Protein AF-A0A9P5ZGX9-F1 (afdb_monomer_lite)

pLDDT: mean 78.04, std 19.35, range [33.78, 98.0]

Structure (mmCIF, N/CA/C/O backbone):
data_AF-A0A9P5ZGX9-F1
#
_entry.id   AF-A0A9P5ZGX9-F1
#
loop_
_atom_site.group_PDB
_atom_site.id
_atom_site.type_symbol
_atom_site.label_atom_id
_atom_site.label_alt_id
_atom_site.label_comp_id
_atom_site.label_asym_id
_atom_site.label_entity_id
_atom_site.label_seq_id
_atom_site.pdbx_PDB_ins_code
_atom_site.Cartn_x
_atom_site.Cartn_y
_atom_site.Cartn_z
_atom_site.occupancy
_atom_site.B_iso_or_equiv
_atom_site.auth_seq_id
_atom_site.auth_comp_id
_atom_site.auth_asym_id
_atom_site.auth_atom_id
_atom_site.pdbx_PDB_model_num
ATOM 1 N N . MET A 1 1 ? 23.248 -21.203 -38.552 1.00 38.66 1 MET A N 1
ATOM 2 C CA . MET A 1 1 ? 23.881 -21.712 -37.308 1.00 38.66 1 MET A CA 1
ATOM 3 C C . MET A 1 1 ? 24.007 -20.633 -36.230 1.00 38.66 1 MET A C 1
ATOM 5 O O . MET A 1 1 ? 23.631 -20.929 -35.109 1.00 38.66 1 MET A O 1
ATOM 9 N N . ALA A 1 2 ? 24.416 -19.391 -36.534 1.00 40.91 2 ALA A N 1
ATOM 10 C CA . ALA A 1 2 ? 24.451 -18.294 -35.545 1.00 40.91 2 ALA A CA 1
ATOM 11 C C . ALA A 1 2 ? 23.065 -17.938 -34.954 1.00 40.91 2 ALA A C 1
ATOM 13 O O . ALA A 1 2 ? 22.924 -17.855 -33.740 1.00 40.91 2 ALA A O 1
ATOM 14 N N . ARG A 1 3 ? 22.017 -17.876 -35.792 1.00 42.31 3 ARG A N 1
ATOM 15 C CA . ARG A 1 3 ? 20.616 -17.643 -35.376 1.00 42.31 3 ARG A CA 1
ATOM 16 C C . ARG A 1 3 ? 20.081 -18.692 -34.380 1.00 42.31 3 ARG A C 1
ATOM 18 O O . ARG A 1 3 ? 19.292 -18.378 -33.502 1.00 42.31 3 ARG A O 1
ATOM 25 N N . LEU A 1 4 ? 20.566 -19.932 -34.493 1.00 43.94 4 LEU A N 1
ATOM 26 C CA . LEU A 1 4 ? 20.194 -21.074 -33.645 1.00 43.94 4 LEU A CA 1
ATOM 27 C C . LEU A 1 4 ? 21.010 -21.160 -32.350 1.00 43.94 4 LEU A C 1
ATOM 29 O O . LEU A 1 4 ? 20.577 -21.830 -31.426 1.00 43.94 4 LEU A O 1
ATOM 33 N N . ALA A 1 5 ? 22.180 -20.523 -32.280 1.00 49.09 5 ALA A N 1
ATOM 34 C CA . ALA A 1 5 ? 22.976 -20.464 -31.056 1.00 49.09 5 ALA A CA 1
ATOM 35 C C . ALA A 1 5 ? 22.497 -19.335 -30.133 1.00 49.09 5 ALA A C 1
ATOM 37 O O . ALA A 1 5 ? 22.513 -19.491 -28.918 1.00 49.09 5 ALA A O 1
ATOM 38 N N . TRP A 1 6 ? 22.029 -18.229 -30.714 1.00 54.72 6 TRP A N 1
ATOM 39 C CA . TRP A 1 6 ? 21.671 -17.018 -29.979 1.00 54.72 6 TRP A CA 1
ATOM 40 C C . TRP A 1 6 ? 20.247 -17.080 -29.396 1.00 54.72 6 TRP A C 1
ATOM 42 O O . TRP A 1 6 ? 20.078 -16.955 -28.189 1.00 54.72 6 TRP A O 1
ATOM 52 N N . ALA A 1 7 ? 19.248 -17.475 -30.199 1.00 48.12 7 ALA A N 1
ATOM 53 C CA . ALA A 1 7 ? 17.888 -17.749 -29.707 1.00 48.12 7 ALA A CA 1
ATOM 54 C C . ALA A 1 7 ? 17.813 -18.961 -28.753 1.00 48.12 7 ALA A C 1
ATOM 56 O O . ALA A 1 7 ? 16.865 -19.108 -27.988 1.00 48.12 7 ALA A O 1
ATOM 57 N N . LYS A 1 8 ? 18.810 -19.854 -28.805 1.00 47.81 8 LYS A N 1
ATOM 58 C CA . LYS A 1 8 ? 18.926 -20.994 -27.890 1.00 47.81 8 LYS A CA 1
ATOM 59 C C . LYS A 1 8 ? 19.611 -20.616 -26.574 1.00 47.81 8 LYS A C 1
ATOM 61 O O . LYS A 1 8 ? 19.215 -21.134 -25.542 1.00 47.81 8 LYS A O 1
ATOM 66 N N . ALA A 1 9 ? 20.577 -19.695 -26.583 1.00 53.25 9 ALA A N 1
ATOM 67 C CA . ALA A 1 9 ? 21.206 -19.199 -25.357 1.00 53.25 9 ALA A CA 1
ATOM 68 C C . ALA A 1 9 ? 20.196 -18.479 -24.446 1.00 53.25 9 ALA A C 1
ATOM 70 O O . ALA A 1 9 ? 20.156 -18.784 -23.258 1.00 53.25 9 ALA A O 1
ATOM 71 N N . ALA A 1 10 ? 19.316 -17.652 -25.028 1.00 48.66 10 ALA A N 1
ATOM 72 C CA . ALA A 1 10 ? 18.210 -17.006 -24.312 1.00 48.66 10 ALA A CA 1
ATOM 73 C C . ALA A 1 10 ? 17.219 -18.010 -23.685 1.00 48.66 10 ALA A C 1
ATOM 75 O O . ALA A 1 10 ? 16.613 -17.727 -22.662 1.00 48.66 10 ALA A O 1
ATOM 76 N N . ARG A 1 11 ? 17.082 -19.210 -24.269 1.00 43.97 11 ARG A N 1
ATOM 77 C CA . ARG A 1 11 ? 16.214 -20.288 -23.762 1.00 43.97 11 ARG A CA 1
ATOM 78 C C . ARG A 1 11 ? 16.872 -21.216 -22.738 1.00 43.97 11 ARG A C 1
ATOM 80 O O . ARG A 1 11 ? 16.160 -21.851 -21.973 1.00 43.97 11 ARG A O 1
ATOM 87 N N . ASP A 1 12 ? 18.199 -21.319 -22.738 1.00 40.62 12 ASP A N 1
ATOM 88 C CA . ASP A 1 12 ? 18.954 -22.300 -21.942 1.00 40.62 12 ASP A CA 1
ATOM 89 C C . ASP A 1 12 ? 19.572 -21.676 -20.661 1.00 40.62 12 ASP A C 1
ATOM 91 O O . ASP A 1 12 ? 20.591 -22.170 -20.172 1.00 40.62 12 ASP A O 1
ATOM 95 N N . SER A 1 13 ? 19.023 -20.565 -20.140 1.00 47.81 13 SER A N 1
ATOM 96 C CA . SER A 1 13 ? 19.580 -19.778 -19.011 1.00 47.81 13 SER A CA 1
ATOM 97 C C . SER A 1 13 ? 21.057 -19.384 -19.185 1.00 47.81 13 SER A C 1
ATOM 99 O O . SER A 1 13 ? 21.768 -19.115 -18.214 1.00 47.81 13 SER A O 1
ATOM 101 N N . ARG A 1 14 ? 21.566 -19.353 -20.424 1.00 60.38 14 ARG A N 1
ATOM 102 C CA . ARG A 1 14 ? 22.931 -18.900 -20.702 1.00 60.38 14 ARG A CA 1
ATOM 103 C C . ARG A 1 14 ? 22.907 -17.414 -20.998 1.00 60.38 14 ARG A C 1
ATOM 105 O O . ARG A 1 14 ? 22.271 -16.976 -21.950 1.00 60.38 14 ARG A O 1
ATOM 112 N N . LEU A 1 15 ? 23.680 -16.672 -20.212 1.00 77.50 15 LEU A N 1
ATOM 113 C CA . LEU A 1 15 ? 23.934 -15.245 -20.391 1.00 77.50 15 LEU A CA 1
ATOM 114 C C . LEU A 1 15 ? 24.266 -14.957 -21.866 1.00 77.50 15 LEU A C 1
ATOM 116 O O . LEU A 1 15 ? 25.195 -15.542 -22.427 1.00 77.50 15 LEU A O 1
ATOM 120 N N . TRP A 1 16 ? 23.484 -14.081 -22.501 1.00 88.75 16 TRP A N 1
ATOM 121 C CA . TRP A 1 16 ? 23.626 -13.760 -23.926 1.00 88.75 16 TRP A CA 1
ATOM 122 C C . TRP A 1 16 ? 24.915 -12.973 -24.230 1.00 88.75 16 TRP A C 1
ATOM 124 O O . TRP A 1 16 ? 25.395 -12.976 -25.366 1.00 88.75 16 TRP A O 1
ATOM 134 N N . THR A 1 17 ? 25.493 -12.336 -23.207 1.00 92.19 17 THR A N 1
ATOM 135 C CA . THR A 1 17 ? 26.788 -11.647 -23.241 1.00 92.19 17 THR A CA 1
ATOM 136 C C . THR A 1 17 ? 27.929 -12.577 -22.830 1.00 92.19 17 THR A C 1
ATOM 138 O O . THR A 1 17 ? 27.823 -13.267 -21.814 1.00 92.19 17 THR A O 1
ATOM 141 N N . SER A 1 18 ? 29.069 -12.509 -23.520 1.00 93.25 18 SER A N 1
ATOM 142 C CA . SER A 1 18 ? 30.345 -12.993 -22.971 1.00 93.25 18 SER A CA 1
ATOM 143 C C . SER A 1 18 ? 30.827 -12.108 -21.814 1.00 93.25 18 SER A C 1
ATOM 145 O O . SER A 1 18 ? 30.386 -10.965 -21.686 1.00 93.25 18 SER A O 1
ATOM 147 N N . ASP A 1 19 ? 31.770 -12.592 -21.000 1.00 91.62 19 ASP A N 1
ATOM 148 C CA . ASP A 1 19 ? 32.333 -11.800 -19.892 1.00 91.62 19 ASP A CA 1
ATOM 149 C C . ASP A 1 19 ? 32.944 -10.478 -20.389 1.00 91.62 19 ASP A C 1
ATOM 151 O O . ASP A 1 19 ? 32.674 -9.419 -19.836 1.00 91.62 19 ASP A O 1
ATOM 155 N N . VAL A 1 20 ? 33.646 -10.508 -21.529 1.00 95.62 20 VAL A N 1
ATOM 156 C CA . VAL A 1 20 ? 34.227 -9.303 -22.153 1.00 95.62 20 VAL A CA 1
ATOM 157 C C . VAL A 1 20 ? 33.143 -8.309 -22.587 1.00 95.62 20 VAL A C 1
ATOM 159 O O . VAL A 1 20 ? 33.326 -7.101 -22.460 1.00 95.62 20 VAL A O 1
ATOM 162 N N . GLN A 1 21 ? 32.008 -8.793 -23.104 1.00 95.56 21 GLN A N 1
ATOM 163 C CA . GLN A 1 21 ? 30.878 -7.929 -23.463 1.00 95.56 21 GLN A CA 1
ATOM 164 C C . GLN A 1 21 ? 30.213 -7.336 -22.219 1.00 95.56 21 GLN A C 1
ATOM 166 O O . GLN A 1 21 ? 29.823 -6.171 -22.240 1.00 95.56 21 GLN A O 1
ATOM 171 N N . ARG A 1 22 ? 30.106 -8.113 -21.137 1.00 94.50 22 ARG A N 1
ATOM 172 C CA . ARG A 1 22 ? 29.552 -7.649 -19.862 1.00 94.50 22 ARG A CA 1
ATOM 173 C C . ARG A 1 22 ? 30.412 -6.554 -19.243 1.00 94.50 22 ARG A C 1
ATOM 175 O O . ARG A 1 22 ? 29.872 -5.508 -18.897 1.00 94.50 22 ARG A O 1
ATOM 182 N N . ASP A 1 23 ? 31.722 -6.764 -19.154 1.00 94.81 23 ASP A N 1
ATOM 183 C CA . ASP A 1 23 ? 32.661 -5.765 -18.630 1.00 94.81 23 ASP A CA 1
ATOM 184 C C . ASP A 1 23 ? 32.568 -4.464 -19.442 1.00 94.81 23 ASP A C 1
ATOM 186 O O . ASP A 1 23 ? 32.452 -3.367 -18.897 1.00 94.81 23 ASP A O 1
ATOM 190 N N . TRP A 1 24 ? 32.488 -4.592 -20.769 1.00 97.56 24 TRP A N 1
ATOM 191 C CA . TRP A 1 24 ? 32.339 -3.455 -21.673 1.00 97.56 24 TRP A CA 1
ATOM 192 C C . TRP A 1 24 ? 31.030 -2.672 -21.472 1.00 97.56 24 TRP A C 1
ATOM 194 O O . TRP A 1 24 ? 31.012 -1.443 -21.632 1.00 97.56 24 TRP A O 1
ATOM 204 N N . LEU A 1 25 ? 29.929 -3.361 -21.151 1.00 97.12 25 LEU A N 1
ATOM 205 C CA . LEU A 1 25 ? 28.640 -2.740 -20.837 1.00 97.12 25 LEU A CA 1
ATOM 206 C C . LEU A 1 25 ? 28.666 -2.082 -19.445 1.00 97.12 25 LEU A C 1
ATOM 208 O O . LEU A 1 25 ? 28.177 -0.959 -19.296 1.00 97.12 25 LEU A O 1
ATOM 212 N N . MET A 1 26 ? 29.312 -2.714 -18.457 1.00 94.88 26 MET A N 1
ATOM 213 C CA . MET A 1 26 ? 29.509 -2.164 -17.107 1.00 94.88 26 MET A CA 1
ATOM 214 C C . MET A 1 26 ? 30.289 -0.848 -17.123 1.00 94.88 26 MET A C 1
ATOM 216 O O . MET A 1 26 ? 29.861 0.120 -16.492 1.00 94.88 26 MET A O 1
ATOM 220 N N . ASP A 1 27 ? 31.351 -0.750 -17.926 1.00 97.38 27 ASP A N 1
ATOM 221 C CA . ASP A 1 27 ? 32.128 0.488 -18.100 1.00 97.38 27 ASP A CA 1
ATOM 222 C C . ASP A 1 27 ? 31.281 1.672 -18.608 1.00 97.38 27 ASP A C 1
ATOM 224 O O . ASP A 1 27 ? 31.636 2.841 -18.436 1.00 97.38 27 ASP A O 1
ATOM 228 N N . ARG A 1 28 ? 30.131 1.391 -19.232 1.00 98.00 28 ARG A N 1
ATOM 229 C CA . ARG A 1 28 ? 29.195 2.395 -19.760 1.00 98.00 28 ARG A CA 1
ATOM 230 C C . ARG A 1 28 ? 28.025 2.690 -18.827 1.00 98.00 28 ARG A C 1
ATOM 232 O O . ARG A 1 28 ? 27.256 3.610 -19.116 1.00 98.00 28 ARG A O 1
ATOM 239 N N . MET A 1 29 ? 27.913 1.994 -17.694 1.00 96.31 29 MET A N 1
ATOM 240 C CA . MET A 1 29 ? 26.819 2.176 -16.735 1.00 96.31 29 MET A CA 1
ATOM 241 C C . MET A 1 29 ? 26.741 3.613 -16.205 1.00 96.31 29 MET A C 1
ATOM 243 O O . MET A 1 29 ? 25.655 4.178 -16.088 1.00 96.31 29 MET A O 1
ATOM 247 N N . GLY A 1 30 ? 27.888 4.259 -15.966 1.00 95.44 30 GLY A N 1
ATOM 248 C CA . GLY A 1 30 ? 27.926 5.664 -15.547 1.00 95.44 30 GLY A CA 1
ATOM 249 C C . GLY A 1 30 ? 27.249 6.604 -16.552 1.00 95.44 30 GLY A C 1
ATOM 250 O O . GLY A 1 30 ? 26.452 7.458 -16.163 1.00 95.44 30 GLY A O 1
ATOM 251 N N . GLY A 1 31 ? 27.491 6.391 -17.851 1.00 97.12 31 GLY A N 1
ATOM 252 C CA . GLY A 1 31 ? 26.860 7.167 -18.922 1.00 97.12 31 GLY A CA 1
ATOM 253 C C . GLY A 1 31 ? 25.358 6.900 -19.044 1.00 97.12 31 GLY A C 1
ATOM 254 O O . GLY A 1 31 ? 24.591 7.831 -19.287 1.00 97.12 31 GLY A O 1
ATOM 255 N N . TYR A 1 32 ? 24.926 5.656 -18.812 1.00 96.69 32 TYR A N 1
ATOM 256 C CA . TYR A 1 32 ? 23.505 5.314 -18.760 1.00 96.69 32 TYR A CA 1
ATOM 257 C C . TYR A 1 32 ? 22.800 6.057 -17.616 1.00 96.69 32 TYR A C 1
ATOM 259 O O . TYR A 1 32 ? 21.765 6.689 -17.829 1.00 96.69 32 TYR A O 1
ATOM 267 N N . MET A 1 33 ? 23.385 6.044 -16.413 1.00 94.50 33 MET A N 1
ATOM 268 C CA . MET A 1 33 ? 22.818 6.709 -15.235 1.00 94.50 33 MET A CA 1
ATOM 269 C C . MET A 1 33 ? 22.763 8.230 -15.397 1.00 94.50 33 MET A C 1
ATOM 271 O O . MET A 1 33 ? 21.775 8.856 -15.008 1.00 94.50 33 MET A O 1
ATOM 275 N N . GLU A 1 34 ? 23.783 8.837 -16.007 1.00 95.75 34 GLU A N 1
ATOM 276 C CA . GLU A 1 34 ? 23.769 10.262 -16.351 1.00 95.75 34 GLU A CA 1
ATOM 277 C C . GLU A 1 34 ? 22.659 10.580 -17.365 1.00 95.75 34 GLU A C 1
ATOM 279 O O . GLU A 1 34 ? 21.893 11.527 -17.172 1.00 95.75 34 GLU A O 1
ATOM 284 N N . ALA A 1 35 ? 22.518 9.761 -18.413 1.00 95.81 35 ALA A N 1
ATOM 285 C CA . ALA A 1 35 ? 21.490 9.939 -19.432 1.00 95.81 35 ALA A CA 1
ATOM 286 C C . ALA A 1 35 ? 20.067 9.759 -18.873 1.00 95.81 35 ALA A C 1
ATOM 288 O O . ALA A 1 35 ? 19.181 10.538 -19.226 1.00 95.81 35 ALA A O 1
ATOM 289 N N . ARG A 1 36 ? 19.860 8.784 -17.975 1.00 93.31 36 ARG A N 1
ATOM 290 C CA . ARG A 1 36 ? 18.585 8.511 -17.289 1.00 93.31 36 ARG A CA 1
ATOM 291 C C . ARG A 1 36 ? 18.181 9.640 -16.340 1.00 93.31 36 ARG A C 1
ATOM 293 O O . ARG A 1 36 ? 17.016 10.019 -16.307 1.00 93.31 36 ARG A O 1
ATOM 300 N N . ASN A 1 37 ? 19.133 10.199 -15.593 1.00 89.94 37 ASN A N 1
ATOM 301 C CA . ASN A 1 37 ? 18.875 11.300 -14.656 1.00 89.94 37 ASN A CA 1
ATOM 302 C C . ASN A 1 37 ? 18.838 12.681 -15.336 1.00 89.94 37 ASN A C 1
ATOM 304 O O . ASN A 1 37 ? 18.522 13.691 -14.700 1.00 89.94 37 ASN A O 1
ATOM 308 N N . SER A 1 38 ? 19.178 12.756 -16.624 1.00 94.38 38 SER A N 1
ATOM 309 C CA . SER A 1 38 ? 19.197 14.009 -17.365 1.00 94.38 38 SER A CA 1
ATOM 310 C C . SER A 1 38 ? 17.786 14.548 -17.592 1.00 94.38 38 SER A C 1
ATOM 312 O O . SER A 1 38 ? 16.911 13.865 -18.114 1.00 94.38 38 SER A O 1
ATOM 314 N N . LYS A 1 39 ? 17.582 15.840 -17.316 1.00 92.38 39 LYS A N 1
ATOM 315 C CA . LYS A 1 39 ? 16.342 16.553 -17.678 1.00 92.38 39 LYS A CA 1
ATOM 316 C C . LYS A 1 39 ? 16.240 16.856 -19.180 1.00 92.38 39 LYS A C 1
ATOM 318 O O . LYS A 1 39 ? 15.231 17.388 -19.640 1.00 92.38 39 LYS A O 1
ATOM 323 N N . ARG A 1 40 ? 17.293 16.585 -19.961 1.00 94.19 40 ARG A N 1
ATOM 324 C CA . ARG A 1 40 ? 17.322 16.876 -21.397 1.00 94.19 40 ARG A CA 1
ATOM 325 C C . ARG A 1 40 ? 16.521 15.816 -22.158 1.00 94.19 40 ARG A C 1
ATOM 327 O O . ARG A 1 40 ? 16.922 14.656 -22.212 1.00 94.19 40 ARG A O 1
ATOM 334 N N . ARG A 1 41 ? 15.429 16.232 -22.814 1.00 92.19 41 ARG A N 1
ATOM 335 C CA . ARG A 1 41 ? 14.617 15.355 -23.678 1.00 92.19 41 ARG A CA 1
ATOM 336 C C . ARG A 1 41 ? 15.514 14.635 -24.697 1.00 92.19 41 ARG A C 1
ATOM 338 O O . ARG A 1 41 ? 16.283 15.280 -25.410 1.00 92.19 41 ARG A O 1
ATOM 345 N N . GLY A 1 42 ? 15.419 13.306 -24.742 1.00 92.00 42 GLY A N 1
ATOM 346 C CA . GLY A 1 42 ? 16.161 12.453 -25.677 1.00 92.00 42 GLY A CA 1
ATOM 347 C C . GLY A 1 42 ? 17.589 12.069 -25.265 1.00 92.00 42 GLY A C 1
ATOM 348 O O . GLY A 1 42 ? 18.261 11.406 -26.053 1.00 92.00 42 GLY A O 1
ATOM 349 N N . ALA A 1 43 ? 18.065 12.439 -24.068 1.00 93.62 43 ALA A N 1
ATOM 350 C CA . ALA A 1 43 ? 19.396 12.044 -23.590 1.00 93.62 43 ALA A CA 1
ATOM 351 C C . ALA A 1 43 ? 19.581 10.514 -23.557 1.00 93.62 43 ALA A C 1
ATOM 353 O O . ALA A 1 43 ? 20.577 10.006 -24.069 1.00 93.62 43 ALA A O 1
ATOM 354 N N . LEU A 1 44 ? 18.585 9.783 -23.045 1.00 94.19 44 LEU A N 1
ATOM 355 C CA . LEU A 1 44 ? 18.605 8.320 -22.976 1.00 94.19 44 LEU A CA 1
ATOM 356 C C . LEU A 1 44 ? 18.627 7.668 -24.367 1.00 94.19 44 LEU A C 1
ATOM 358 O O . LEU A 1 44 ? 19.450 6.796 -24.626 1.00 94.19 44 LEU A O 1
ATOM 362 N N . GLY A 1 45 ? 17.803 8.152 -25.301 1.00 93.62 45 GLY A N 1
ATOM 363 C CA . GLY A 1 45 ? 17.807 7.662 -26.684 1.00 93.62 45 GLY A CA 1
ATOM 364 C C . GLY A 1 45 ? 19.118 7.951 -27.428 1.00 93.62 45 GLY A C 1
ATOM 365 O O . GLY A 1 45 ? 19.567 7.141 -28.235 1.00 93.62 45 GLY A O 1
ATOM 366 N N . ALA A 1 46 ? 19.773 9.084 -27.148 1.00 95.50 46 ALA A N 1
ATOM 367 C CA . ALA A 1 46 ? 21.091 9.388 -27.706 1.00 95.50 46 ALA A CA 1
ATOM 368 C C . ALA A 1 46 ? 22.185 8.460 -27.151 1.00 95.50 46 ALA A C 1
ATOM 370 O O . ALA A 1 46 ? 23.040 8.012 -27.914 1.00 95.50 46 ALA A O 1
ATOM 371 N N . PHE A 1 47 ? 22.133 8.145 -25.853 1.00 96.94 47 PHE A N 1
ATOM 372 C CA . PHE A 1 47 ? 23.024 7.167 -25.232 1.00 96.94 47 PHE A CA 1
ATOM 373 C C . PHE A 1 47 ? 22.858 5.781 -25.865 1.00 96.94 47 PHE A C 1
ATOM 375 O O . PHE A 1 47 ? 23.849 5.200 -26.296 1.00 96.94 47 PHE A O 1
ATOM 382 N N . ARG A 1 48 ? 21.618 5.291 -26.004 1.00 94.31 48 ARG A N 1
ATOM 383 C CA . ARG A 1 48 ? 21.330 3.963 -26.578 1.00 94.31 48 ARG A CA 1
ATOM 384 C C . ARG A 1 48 ? 21.893 3.792 -27.976 1.00 94.31 48 ARG A C 1
ATOM 386 O O . ARG A 1 48 ? 22.654 2.859 -28.203 1.00 94.31 48 ARG A O 1
ATOM 393 N N . ARG A 1 49 ? 21.601 4.737 -28.879 1.00 95.38 49 ARG A N 1
ATOM 394 C CA . ARG A 1 49 ? 22.140 4.707 -30.248 1.00 95.38 49 ARG A CA 1
ATOM 395 C C . ARG A 1 49 ? 23.664 4.645 -30.251 1.00 95.38 49 ARG A C 1
ATOM 397 O O . ARG A 1 49 ? 24.238 3.809 -30.933 1.00 95.38 49 ARG A O 1
ATOM 404 N N . LYS A 1 50 ? 24.312 5.472 -29.424 1.00 97.12 50 LYS A N 1
ATOM 405 C CA . LYS A 1 50 ? 25.772 5.475 -29.303 1.00 97.12 50 LYS A CA 1
ATOM 406 C C . LYS A 1 50 ? 26.312 4.136 -28.795 1.00 97.12 50 LYS A C 1
ATOM 408 O O . LYS A 1 50 ? 27.295 3.644 -29.333 1.00 97.12 50 LYS A O 1
ATOM 413 N N . VAL A 1 51 ? 25.705 3.555 -27.761 1.00 97.31 51 VAL A N 1
ATOM 414 C CA . VAL A 1 51 ? 26.149 2.263 -27.223 1.00 97.31 51 VAL A CA 1
ATOM 415 C C . VAL A 1 51 ? 25.942 1.143 -28.235 1.00 97.31 51 VAL A C 1
ATOM 417 O O . VAL A 1 51 ? 26.835 0.318 -28.387 1.00 97.31 51 VAL A O 1
ATOM 420 N N . MET A 1 52 ? 24.824 1.140 -28.958 1.00 96.56 52 MET A N 1
ATOM 421 C CA . MET A 1 52 ? 24.555 0.164 -30.010 1.00 96.56 52 MET A CA 1
ATOM 422 C C . MET A 1 52 ? 25.594 0.249 -31.136 1.00 96.56 52 MET A C 1
ATOM 424 O O . MET A 1 52 ? 26.208 -0.758 -31.487 1.00 96.56 52 MET A O 1
ATOM 428 N N . ASP A 1 53 ? 25.871 1.456 -31.641 1.00 95.88 53 ASP A N 1
ATOM 429 C CA . ASP A 1 53 ? 26.893 1.688 -32.669 1.00 95.88 53 ASP A CA 1
ATOM 430 C C . ASP A 1 53 ? 28.287 1.239 -32.197 1.00 95.88 53 ASP A C 1
ATOM 432 O O . ASP A 1 53 ? 28.993 0.521 -32.915 1.00 95.88 53 ASP A O 1
ATOM 436 N N . ASP A 1 54 ? 28.666 1.616 -30.969 1.00 97.12 54 ASP A N 1
ATOM 437 C CA . ASP A 1 54 ? 29.942 1.239 -30.357 1.00 97.12 54 ASP A CA 1
ATOM 438 C C . ASP A 1 54 ? 30.032 -0.299 -30.178 1.00 97.12 54 ASP A C 1
ATOM 440 O O . ASP A 1 54 ? 31.082 -0.890 -30.438 1.00 97.12 54 ASP A O 1
ATOM 444 N N . PHE A 1 55 ? 28.939 -0.967 -29.784 1.00 96.44 55 PHE A N 1
ATOM 445 C CA . PHE A 1 55 ? 28.891 -2.421 -29.571 1.00 96.44 55 PHE A CA 1
ATOM 446 C C . PHE A 1 55 ? 29.015 -3.190 -30.890 1.00 96.44 55 PHE A C 1
ATOM 448 O O . PHE A 1 55 ? 29.772 -4.161 -30.981 1.00 96.44 55 PHE A O 1
ATOM 455 N N . ILE A 1 56 ? 28.314 -2.745 -31.940 1.00 95.12 56 ILE A N 1
ATOM 456 C CA . ILE A 1 56 ? 28.400 -3.349 -33.275 1.00 95.12 56 ILE A CA 1
ATOM 457 C C . ILE A 1 56 ? 29.825 -3.216 -33.824 1.00 95.12 56 ILE A C 1
ATOM 459 O O . ILE A 1 56 ? 30.369 -4.165 -34.400 1.00 95.12 56 ILE A O 1
ATOM 463 N N . LEU A 1 57 ? 30.440 -2.044 -33.649 1.00 95.25 57 LEU A N 1
ATOM 464 C CA . LEU A 1 57 ? 31.796 -1.782 -34.120 1.00 95.25 57 LEU A CA 1
ATOM 465 C C . LEU A 1 57 ? 32.831 -2.669 -33.418 1.00 95.25 57 LEU A C 1
ATOM 467 O O . LEU A 1 57 ? 33.745 -3.164 -34.081 1.00 95.25 57 LEU A O 1
ATOM 471 N N . GLU A 1 58 ? 32.677 -2.878 -32.111 1.00 96.81 58 GLU A N 1
ATOM 472 C CA . GLU A 1 58 ? 33.613 -3.659 -31.301 1.00 96.81 58 GLU A CA 1
ATOM 473 C C . GLU A 1 58 ? 33.437 -5.169 -31.520 1.00 96.81 58 GLU A C 1
ATOM 475 O O . GLU A 1 58 ? 34.390 -5.879 -31.843 1.00 96.81 58 GLU A O 1
ATOM 480 N N . PHE A 1 59 ? 32.204 -5.672 -31.406 1.00 95.12 59 PHE A N 1
ATOM 481 C CA . PHE A 1 59 ? 31.950 -7.112 -31.322 1.00 95.12 59 PHE A CA 1
ATOM 482 C C . PHE A 1 59 ? 31.420 -7.734 -32.618 1.00 95.12 59 PHE A C 1
ATOM 484 O O . PHE A 1 59 ? 31.539 -8.946 -32.801 1.00 95.12 59 PHE A O 1
ATOM 491 N N . TRP A 1 60 ? 30.837 -6.948 -33.529 1.00 91.88 60 TRP A N 1
ATOM 492 C CA . TRP A 1 60 ? 30.141 -7.473 -34.717 1.00 91.88 60 TRP A CA 1
ATOM 493 C C . TRP A 1 60 ? 30.798 -7.127 -36.054 1.00 91.88 60 TRP A C 1
ATOM 495 O O . TRP A 1 60 ? 30.394 -7.663 -37.087 1.00 91.88 60 TRP A O 1
ATOM 505 N N . LYS A 1 61 ? 31.856 -6.309 -36.074 1.00 90.69 61 LYS A N 1
ATOM 506 C CA . LYS A 1 61 ? 32.534 -5.865 -37.308 1.00 90.69 61 LYS A CA 1
ATOM 507 C C . LYS A 1 61 ? 32.941 -6.997 -38.262 1.00 90.69 61 LYS A C 1
ATOM 509 O O . LYS A 1 61 ? 32.963 -6.796 -39.474 1.00 90.69 61 LYS A O 1
ATOM 514 N N . ASN A 1 62 ? 33.258 -8.178 -37.732 1.00 90.50 62 ASN A N 1
ATOM 515 C CA . ASN A 1 62 ? 33.718 -9.330 -38.515 1.00 90.50 62 ASN A CA 1
ATOM 516 C C . ASN A 1 62 ? 32.643 -10.414 -38.714 1.00 90.50 62 ASN A C 1
ATOM 518 O O . ASN A 1 62 ? 32.940 -11.479 -39.266 1.00 90.50 62 ASN A O 1
ATOM 522 N N . MET A 1 63 ? 31.409 -10.179 -38.263 1.00 89.38 63 MET A N 1
ATOM 523 C CA . MET A 1 63 ? 30.335 -11.161 -38.354 1.00 89.38 63 MET A CA 1
ATOM 524 C C . MET A 1 63 ? 29.794 -11.217 -39.790 1.00 89.38 63 MET A C 1
ATOM 526 O O . MET A 1 63 ? 29.336 -10.220 -40.343 1.00 89.38 63 MET A O 1
ATOM 530 N N . LYS A 1 64 ? 29.871 -12.393 -40.425 1.00 91.19 64 LYS A N 1
ATOM 531 C CA . LYS A 1 64 ? 29.311 -12.627 -41.764 1.00 91.19 64 LYS A CA 1
ATOM 532 C C . LYS A 1 64 ? 27.871 -13.122 -41.631 1.00 91.19 64 LYS A C 1
ATOM 534 O O . LYS A 1 64 ? 27.657 -14.316 -41.438 1.00 91.19 64 LYS A O 1
ATOM 539 N N . THR A 1 65 ? 26.907 -12.217 -41.735 1.00 88.94 65 THR A N 1
ATOM 540 C CA . THR A 1 65 ? 25.466 -12.515 -41.755 1.00 88.94 65 THR A CA 1
ATOM 541 C C . THR A 1 65 ? 24.835 -12.008 -43.049 1.00 88.94 65 THR A C 1
ATOM 543 O O . THR A 1 65 ? 25.361 -11.095 -43.690 1.00 88.94 65 THR A O 1
ATOM 546 N N . SER A 1 66 ? 23.738 -12.637 -43.479 1.00 91.62 66 SER A N 1
ATOM 547 C CA . SER A 1 66 ? 22.931 -12.097 -44.579 1.00 91.62 66 SER A CA 1
ATOM 548 C C . SER A 1 66 ? 22.243 -10.793 -44.151 1.00 91.62 66 SER A C 1
ATOM 550 O O . SER A 1 66 ? 22.077 -10.552 -42.960 1.00 91.62 66 SER A O 1
ATOM 552 N N . GLU A 1 67 ? 21.847 -9.942 -45.101 1.00 89.00 67 GLU A N 1
ATOM 553 C CA . GLU A 1 67 ? 21.231 -8.637 -44.801 1.00 89.00 67 GLU A CA 1
ATOM 554 C C . GLU A 1 67 ? 19.943 -8.771 -43.975 1.00 89.00 67 GLU A C 1
ATOM 556 O O . GLU A 1 67 ? 19.783 -8.071 -42.983 1.00 89.00 67 GLU A O 1
ATOM 561 N N . VAL A 1 68 ? 19.089 -9.745 -44.310 1.00 87.19 68 VAL A N 1
ATOM 562 C CA . VAL A 1 68 ? 17.849 -10.029 -43.566 1.00 87.19 68 VAL A CA 1
ATOM 563 C C . VAL A 1 68 ? 18.147 -10.518 -42.147 1.00 87.19 68 VAL A C 1
ATOM 565 O O . VAL A 1 68 ? 17.590 -10.003 -41.188 1.00 87.19 68 VAL A O 1
ATOM 568 N N . GLU A 1 69 ? 19.073 -11.471 -41.983 1.00 84.44 69 GLU A N 1
ATOM 569 C CA . GLU A 1 69 ? 19.464 -11.942 -40.645 1.00 84.44 69 GLU A CA 1
ATOM 570 C C . GLU A 1 69 ? 20.149 -10.852 -39.823 1.00 84.44 69 GLU A C 1
ATOM 572 O O . GLU A 1 69 ? 20.100 -10.895 -38.598 1.00 84.44 69 G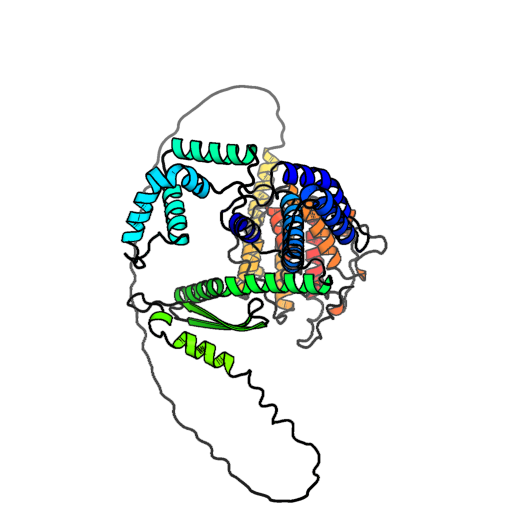LU A O 1
ATOM 577 N N . ARG A 1 70 ? 20.820 -9.903 -40.482 1.00 86.50 70 ARG A N 1
ATOM 578 C CA . ARG A 1 70 ? 21.465 -8.780 -39.816 1.00 86.50 70 ARG A CA 1
ATOM 579 C C . ARG A 1 70 ? 20.431 -7.818 -39.248 1.00 86.50 70 ARG A C 1
ATOM 581 O O . ARG A 1 70 ? 20.618 -7.412 -38.112 1.00 86.50 70 ARG A O 1
ATOM 588 N N . THR A 1 71 ? 19.380 -7.476 -39.991 1.00 87.31 71 THR A N 1
ATOM 589 C CA . THR A 1 71 ? 18.313 -6.593 -39.491 1.00 87.31 71 THR A CA 1
ATOM 590 C C . THR A 1 71 ? 17.627 -7.199 -38.271 1.00 87.31 71 THR A C 1
ATOM 592 O O . THR A 1 71 ? 17.651 -6.579 -37.213 1.00 87.31 71 THR A O 1
ATOM 595 N N . ASP A 1 72 ? 17.154 -8.445 -38.375 1.00 81.88 72 ASP A N 1
ATOM 596 C CA . ASP A 1 72 ? 16.493 -9.138 -37.260 1.00 81.88 72 ASP A CA 1
ATOM 597 C C . ASP A 1 72 ? 17.407 -9.215 -36.023 1.00 81.88 72 ASP A C 1
ATOM 599 O O . ASP A 1 72 ? 16.984 -8.993 -34.893 1.00 81.88 72 ASP A O 1
ATOM 603 N N . ALA A 1 73 ? 18.694 -9.520 -36.227 1.00 85.31 73 ALA A N 1
ATOM 604 C CA . ALA A 1 73 ? 19.636 -9.650 -35.121 1.00 85.31 73 ALA A CA 1
ATOM 605 C C . ALA A 1 73 ? 20.006 -8.297 -34.488 1.00 85.31 73 ALA A C 1
ATOM 607 O O . ALA A 1 73 ? 20.378 -8.270 -33.318 1.00 85.31 73 ALA A O 1
ATOM 608 N N . LEU A 1 74 ? 19.918 -7.189 -35.232 1.00 89.38 74 LEU A N 1
ATOM 609 C CA . LEU A 1 74 ? 20.131 -5.845 -34.694 1.00 89.38 74 LEU A CA 1
ATOM 610 C C . LEU A 1 74 ? 18.963 -5.401 -33.812 1.00 89.38 74 LEU A C 1
ATOM 612 O O . LEU A 1 74 ? 19.224 -4.854 -32.748 1.00 89.38 74 LEU A O 1
ATOM 616 N N . GLU A 1 75 ? 17.720 -5.677 -34.212 1.00 88.06 75 GLU A N 1
ATOM 617 C CA . GLU A 1 75 ? 16.534 -5.369 -33.397 1.00 88.06 75 GLU A CA 1
ATOM 618 C C . GLU A 1 75 ? 16.597 -6.097 -32.051 1.00 88.06 75 GLU A C 1
ATOM 620 O O . GLU A 1 75 ? 16.517 -5.476 -30.994 1.00 88.06 75 GLU A O 1
ATOM 625 N N . THR A 1 76 ? 16.863 -7.406 -32.070 1.00 86.62 76 THR A N 1
ATOM 626 C CA . THR A 1 76 ? 16.973 -8.168 -30.822 1.00 86.62 76 THR A CA 1
ATOM 627 C C . THR A 1 76 ? 18.192 -7.755 -29.988 1.00 86.62 76 THR A C 1
ATOM 629 O O . THR A 1 76 ? 18.127 -7.741 -28.765 1.00 86.62 76 THR A O 1
ATOM 632 N N . LEU A 1 77 ? 19.322 -7.403 -30.612 1.00 91.88 77 LEU A N 1
ATOM 633 C CA . LEU A 1 77 ? 20.496 -6.926 -29.872 1.00 91.88 77 LEU A CA 1
ATOM 634 C C . LEU A 1 77 ? 20.239 -5.569 -29.199 1.00 91.88 77 LEU A C 1
ATOM 636 O O . LEU A 1 77 ? 20.717 -5.356 -28.086 1.00 91.88 77 LEU A O 1
ATOM 640 N N . GLU A 1 78 ? 19.499 -4.670 -29.850 1.00 92.69 78 GLU A N 1
ATOM 641 C CA . GLU A 1 78 ? 19.096 -3.390 -29.262 1.00 92.69 78 GLU A CA 1
ATOM 642 C C . GLU A 1 78 ? 18.264 -3.613 -27.993 1.00 92.69 78 GLU A C 1
ATOM 644 O O . GLU A 1 78 ? 18.584 -3.035 -26.950 1.00 92.69 78 GLU A O 1
ATOM 649 N N . GLN A 1 79 ? 17.278 -4.512 -28.067 1.00 88.25 79 GLN A N 1
ATOM 650 C CA . GLN A 1 79 ? 16.446 -4.921 -26.935 1.00 88.25 79 GLN A CA 1
ATOM 651 C C . GLN A 1 79 ? 17.285 -5.531 -25.801 1.00 88.25 79 GLN A C 1
ATOM 653 O O . GLN A 1 79 ? 17.271 -5.020 -24.683 1.00 88.25 79 GLN A O 1
ATOM 658 N N . CYS A 1 80 ? 18.136 -6.519 -26.098 1.00 91.75 80 CYS A N 1
ATOM 659 C CA . CYS A 1 80 ? 18.977 -7.161 -25.085 1.00 91.75 80 CYS A CA 1
ATOM 660 C C . CYS A 1 80 ? 19.943 -6.186 -24.385 1.00 91.75 80 CYS A C 1
ATOM 662 O O . CYS A 1 80 ? 20.131 -6.261 -23.170 1.00 91.75 80 CYS A O 1
ATOM 664 N N . ILE A 1 81 ? 20.588 -5.270 -25.124 1.00 94.31 81 ILE A N 1
ATOM 665 C CA . ILE A 1 81 ? 21.467 -4.247 -24.526 1.00 94.31 81 ILE A CA 1
ATOM 666 C C . ILE A 1 81 ? 20.658 -3.336 -23.601 1.00 94.31 81 ILE A C 1
ATOM 668 O O . ILE A 1 81 ? 21.143 -2.938 -22.539 1.00 94.31 81 ILE A O 1
ATOM 672 N N . TRP A 1 82 ? 19.441 -2.982 -24.003 1.00 90.56 82 TRP A N 1
ATOM 673 C CA . TRP A 1 82 ? 18.585 -2.113 -23.217 1.00 90.56 82 TRP A CA 1
ATOM 674 C C . TRP A 1 82 ? 18.107 -2.773 -21.920 1.00 90.56 82 TRP A C 1
ATOM 676 O O . TRP A 1 82 ? 18.332 -2.195 -20.854 1.00 90.56 82 TRP A O 1
ATOM 686 N N . GLU A 1 83 ? 17.538 -3.976 -21.996 1.00 87.25 83 GLU A N 1
ATOM 687 C CA . GLU A 1 83 ? 17.153 -4.786 -20.832 1.00 87.25 83 GLU A CA 1
ATOM 688 C C . GLU A 1 83 ? 18.337 -4.945 -19.879 1.00 87.25 83 GLU A C 1
ATOM 690 O O . GLU A 1 83 ? 18.212 -4.749 -18.670 1.00 87.25 83 GLU A O 1
ATOM 695 N N . TRP A 1 84 ? 19.532 -5.189 -20.431 1.00 94.25 84 TRP A N 1
ATOM 696 C CA . TRP A 1 84 ? 20.751 -5.286 -19.643 1.00 94.25 84 TRP A CA 1
ATOM 697 C C . TRP A 1 84 ? 21.002 -4.011 -18.828 1.00 94.25 84 TRP A C 1
ATOM 699 O O . TRP A 1 84 ? 21.171 -4.101 -17.612 1.00 94.25 84 TRP A O 1
ATOM 709 N N . PHE A 1 85 ? 20.972 -2.817 -19.433 1.00 94.75 85 PHE A N 1
ATOM 710 C CA . PHE A 1 85 ? 21.136 -1.577 -18.661 1.00 94.75 85 PHE A CA 1
ATOM 711 C C . PHE A 1 85 ? 19.976 -1.333 -17.700 1.00 94.75 85 PHE A C 1
ATOM 713 O O . PHE A 1 85 ? 20.219 -0.863 -16.593 1.00 94.75 85 PHE A O 1
ATOM 720 N N . SER A 1 86 ? 18.733 -1.627 -18.087 1.00 89.62 86 SER A N 1
ATOM 721 C CA . SER A 1 86 ? 17.570 -1.472 -17.210 1.00 89.62 86 SER A CA 1
ATOM 722 C C . SER A 1 86 ? 17.767 -2.281 -15.929 1.00 89.62 86 SER A C 1
ATOM 724 O O . SER A 1 86 ? 17.843 -1.692 -14.847 1.00 89.62 86 SER A O 1
ATOM 726 N N . ASN A 1 87 ? 18.020 -3.581 -16.071 1.00 85.62 87 ASN A N 1
ATOM 727 C CA . ASN A 1 87 ? 18.187 -4.521 -14.967 1.00 85.62 87 ASN A CA 1
ATOM 728 C C . ASN A 1 87 ? 19.403 -4.172 -14.103 1.00 85.62 87 ASN A C 1
ATOM 730 O O . ASN A 1 87 ? 19.291 -4.094 -12.886 1.00 85.62 87 ASN A O 1
ATOM 734 N N . HIS A 1 88 ? 20.539 -3.824 -14.714 1.00 89.81 88 HIS A N 1
ATOM 735 C CA . HIS A 1 88 ? 21.762 -3.497 -13.970 1.00 89.81 88 HIS A CA 1
ATOM 736 C C . HIS A 1 88 ? 21.798 -2.049 -13.433 1.00 89.81 88 HIS A C 1
ATOM 738 O O . HIS A 1 88 ? 22.718 -1.679 -12.705 1.00 89.81 88 HIS A O 1
ATOM 744 N N . SER A 1 89 ? 20.821 -1.207 -13.791 1.00 87.44 89 SER A N 1
ATOM 745 C CA . SER A 1 89 ? 20.684 0.171 -13.290 1.00 87.44 89 SER A CA 1
ATOM 746 C C . SER A 1 89 ? 19.595 0.345 -12.242 1.00 87.44 89 SER A C 1
ATOM 748 O O . SER A 1 89 ? 19.516 1.408 -11.608 1.00 87.44 89 SER A O 1
ATOM 750 N N . ARG A 1 90 ? 18.711 -0.650 -12.085 1.00 81.69 90 ARG A N 1
ATOM 751 C CA . ARG A 1 90 ? 17.820 -0.722 -10.933 1.00 81.69 90 ARG A CA 1
ATOM 752 C C . ARG A 1 90 ? 18.747 -0.679 -9.723 1.00 81.69 90 ARG A C 1
ATOM 754 O O . ARG A 1 90 ? 19.622 -1.522 -9.557 1.00 81.69 90 ARG A O 1
ATOM 761 N N . LYS A 1 91 ? 18.640 0.390 -8.923 1.00 69.12 91 LYS A N 1
ATOM 762 C CA . LYS A 1 91 ? 19.253 0.368 -7.595 1.00 69.12 91 LYS A CA 1
ATOM 763 C C . LYS A 1 91 ? 18.654 -0.869 -6.960 1.00 69.12 91 LYS A C 1
ATOM 765 O O . LYS A 1 91 ? 17.427 -0.883 -6.853 1.00 69.12 91 LYS A O 1
ATOM 770 N N . ALA A 1 92 ? 19.482 -1.855 -6.609 1.00 59.06 92 ALA A N 1
ATOM 771 C CA . ALA A 1 92 ? 19.040 -2.963 -5.781 1.00 59.06 92 ALA A CA 1
ATOM 772 C C . ALA A 1 92 ? 18.167 -2.331 -4.700 1.00 59.06 92 ALA A C 1
ATOM 774 O O . ALA A 1 92 ? 18.618 -1.411 -3.995 1.00 59.06 92 ALA A O 1
ATOM 775 N N . GLY A 1 93 ? 16.876 -2.674 -4.700 1.00 58.75 93 GLY A N 1
ATOM 776 C CA . GLY A 1 93 ? 15.959 -2.136 -3.710 1.00 58.75 93 GLY A CA 1
ATOM 777 C C . GLY A 1 93 ? 16.534 -2.404 -2.317 1.00 58.75 93 GLY A C 1
ATOM 778 O O . GLY A 1 93 ? 17.472 -3.197 -2.178 1.00 58.75 93 GLY A O 1
ATOM 779 N N . PRO A 1 94 ? 16.017 -1.767 -1.254 1.00 57.69 94 PRO A N 1
ATOM 780 C CA . PRO A 1 94 ? 16.338 -2.242 0.086 1.00 57.69 94 PRO A CA 1
ATOM 781 C C . PRO A 1 94 ? 16.107 -3.758 0.107 1.00 57.69 94 PRO A C 1
ATOM 783 O O . PRO A 1 94 ? 14.984 -4.213 -0.121 1.00 57.69 94 PRO A O 1
ATOM 786 N N . LYS A 1 95 ? 17.198 -4.520 0.261 1.00 66.31 95 LYS A N 1
ATOM 787 C CA . LYS A 1 95 ? 17.195 -5.972 0.083 1.00 66.31 95 LYS A CA 1
ATOM 788 C C . LYS A 1 95 ? 16.205 -6.537 1.078 1.00 66.31 95 LYS A C 1
ATOM 790 O O . LYS A 1 95 ? 16.399 -6.410 2.290 1.00 66.31 95 LYS A O 1
ATOM 795 N N . LYS A 1 96 ? 15.098 -7.085 0.582 1.00 76.88 96 LYS A N 1
ATOM 796 C CA . LYS A 1 96 ? 14.114 -7.702 1.463 1.00 76.88 96 LYS A CA 1
ATOM 797 C C . LYS A 1 96 ? 14.779 -8.934 2.058 1.00 76.88 96 LYS A C 1
ATOM 799 O O . LYS A 1 96 ? 15.259 -9.798 1.332 1.00 76.88 96 LYS A O 1
ATOM 804 N N . ARG A 1 97 ? 14.840 -8.993 3.388 1.00 86.38 97 ARG A N 1
ATOM 805 C CA . ARG A 1 97 ? 15.254 -10.211 4.085 1.00 86.38 97 ARG A CA 1
ATOM 806 C C . ARG A 1 97 ? 14.279 -11.318 3.691 1.00 86.38 97 ARG A C 1
ATOM 808 O O . ARG A 1 97 ? 13.067 -11.109 3.774 1.00 86.38 97 ARG A O 1
ATOM 815 N N . LEU A 1 98 ? 14.806 -12.459 3.253 1.00 91.00 98 LEU A N 1
ATOM 816 C CA . LEU A 1 98 ? 13.992 -13.642 2.982 1.00 91.00 98 LEU A CA 1
ATOM 817 C C . LEU A 1 98 ? 13.207 -14.006 4.243 1.00 91.00 98 LEU A C 1
ATOM 819 O O . LEU A 1 98 ? 13.727 -13.915 5.359 1.00 91.00 98 LEU A O 1
ATOM 823 N N . ALA A 1 99 ? 11.953 -14.419 4.075 1.00 94.00 99 ALA A N 1
ATOM 824 C CA . ALA A 1 99 ? 11.187 -14.930 5.197 1.00 94.00 99 ALA A CA 1
ATOM 825 C C . ALA A 1 99 ? 11.824 -16.237 5.691 1.00 94.00 99 ALA A C 1
ATOM 827 O O . ALA A 1 99 ? 12.308 -17.044 4.897 1.00 94.00 99 ALA A O 1
ATOM 828 N N . ALA A 1 100 ? 11.793 -16.477 7.002 1.00 96.81 100 ALA A N 1
ATOM 829 C CA . ALA A 1 100 ? 12.486 -17.622 7.589 1.00 96.81 100 ALA A CA 1
ATOM 830 C C . ALA A 1 100 ? 12.034 -18.973 7.009 1.00 96.81 100 ALA A C 1
ATOM 832 O O . ALA A 1 100 ? 12.869 -19.828 6.736 1.00 96.81 100 ALA A O 1
ATOM 833 N N . TRP A 1 101 ? 10.745 -19.129 6.692 1.00 97.12 101 TRP A N 1
ATOM 834 C CA . TRP A 1 101 ? 10.234 -20.339 6.041 1.00 97.12 101 TRP A CA 1
ATOM 835 C C . TRP A 1 101 ? 10.778 -20.540 4.611 1.00 97.12 101 TRP A C 1
ATOM 837 O O . TRP A 1 101 ? 10.916 -21.678 4.169 1.00 97.12 101 TRP A O 1
ATOM 847 N N . GLN A 1 102 ? 11.114 -19.465 3.884 1.00 96.00 102 GLN A N 1
ATOM 848 C CA . GLN A 1 102 ? 11.718 -19.562 2.546 1.00 96.00 102 GLN A CA 1
ATOM 849 C C . GLN A 1 102 ? 13.157 -20.064 2.646 1.00 96.00 102 GLN A C 1
ATOM 851 O O . GLN A 1 102 ? 13.571 -20.914 1.862 1.00 96.00 102 GLN A O 1
ATOM 856 N N . VAL A 1 103 ? 13.909 -19.571 3.634 1.00 96.75 103 VAL A N 1
ATOM 857 C CA . VAL A 1 103 ? 15.266 -20.055 3.916 1.00 96.75 103 VAL A CA 1
ATOM 858 C C . VAL A 1 103 ? 15.243 -21.493 4.423 1.00 96.75 103 VAL A C 1
ATOM 860 O O . VAL A 1 103 ? 16.008 -22.313 3.928 1.00 96.75 103 VAL A O 1
ATOM 863 N N . TYR A 1 104 ? 14.309 -21.826 5.313 1.00 97.69 104 TYR A N 1
ATOM 864 C CA . TYR A 1 104 ? 14.066 -23.196 5.761 1.00 97.69 104 TYR A CA 1
ATOM 865 C C . TYR A 1 10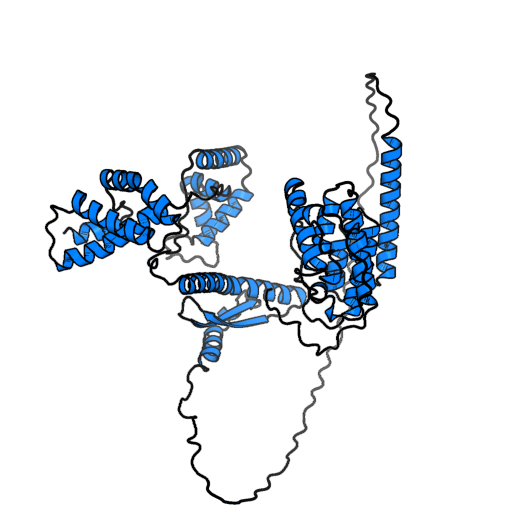4 ? 13.787 -24.141 4.582 1.00 97.69 104 TYR A C 1
ATOM 867 O O . TYR A 1 104 ? 14.384 -25.210 4.490 1.00 97.69 104 TYR A O 1
ATOM 875 N N . SER A 1 105 ? 12.965 -23.705 3.619 1.00 97.00 105 SER A N 1
ATOM 876 C CA . SER A 1 105 ? 12.775 -24.421 2.353 1.00 97.00 105 SER A CA 1
ATOM 877 C C . SER A 1 105 ? 14.105 -24.614 1.617 1.00 97.00 105 SER A C 1
ATOM 879 O O . SER A 1 105 ? 14.487 -25.736 1.312 1.00 97.00 105 SER A O 1
ATOM 881 N N . ARG A 1 106 ? 14.866 -23.541 1.371 1.00 95.56 106 ARG A N 1
ATOM 882 C CA . ARG A 1 106 ? 16.132 -23.621 0.617 1.00 95.56 106 ARG A CA 1
ATOM 883 C C . ARG A 1 106 ? 17.161 -24.560 1.252 1.00 95.56 106 ARG A C 1
ATOM 885 O O . ARG A 1 106 ? 17.879 -25.222 0.511 1.00 95.56 106 ARG A O 1
ATOM 892 N N . LEU A 1 107 ? 17.239 -24.603 2.581 1.00 97.25 107 LEU A N 1
ATOM 893 C CA . LEU A 1 107 ? 18.212 -25.425 3.302 1.00 97.25 107 LEU A CA 1
ATOM 894 C C . LEU A 1 107 ? 17.817 -26.904 3.360 1.00 97.25 107 LEU A C 1
ATOM 896 O O . LEU A 1 107 ? 18.681 -27.758 3.196 1.00 97.25 107 LEU A O 1
ATOM 900 N N . TYR A 1 108 ? 16.533 -27.211 3.566 1.00 97.69 108 TYR A N 1
ATOM 901 C CA . TYR A 1 108 ? 16.107 -28.571 3.922 1.00 97.69 108 TYR A CA 1
ATOM 902 C C . TYR A 1 108 ? 15.095 -29.201 2.957 1.00 97.69 108 TYR A C 1
ATOM 904 O O . TYR A 1 108 ? 14.590 -30.292 3.242 1.00 97.69 108 TYR A O 1
ATOM 912 N N . TYR A 1 109 ? 14.754 -28.552 1.833 1.00 96.56 109 TYR A N 1
ATOM 913 C CA . TYR A 1 109 ? 13.693 -29.058 0.960 1.00 96.56 109 TYR A CA 1
ATOM 914 C C . TYR A 1 109 ? 13.993 -30.446 0.406 1.00 96.56 109 TYR A C 1
ATOM 916 O O . TYR A 1 109 ? 13.183 -31.350 0.589 1.00 96.56 109 TYR A O 1
ATOM 924 N N . ASP A 1 110 ? 15.143 -30.634 -0.237 1.00 95.88 110 ASP A N 1
ATOM 925 C CA . ASP A 1 110 ? 15.446 -31.895 -0.917 1.00 95.88 110 ASP A CA 1
ATOM 926 C C . ASP A 1 110 ? 15.647 -33.069 0.054 1.00 95.88 110 ASP A C 1
ATOM 928 O O . ASP A 1 110 ? 15.258 -34.194 -0.270 1.00 95.88 110 ASP A O 1
ATOM 932 N N . ASP A 1 111 ? 16.184 -32.803 1.248 1.00 96.88 111 ASP A N 1
ATOM 933 C CA . ASP A 1 111 ? 16.562 -33.840 2.213 1.00 96.88 111 ASP A CA 1
ATOM 934 C C . ASP A 1 111 ? 15.438 -34.210 3.192 1.00 96.88 111 ASP A C 1
ATOM 936 O O . ASP A 1 111 ? 15.250 -35.389 3.499 1.00 96.88 111 ASP A O 1
ATOM 940 N N . ILE A 1 112 ? 14.688 -33.220 3.695 1.00 96.81 112 ILE A N 1
ATOM 941 C CA . ILE A 1 112 ? 13.738 -33.409 4.805 1.00 96.81 112 ILE A CA 1
ATOM 942 C C . ILE A 1 112 ? 12.309 -33.062 4.389 1.00 96.81 112 ILE A C 1
ATOM 944 O O . ILE A 1 112 ? 11.388 -33.847 4.620 1.00 96.81 112 ILE A O 1
ATOM 948 N N . LEU A 1 113 ? 12.093 -31.889 3.785 1.00 97.25 113 LEU A N 1
ATOM 949 C CA . LEU A 1 113 ? 10.731 -31.377 3.593 1.00 97.25 113 LEU A CA 1
ATOM 950 C C . LEU A 1 113 ? 10.019 -32.046 2.422 1.00 97.25 113 LEU A C 1
ATOM 952 O O . LEU A 1 113 ? 8.813 -32.254 2.491 1.00 97.25 113 LEU A O 1
ATOM 956 N N . LYS A 1 114 ? 10.729 -32.411 1.353 1.00 97.19 114 LYS A N 1
ATOM 957 C CA . LYS A 1 114 ? 10.124 -32.973 0.142 1.00 97.19 114 LYS A CA 1
ATOM 958 C C . LYS A 1 114 ? 9.346 -34.269 0.408 1.00 97.19 114 LYS A C 1
ATOM 960 O O . LYS A 1 114 ? 8.191 -34.318 -0.010 1.00 97.19 114 LYS A O 1
ATOM 965 N N . PRO A 1 115 ? 9.872 -35.278 1.135 1.00 97.75 115 PRO A N 1
ATOM 966 C CA . PRO A 1 115 ? 9.086 -36.460 1.494 1.00 97.75 115 PRO A CA 1
ATOM 967 C C . PRO A 1 115 ? 7.812 -36.130 2.282 1.00 97.75 115 PRO A C 1
ATOM 969 O O . PRO A 1 115 ? 6.766 -36.713 2.005 1.00 97.75 115 PRO A O 1
ATOM 972 N N . LEU A 1 116 ? 7.887 -35.174 3.216 1.00 97.56 116 LEU A N 1
ATOM 973 C CA . LEU A 1 116 ? 6.751 -34.734 4.035 1.00 97.56 116 LEU A CA 1
ATOM 974 C C . LEU A 1 116 ? 5.696 -34.000 3.196 1.00 97.56 116 LEU A C 1
ATOM 976 O O . LEU A 1 116 ? 4.502 -34.254 3.331 1.00 97.56 116 LEU A O 1
ATOM 980 N N . VAL A 1 117 ? 6.136 -33.117 2.297 1.00 97.62 117 VAL A N 1
ATOM 981 C CA . VAL A 1 117 ? 5.268 -32.397 1.358 1.00 97.62 117 VAL A CA 1
ATOM 982 C C . VAL A 1 117 ? 4.592 -33.376 0.401 1.00 97.62 117 VAL A C 1
ATOM 984 O O . VAL A 1 117 ? 3.394 -33.265 0.173 1.00 97.62 117 VAL A O 1
ATOM 987 N N . GLU A 1 118 ? 5.322 -34.354 -0.139 1.00 96.75 118 GLU A N 1
ATOM 988 C CA . GLU A 1 118 ? 4.759 -35.384 -1.019 1.00 96.75 118 GLU A CA 1
ATOM 989 C C . GLU A 1 118 ? 3.796 -36.326 -0.283 1.00 96.75 118 GLU A C 1
ATOM 991 O O . GLU A 1 118 ? 2.837 -36.808 -0.884 1.00 96.75 118 GLU A O 1
ATOM 996 N N . GLU A 1 119 ? 4.033 -36.608 1.000 1.00 97.38 119 GLU A N 1
ATOM 997 C CA . GLU A 1 119 ? 3.114 -37.376 1.842 1.00 97.38 119 GLU A CA 1
ATOM 998 C C . GLU A 1 119 ? 1.811 -36.621 2.086 1.00 97.38 119 GLU A C 1
ATOM 1000 O O . GLU A 1 119 ? 0.752 -37.148 1.756 1.00 97.38 119 GLU A O 1
ATOM 1005 N N . GLN A 1 120 ? 1.884 -35.366 2.536 1.00 97.31 120 GLN A N 1
ATOM 1006 C CA . GLN A 1 120 ? 0.693 -34.531 2.705 1.00 97.31 120 GLN A CA 1
ATOM 1007 C C . GLN A 1 120 ? -0.026 -34.285 1.375 1.00 97.31 120 GLN A C 1
ATOM 1009 O O . GLN A 1 120 ? -1.252 -34.259 1.334 1.00 97.31 120 GLN A O 1
ATOM 1014 N N . TRP A 1 121 ? 0.713 -34.168 0.266 1.00 96.88 121 TRP A N 1
ATOM 1015 C CA . TRP A 1 121 ? 0.118 -34.016 -1.061 1.00 96.88 121 TRP A CA 1
ATOM 1016 C C . TRP A 1 121 ? -0.701 -35.239 -1.469 1.00 96.88 121 TRP A C 1
ATOM 1018 O O . TRP A 1 121 ? -1.738 -35.073 -2.093 1.00 96.88 121 TRP A O 1
ATOM 1028 N N . ARG A 1 122 ? -0.289 -36.457 -1.091 1.00 97.31 122 ARG A N 1
ATOM 1029 C CA . ARG A 1 122 ? -1.069 -37.685 -1.346 1.00 97.31 122 ARG A CA 1
ATOM 1030 C C . ARG A 1 122 ? -2.365 -37.760 -0.537 1.00 97.31 122 ARG A C 1
ATOM 1032 O O . ARG A 1 122 ? -3.273 -38.485 -0.938 1.00 97.31 122 ARG A O 1
ATOM 1039 N N . GLU A 1 123 ? -2.433 -37.069 0.597 1.00 96.81 123 GLU A N 1
ATOM 1040 C CA . GLU A 1 123 ? -3.624 -37.008 1.453 1.00 96.81 123 GLU A CA 1
ATOM 1041 C C . GLU A 1 123 ? -4.583 -35.878 1.056 1.00 96.81 123 GLU A C 1
ATOM 1043 O O . GLU A 1 123 ? -5.760 -35.909 1.429 1.00 96.81 123 GLU A O 1
ATOM 1048 N N . ASP A 1 124 ? -4.107 -34.892 0.292 1.00 96.19 124 ASP A N 1
ATOM 1049 C CA . ASP A 1 124 ? -4.920 -33.762 -0.134 1.00 96.19 124 ASP A CA 1
ATOM 1050 C C . ASP A 1 124 ? -6.029 -34.204 -1.117 1.00 96.19 124 ASP A C 1
ATOM 1052 O O . ASP A 1 124 ? -5.763 -34.946 -2.069 1.00 96.19 124 ASP A O 1
ATOM 1056 N N . PRO A 1 125 ? -7.284 -33.737 -0.955 1.00 95.00 125 PRO A N 1
ATOM 1057 C CA . PRO A 1 125 ? -8.382 -34.075 -1.866 1.00 95.00 125 PRO A CA 1
ATOM 1058 C C . PRO A 1 125 ? -8.146 -33.700 -3.338 1.00 95.00 125 PRO A C 1
ATOM 1060 O O . PRO A 1 125 ? -8.840 -34.221 -4.211 1.00 95.00 125 PRO A O 1
ATOM 1063 N N . SER A 1 126 ? -7.213 -32.784 -3.617 1.00 91.56 126 SER A N 1
ATOM 1064 C CA . SER A 1 126 ? -6.832 -32.351 -4.964 1.00 91.56 126 SER A CA 1
ATOM 1065 C C . SER A 1 126 ? -5.689 -33.164 -5.590 1.00 91.56 126 SER A C 1
ATOM 1067 O O . SER A 1 126 ? -5.279 -32.862 -6.713 1.00 91.56 126 SER A O 1
ATOM 1069 N N . TYR A 1 127 ? -5.202 -34.212 -4.914 1.00 95.44 127 TYR A N 1
ATOM 1070 C CA . TYR A 1 127 ? -4.133 -35.076 -5.411 1.00 95.44 127 TYR A CA 1
ATOM 1071 C C . TYR A 1 127 ? -4.470 -35.731 -6.763 1.00 95.44 127 TYR A C 1
ATOM 1073 O O . TYR A 1 127 ? -5.409 -36.523 -6.875 1.00 95.44 127 TYR A O 1
ATOM 1081 N N . ASP A 1 128 ? -3.642 -35.466 -7.780 1.00 93.44 128 ASP A N 1
ATOM 1082 C CA . ASP A 1 128 ? -3.648 -36.190 -9.056 1.00 93.44 128 ASP A CA 1
ATOM 1083 C C . ASP A 1 128 ? -2.395 -37.078 -9.162 1.00 93.44 128 ASP A C 1
ATOM 1085 O O . ASP A 1 128 ? -1.282 -36.549 -9.251 1.00 93.44 128 ASP A O 1
ATOM 1089 N N . PRO A 1 129 ? -2.531 -38.419 -9.222 1.00 95.31 129 PRO A N 1
ATOM 1090 C CA . PRO A 1 129 ? -1.390 -39.324 -9.368 1.00 95.31 129 PRO A CA 1
ATOM 1091 C C . PRO A 1 129 ? -0.631 -39.163 -10.696 1.00 95.31 129 PRO A C 1
ATOM 1093 O O . PRO A 1 129 ? 0.461 -39.712 -10.837 1.00 95.31 129 PRO A O 1
ATOM 1096 N N . ASN A 1 130 ? -1.187 -38.443 -11.678 1.00 95.06 130 ASN A N 1
ATOM 1097 C CA . ASN A 1 130 ? -0.522 -38.149 -12.950 1.00 95.06 130 ASN A CA 1
ATOM 1098 C C . ASN A 1 130 ? 0.235 -36.814 -12.945 1.00 95.06 130 ASN A C 1
ATOM 1100 O O . ASN A 1 130 ? 0.993 -36.545 -13.886 1.00 95.06 130 ASN A O 1
ATOM 1104 N N . ALA A 1 131 ? 0.045 -35.978 -11.920 1.00 92.19 131 ALA A N 1
ATOM 1105 C CA . ALA A 1 131 ? 0.805 -34.749 -11.774 1.00 92.19 131 ALA A CA 1
ATOM 1106 C C . ALA A 1 131 ? 2.279 -35.096 -11.527 1.00 92.19 131 ALA A C 1
ATOM 1108 O O . ALA A 1 131 ? 2.617 -35.881 -10.642 1.00 92.19 131 ALA A O 1
ATOM 1109 N N . ARG A 1 132 ? 3.172 -34.529 -12.344 1.00 86.81 132 ARG A N 1
ATOM 1110 C CA . ARG A 1 132 ? 4.616 -34.795 -12.241 1.00 86.81 132 ARG A CA 1
ATOM 1111 C C . ARG A 1 132 ? 5.256 -34.130 -11.029 1.00 86.81 132 ARG A C 1
ATOM 1113 O O . ARG A 1 132 ? 6.288 -34.601 -10.566 1.00 86.81 132 ARG A O 1
ATOM 1120 N N . GLU A 1 133 ? 4.667 -33.037 -10.561 1.00 91.38 133 GLU A N 1
ATOM 1121 C CA . GLU A 1 133 ? 5.213 -32.179 -9.517 1.00 91.38 133 GLU A CA 1
ATOM 1122 C C . GLU A 1 133 ? 4.088 -31.712 -8.592 1.00 91.38 133 GLU A C 1
ATOM 1124 O O . GLU A 1 133 ? 2.933 -31.583 -9.008 1.00 91.38 133 GLU A O 1
ATOM 1129 N N . VAL A 1 134 ? 4.436 -31.474 -7.327 1.00 89.50 134 VAL A N 1
ATOM 1130 C CA . VAL A 1 134 ? 3.529 -30.885 -6.337 1.00 89.50 134 VAL A CA 1
ATOM 1131 C C . VAL A 1 134 ? 3.238 -29.441 -6.739 1.00 89.50 134 VAL A C 1
ATOM 1133 O O . VAL A 1 134 ? 4.150 -28.712 -7.132 1.00 89.50 134 VAL A O 1
ATOM 1136 N N . LEU A 1 135 ? 1.980 -29.010 -6.615 1.00 89.12 135 LEU A N 1
ATOM 1137 C CA . LEU A 1 135 ? 1.610 -27.619 -6.875 1.00 89.12 135 LEU A CA 1
ATOM 1138 C C . LEU A 1 135 ? 2.441 -26.674 -5.992 1.00 89.12 135 LEU A C 1
ATOM 1140 O O . LEU A 1 135 ? 2.525 -26.856 -4.777 1.00 89.12 135 LEU A O 1
ATOM 1144 N N . PHE A 1 136 ? 3.036 -25.646 -6.604 1.00 90.81 136 PHE A N 1
ATOM 1145 C CA . PHE A 1 136 ? 3.927 -24.694 -5.929 1.00 90.81 136 PHE A CA 1
ATOM 1146 C C . PHE A 1 136 ? 3.271 -24.040 -4.700 1.00 90.81 136 PHE A C 1
ATOM 1148 O O . PHE A 1 136 ? 3.896 -23.926 -3.647 1.00 90.81 136 PHE A O 1
ATOM 1155 N N . GLU A 1 137 ? 1.991 -23.677 -4.809 1.00 89.00 137 GLU A N 1
ATOM 1156 C CA . GLU A 1 137 ? 1.213 -23.097 -3.708 1.00 89.00 137 GLU A CA 1
ATOM 1157 C C . GLU A 1 137 ? 1.029 -24.081 -2.545 1.00 89.00 137 GLU A C 1
ATOM 1159 O O . GLU A 1 137 ? 1.223 -23.713 -1.386 1.00 89.00 137 GLU A O 1
ATOM 1164 N N . PHE A 1 138 ? 0.713 -25.347 -2.848 1.00 94.94 138 PHE A N 1
ATOM 1165 C CA . PHE A 1 138 ? 0.576 -26.399 -1.839 1.00 94.94 138 PHE A CA 1
ATOM 1166 C C . PHE A 1 138 ? 1.900 -26.613 -1.103 1.00 94.94 138 PHE A C 1
ATOM 1168 O O . PHE A 1 138 ? 1.944 -26.575 0.126 1.00 94.94 138 PHE A O 1
ATOM 1175 N N . ARG A 1 139 ? 2.998 -26.740 -1.858 1.00 96.38 139 ARG A N 1
ATOM 1176 C CA . ARG A 1 139 ? 4.351 -26.863 -1.311 1.00 96.38 139 ARG A CA 1
ATOM 1177 C C . ARG A 1 139 ? 4.672 -25.732 -0.336 1.00 96.38 139 ARG A C 1
ATOM 1179 O O . ARG A 1 139 ? 5.094 -26.002 0.784 1.00 96.38 139 ARG A O 1
ATOM 1186 N N . ASN A 1 140 ? 4.468 -24.479 -0.744 1.00 95.69 140 ASN A N 1
ATOM 1187 C CA . ASN A 1 140 ? 4.794 -23.325 0.095 1.00 95.69 140 ASN A CA 1
ATOM 1188 C C . ASN A 1 140 ? 3.944 -23.291 1.372 1.00 95.69 140 ASN A C 1
ATOM 1190 O O . ASN A 1 140 ? 4.473 -23.002 2.444 1.00 95.69 140 ASN A O 1
ATOM 1194 N N . ASN A 1 141 ? 2.659 -23.647 1.281 1.00 94.81 141 ASN A N 1
ATOM 1195 C CA . ASN A 1 141 ? 1.777 -23.729 2.445 1.00 94.81 141 ASN A CA 1
ATOM 1196 C C . ASN A 1 141 ? 2.229 -24.805 3.442 1.00 94.81 141 ASN A C 1
ATOM 1198 O O . ASN A 1 141 ? 2.274 -24.538 4.643 1.00 94.81 141 ASN A O 1
ATOM 1202 N N . VAL A 1 142 ? 2.603 -25.996 2.965 1.00 96.94 142 VAL A N 1
ATOM 1203 C CA . VAL A 1 142 ? 3.090 -27.078 3.834 1.00 96.94 142 VAL A CA 1
ATOM 1204 C C . VAL A 1 142 ? 4.421 -26.704 4.480 1.00 96.94 142 VAL A C 1
ATOM 1206 O O . VAL A 1 142 ? 4.567 -26.832 5.693 1.00 96.94 142 VAL A O 1
ATOM 1209 N N . VAL A 1 143 ? 5.375 -26.169 3.712 1.00 97.69 143 VAL A N 1
ATOM 1210 C CA . VAL A 1 143 ? 6.668 -25.726 4.259 1.00 97.69 143 VAL A CA 1
ATOM 1211 C C . VAL A 1 143 ? 6.482 -24.621 5.302 1.00 97.69 143 VAL A C 1
ATOM 1213 O O . VAL A 1 143 ? 7.125 -24.651 6.351 1.00 97.69 143 VAL A O 1
ATOM 1216 N N . TYR A 1 144 ? 5.562 -23.682 5.064 1.00 96.81 144 TYR A N 1
ATOM 1217 C CA . TYR A 1 144 ? 5.205 -22.659 6.044 1.00 96.81 144 TYR A CA 1
ATOM 1218 C C . TYR A 1 144 ? 4.682 -23.278 7.348 1.00 96.81 144 TYR A C 1
ATOM 1220 O O . TYR A 1 144 ? 5.105 -22.864 8.426 1.00 96.81 144 TYR A O 1
ATOM 1228 N N . GLN A 1 145 ? 3.804 -24.284 7.280 1.00 96.12 145 GLN A N 1
ATOM 1229 C CA . GLN A 1 145 ? 3.298 -24.972 8.474 1.00 96.12 145 GLN A CA 1
ATOM 1230 C C . GLN A 1 145 ? 4.395 -25.751 9.207 1.00 96.12 145 GLN A C 1
ATOM 1232 O O . GLN A 1 145 ? 4.504 -25.632 10.428 1.00 96.12 145 GLN A O 1
ATOM 1237 N N . LEU A 1 146 ? 5.231 -26.493 8.474 1.00 97.00 146 LEU A N 1
ATOM 1238 C CA . LEU A 1 146 ? 6.349 -27.251 9.041 1.00 97.00 146 LEU A CA 1
ATOM 1239 C C . LEU A 1 146 ? 7.324 -26.328 9.782 1.00 97.00 146 LEU A C 1
ATOM 1241 O O . LEU A 1 146 ? 7.675 -26.616 10.921 1.00 97.00 146 LEU A O 1
ATOM 1245 N N . TRP A 1 147 ? 7.644 -25.162 9.215 1.00 97.69 147 TRP A N 1
ATOM 1246 C CA . TRP A 1 147 ? 8.463 -24.147 9.884 1.00 97.69 147 TRP A CA 1
ATOM 1247 C C . TRP A 1 147 ? 7.871 -23.661 11.223 1.00 97.69 147 TRP A C 1
ATOM 1249 O O . TRP A 1 147 ? 8.607 -23.440 12.179 1.00 97.69 147 TRP A O 1
ATOM 1259 N N . HIS A 1 148 ? 6.547 -23.499 11.331 1.00 95.75 148 HIS A N 1
ATOM 1260 C CA . HIS A 1 148 ? 5.914 -23.044 12.583 1.00 95.75 148 HIS A CA 1
ATOM 1261 C C . HIS A 1 148 ? 5.869 -24.125 13.666 1.00 95.75 148 HIS A C 1
ATOM 1263 O O . HIS A 1 148 ? 5.787 -23.804 14.853 1.00 95.75 148 HIS A O 1
ATOM 1269 N N . ILE A 1 149 ? 5.878 -25.393 13.258 1.00 97.00 149 ILE A N 1
ATOM 1270 C CA . ILE A 1 149 ? 5.893 -26.543 14.166 1.00 97.00 149 ILE A CA 1
ATOM 1271 C C . ILE A 1 149 ? 7.331 -26.922 14.535 1.00 97.00 149 ILE A C 1
ATOM 1273 O O . ILE A 1 149 ? 7.522 -27.595 15.548 1.00 97.00 149 ILE A O 1
ATOM 1277 N N . GLU A 1 150 ? 8.325 -26.462 13.771 1.00 97.75 150 GLU A N 1
ATOM 1278 C CA . GLU A 1 150 ? 9.736 -26.694 14.050 1.00 97.75 150 GLU A CA 1
ATOM 1279 C C . GLU A 1 150 ? 10.103 -26.202 15.458 1.00 97.75 150 GLU A C 1
ATOM 1281 O O . GLU A 1 150 ? 9.910 -25.035 15.833 1.00 97.75 150 GLU A O 1
ATOM 1286 N N . LYS A 1 151 ? 10.598 -27.137 16.268 1.00 97.06 151 LYS A N 1
ATOM 1287 C CA . LYS A 1 151 ? 10.984 -26.911 17.669 1.00 97.06 151 LYS A CA 1
ATOM 1288 C C . LYS A 1 151 ? 12.480 -27.043 17.873 1.00 97.06 151 LYS A C 1
ATOM 1290 O O . LYS A 1 151 ? 12.941 -26.693 18.955 1.00 97.06 151 LYS A O 1
ATOM 1295 N N . ASP A 1 152 ? 13.202 -27.564 16.887 1.00 97.81 152 ASP A N 1
ATOM 1296 C CA . ASP A 1 152 ? 14.647 -27.637 16.969 1.00 97.81 152 ASP A CA 1
ATOM 1297 C C . ASP A 1 152 ? 15.240 -26.226 16.865 1.00 97.81 152 ASP A C 1
ATOM 1299 O O . ASP A 1 152 ? 15.088 -25.528 15.859 1.00 97.81 152 ASP A O 1
ATOM 1303 N N . GLU A 1 153 ? 15.865 -25.779 17.952 1.00 97.44 153 GLU A N 1
ATOM 1304 C CA . GLU A 1 153 ? 16.483 -24.458 18.014 1.00 97.44 153 GLU A CA 1
ATOM 1305 C C . GLU A 1 153 ? 17.756 -24.397 17.158 1.00 97.44 153 GLU A C 1
ATOM 1307 O O . GLU A 1 153 ? 18.041 -23.338 16.608 1.00 97.44 153 GLU A O 1
ATOM 1312 N N . GLU A 1 154 ? 18.461 -25.516 16.936 1.00 97.69 154 GLU A N 1
ATOM 1313 C CA . GLU A 1 154 ? 19.652 -25.551 16.071 1.00 97.69 154 GLU A CA 1
ATOM 1314 C C . GLU A 1 154 ? 19.278 -25.221 14.617 1.00 97.69 154 GLU A C 1
ATOM 1316 O O . GLU A 1 154 ? 19.912 -24.388 13.970 1.00 97.69 154 GLU A O 1
ATOM 1321 N N . VAL A 1 155 ? 18.161 -25.778 14.143 1.00 97.69 155 VAL A N 1
ATOM 1322 C CA . VAL A 1 155 ? 17.596 -25.499 12.814 1.00 97.69 155 VAL A CA 1
ATOM 1323 C C . VAL A 1 155 ? 17.173 -24.032 12.681 1.00 97.69 155 VAL A C 1
ATOM 1325 O O . VAL A 1 155 ? 17.408 -23.397 11.650 1.00 97.69 155 VAL A O 1
ATOM 1328 N N . LYS A 1 156 ? 16.555 -23.452 13.718 1.00 97.38 156 LYS A N 1
ATOM 1329 C CA . LYS A 1 156 ? 16.157 -22.034 13.701 1.00 97.38 156 LYS A CA 1
ATOM 1330 C C . LYS A 1 156 ? 17.354 -21.095 13.708 1.00 97.38 156 LYS A C 1
ATOM 1332 O O . LYS A 1 156 ? 17.318 -20.078 13.012 1.00 97.38 156 LYS A O 1
ATOM 1337 N N . GLU A 1 157 ? 18.388 -21.424 14.476 1.00 97.50 157 GLU A N 1
ATOM 1338 C CA . GLU A 1 157 ? 19.646 -20.684 14.497 1.00 97.50 157 GLU A CA 1
ATOM 1339 C C . GLU A 1 157 ? 20.355 -20.762 13.139 1.00 97.50 157 GLU A C 1
ATOM 1341 O O . GLU A 1 157 ? 20.795 -19.729 12.635 1.00 97.50 157 GLU A O 1
ATOM 1346 N N . GLU A 1 158 ? 20.386 -21.934 12.494 1.00 97.75 158 GLU A N 1
ATOM 1347 C CA . GLU A 1 158 ? 20.960 -22.111 11.154 1.00 97.75 158 GLU A CA 1
ATOM 1348 C C . GLU A 1 158 ? 20.196 -21.296 10.096 1.00 97.75 158 GLU A C 1
ATOM 1350 O O . GLU A 1 158 ? 20.800 -20.557 9.314 1.00 97.75 158 GLU A O 1
ATOM 1355 N N . VAL A 1 159 ? 18.858 -21.332 10.124 1.00 97.50 159 VAL A N 1
ATOM 1356 C CA . VAL A 1 159 ? 18.006 -20.502 9.257 1.00 97.50 159 VAL A CA 1
ATOM 1357 C C . VAL A 1 159 ? 18.267 -19.010 9.488 1.00 97.50 159 VAL A C 1
ATOM 1359 O O . VAL A 1 159 ? 18.417 -18.256 8.525 1.00 97.50 159 VAL A O 1
ATOM 1362 N N . ALA A 1 160 ? 18.351 -18.562 10.743 1.00 96.62 160 ALA A N 1
ATOM 1363 C CA . ALA A 1 160 ? 18.626 -17.164 11.070 1.00 96.62 160 ALA A CA 1
ATOM 1364 C C . ALA A 1 160 ? 20.026 -16.724 10.609 1.00 96.62 160 ALA A C 1
ATOM 1366 O O . ALA A 1 160 ? 20.171 -15.635 10.044 1.00 96.62 160 ALA A O 1
ATOM 1367 N N . ALA A 1 161 ? 21.035 -17.578 10.796 1.00 97.00 161 ALA A N 1
ATOM 1368 C CA . ALA A 1 161 ? 22.395 -17.343 10.328 1.00 97.00 161 ALA A CA 1
ATOM 1369 C C . ALA A 1 161 ? 22.446 -17.232 8.799 1.00 97.00 161 ALA A C 1
ATOM 1371 O O . ALA A 1 161 ? 23.072 -16.311 8.279 1.00 97.00 161 ALA A O 1
ATOM 1372 N N . TYR A 1 162 ? 21.725 -18.094 8.079 1.00 95.81 162 TYR A N 1
ATOM 1373 C CA . TYR A 1 162 ? 21.660 -18.050 6.620 1.00 95.81 162 TYR A CA 1
ATOM 1374 C C . TYR A 1 162 ? 20.922 -16.809 6.094 1.00 95.81 162 TYR A C 1
ATOM 1376 O O . TYR A 1 162 ? 21.361 -16.208 5.114 1.00 95.81 162 TYR A O 1
ATOM 1384 N N . ILE A 1 163 ? 19.834 -16.366 6.745 1.00 94.06 163 ILE A N 1
ATOM 1385 C CA . ILE A 1 163 ? 19.163 -15.095 6.397 1.00 94.06 163 ILE A CA 1
ATOM 1386 C C . ILE A 1 163 ? 20.157 -13.935 6.486 1.00 94.06 163 ILE A C 1
ATOM 1388 O O . ILE A 1 163 ? 20.218 -13.101 5.580 1.00 94.06 163 ILE A O 1
ATOM 1392 N N . GLU A 1 164 ? 20.926 -13.875 7.573 1.00 94.00 164 GLU A N 1
ATOM 1393 C CA . GLU A 1 164 ? 21.907 -12.816 7.791 1.00 94.00 164 GLU A CA 1
ATOM 1394 C C . GLU A 1 164 ? 23.089 -12.937 6.816 1.00 94.00 164 GLU A C 1
ATOM 1396 O O . GLU A 1 164 ? 23.518 -11.929 6.262 1.00 94.00 164 GLU A O 1
ATOM 1401 N N . GLU A 1 165 ? 23.556 -14.152 6.512 1.00 94.31 165 GLU A N 1
ATOM 1402 C CA . GLU A 1 165 ? 24.603 -14.392 5.516 1.00 94.31 165 GLU A CA 1
ATOM 1403 C C . GLU A 1 165 ? 24.175 -13.938 4.113 1.00 94.31 165 GLU A C 1
ATOM 1405 O O . GLU A 1 165 ? 24.916 -13.205 3.460 1.00 94.31 165 GLU A O 1
ATOM 1410 N N . VAL A 1 166 ? 22.980 -14.321 3.645 1.00 89.00 166 VAL A N 1
ATOM 1411 C CA . VAL A 1 166 ? 22.450 -13.899 2.333 1.00 89.00 166 VAL A CA 1
ATOM 1412 C C . VAL A 1 166 ? 22.282 -12.383 2.285 1.00 89.00 166 VAL A C 1
ATOM 1414 O O . VAL A 1 166 ? 22.663 -11.740 1.303 1.00 89.00 166 VAL A O 1
ATOM 1417 N N . TYR A 1 167 ? 21.775 -11.795 3.372 1.00 86.94 167 TYR A N 1
ATOM 1418 C CA . TYR A 1 167 ? 21.624 -10.350 3.497 1.00 86.94 167 TYR A CA 1
ATOM 1419 C C . TYR A 1 167 ? 22.978 -9.619 3.435 1.00 86.94 167 TYR A C 1
ATOM 1421 O O . TYR A 1 167 ? 23.097 -8.610 2.738 1.00 86.94 167 TYR A O 1
ATOM 1429 N N . GLN A 1 168 ? 24.015 -10.145 4.097 1.00 87.88 168 GLN A N 1
ATOM 1430 C CA . GLN A 1 168 ? 25.369 -9.577 4.105 1.00 87.88 168 GLN A CA 1
ATOM 1431 C C . GLN A 1 168 ? 26.126 -9.791 2.793 1.00 87.88 168 GLN A C 1
ATOM 1433 O O . GLN A 1 168 ? 26.836 -8.890 2.343 1.00 87.88 168 GLN A O 1
ATOM 1438 N N . ARG A 1 169 ? 25.970 -10.962 2.163 1.00 84.38 169 ARG A N 1
ATOM 1439 C CA . ARG A 1 169 ? 26.558 -11.272 0.851 1.00 84.38 169 ARG A CA 1
ATOM 1440 C C . ARG A 1 169 ? 26.032 -10.320 -0.217 1.00 84.38 169 ARG A C 1
ATOM 1442 O O . ARG A 1 169 ? 26.726 -10.044 -1.191 1.00 84.38 169 ARG A O 1
ATOM 1449 N N . GLY A 1 170 ? 24.822 -9.798 -0.015 1.00 72.75 170 GLY A N 1
ATOM 1450 C CA . GLY A 1 170 ? 24.174 -8.941 -0.985 1.00 72.75 170 GLY A CA 1
ATOM 1451 C C . GLY A 1 170 ? 23.901 -9.686 -2.288 1.00 72.75 170 GLY A C 1
ATOM 1452 O O . GLY A 1 170 ? 23.906 -9.057 -3.342 1.00 72.75 170 GLY A O 1
ATOM 1453 N N . ASP A 1 171 ? 23.692 -10.996 -2.205 1.00 64.19 171 ASP A N 1
ATOM 1454 C CA . ASP A 1 171 ? 23.223 -11.787 -3.330 1.00 64.19 171 ASP A CA 1
ATOM 1455 C C . ASP A 1 171 ? 21.781 -11.348 -3.583 1.00 64.19 171 ASP A C 1
ATOM 1457 O O . ASP A 1 171 ? 20.900 -11.569 -2.741 1.00 64.19 171 ASP A O 1
ATOM 1461 N N . ASP A 1 172 ? 21.566 -10.623 -4.680 1.00 54.16 172 ASP A N 1
ATOM 1462 C CA . ASP A 1 172 ? 20.244 -10.203 -5.132 1.00 54.16 172 ASP A CA 1
ATOM 1463 C C . ASP A 1 172 ? 19.512 -11.460 -5.609 1.00 54.16 172 ASP A C 1
ATOM 1465 O O . ASP A 1 172 ? 19.362 -11.723 -6.795 1.00 54.16 172 ASP A O 1
ATOM 1469 N N . THR A 1 173 ? 19.065 -12.276 -4.653 1.00 52.97 173 THR A N 1
ATOM 1470 C CA . THR A 1 173 ? 18.047 -13.299 -4.890 1.00 52.97 173 THR A CA 1
ATOM 1471 C C . THR A 1 173 ? 16.701 -12.597 -5.004 1.00 52.97 173 THR A C 1
ATOM 1473 O O . THR A 1 173 ? 15.793 -12.808 -4.203 1.00 52.97 173 THR A O 1
ATOM 1476 N N . GLU A 1 174 ? 16.606 -11.699 -5.985 1.00 51.53 174 GLU A N 1
ATOM 1477 C CA . GLU A 1 174 ? 15.335 -11.344 -6.585 1.00 51.53 174 GLU A CA 1
ATOM 1478 C C . GLU A 1 174 ? 14.809 -12.664 -7.162 1.00 51.53 174 GLU A C 1
ATOM 1480 O O . GLU A 1 174 ? 15.300 -13.169 -8.167 1.00 51.53 174 GLU A O 1
ATOM 1485 N N . GLU A 1 175 ? 13.871 -13.301 -6.451 1.00 49.06 175 GLU A N 1
ATOM 1486 C CA . GLU A 1 175 ? 12.830 -14.032 -7.166 1.00 49.06 175 GLU A CA 1
ATOM 1487 C C . GLU A 1 175 ? 12.282 -13.006 -8.148 1.00 49.06 175 GLU A C 1
ATOM 1489 O O . GLU A 1 175 ? 11.748 -11.980 -7.724 1.00 49.06 175 GLU A O 1
ATOM 1494 N N . GLU A 1 176 ? 12.602 -13.226 -9.421 1.00 41.09 176 GLU A N 1
ATOM 1495 C CA . GLU A 1 176 ? 12.186 -12.430 -10.558 1.00 41.09 176 GLU A CA 1
ATOM 1496 C C . GLU A 1 176 ? 10.674 -12.193 -10.432 1.00 41.09 176 GLU A C 1
ATOM 1498 O O . GLU A 1 176 ? 9.854 -13.037 -10.792 1.00 41.09 176 GLU A O 1
ATOM 1503 N N . ASP A 1 177 ? 10.280 -11.034 -9.895 1.00 41.78 177 ASP A N 1
ATOM 1504 C CA . ASP A 1 177 ? 9.025 -10.407 -10.283 1.00 41.78 177 ASP A CA 1
ATOM 1505 C C . ASP A 1 177 ? 9.249 -9.986 -11.747 1.00 41.78 177 ASP A C 1
ATOM 1507 O O . ASP A 1 177 ? 9.510 -8.816 -12.042 1.00 41.78 177 ASP A O 1
ATOM 1511 N N . ASP A 1 178 ? 9.221 -10.986 -12.641 1.00 40.53 178 ASP A N 1
ATOM 1512 C CA . ASP A 1 178 ? 9.143 -10.902 -14.102 1.00 40.53 178 ASP A CA 1
ATOM 1513 C C . ASP A 1 178 ? 7.818 -10.226 -14.462 1.00 40.53 178 ASP A C 1
ATOM 1515 O O . ASP A 1 178 ? 6.869 -10.811 -14.986 1.00 40.53 178 ASP A O 1
ATOM 1519 N N . ILE A 1 179 ? 7.700 -8.958 -14.098 1.00 44.41 179 ILE A N 1
ATOM 1520 C CA . ILE A 1 179 ? 6.819 -8.063 -14.809 1.00 44.41 179 ILE A CA 1
ATOM 1521 C C . ILE A 1 179 ? 7.691 -7.528 -15.921 1.00 44.41 179 ILE A C 1
ATOM 1523 O O . ILE A 1 179 ? 8.532 -6.661 -15.671 1.00 44.41 179 ILE A O 1
ATOM 1527 N N . ASP A 1 180 ? 7.480 -8.109 -17.103 1.00 45.62 180 ASP A N 1
ATOM 1528 C CA . ASP A 1 180 ? 7.914 -7.627 -18.408 1.00 45.62 180 ASP A CA 1
ATOM 1529 C C . ASP A 1 180 ? 7.712 -6.104 -18.451 1.00 45.62 180 ASP A C 1
ATOM 1531 O O . ASP A 1 180 ? 6.654 -5.579 -18.807 1.00 45.62 180 ASP A O 1
ATOM 1535 N N . ASP A 1 181 ? 8.749 -5.373 -18.055 1.00 49.50 181 ASP A N 1
ATOM 1536 C CA . ASP A 1 181 ? 8.906 -3.934 -18.253 1.00 49.50 181 ASP A CA 1
ATOM 1537 C C . ASP A 1 181 ? 9.365 -3.704 -19.706 1.00 49.50 181 ASP A C 1
ATOM 1539 O O . ASP A 1 181 ? 10.052 -2.726 -19.993 1.00 49.50 181 ASP A O 1
ATOM 1543 N N . ASP A 1 182 ? 9.026 -4.637 -20.602 1.00 49.81 182 ASP A N 1
ATOM 1544 C CA . ASP A 1 182 ? 9.536 -4.756 -21.952 1.00 49.81 182 ASP A CA 1
ATOM 1545 C C . ASP A 1 182 ? 8.829 -3.767 -22.887 1.00 49.81 182 ASP A C 1
ATOM 1547 O O . ASP A 1 182 ? 7.601 -3.668 -22.976 1.00 49.81 182 ASP A O 1
ATOM 1551 N N . ASP A 1 183 ? 9.680 -3.054 -23.621 1.00 52.06 183 ASP A N 1
ATOM 1552 C CA . ASP A 1 183 ? 9.438 -2.498 -24.946 1.00 52.06 183 ASP A CA 1
ATOM 1553 C C . ASP A 1 183 ? 8.663 -1.196 -25.107 1.00 52.06 183 ASP A C 1
ATOM 1555 O O . ASP A 1 183 ? 7.940 -1.064 -26.096 1.00 52.06 183 ASP A O 1
ATOM 1559 N N . ASP A 1 184 ? 8.839 -0.165 -24.260 1.00 53.72 184 ASP A N 1
ATOM 1560 C CA . ASP A 1 184 ? 8.273 1.127 -24.682 1.00 53.72 184 ASP A CA 1
ATOM 1561 C C . ASP A 1 184 ? 8.831 2.439 -24.087 1.00 53.72 184 ASP A C 1
ATOM 1563 O O . ASP A 1 184 ? 8.116 3.303 -23.577 1.00 53.72 184 ASP A O 1
ATOM 1567 N N . ASP A 1 185 ? 10.134 2.681 -24.244 1.00 57.69 185 ASP A N 1
ATOM 1568 C CA . ASP A 1 185 ? 10.737 3.998 -23.951 1.00 57.69 185 ASP A CA 1
ATOM 1569 C C . ASP A 1 185 ? 10.422 5.104 -24.975 1.00 57.69 185 ASP A C 1
ATOM 1571 O O . ASP A 1 185 ? 10.858 6.248 -24.810 1.00 57.69 185 ASP A O 1
ATOM 1575 N N . ASN A 1 186 ? 9.670 4.792 -26.034 1.00 62.25 186 ASN A N 1
ATOM 1576 C CA . ASN A 1 186 ? 9.113 5.793 -26.951 1.00 62.25 186 ASN A CA 1
ATOM 1577 C C . ASN A 1 186 ? 7.651 6.138 -26.642 1.00 62.25 186 ASN A C 1
ATOM 1579 O O . ASN A 1 186 ? 7.024 6.891 -27.392 1.00 62.25 186 ASN A O 1
ATOM 1583 N N . VAL A 1 187 ? 7.119 5.647 -25.526 1.00 66.00 187 VAL A N 1
ATOM 1584 C CA . VAL A 1 187 ? 5.774 5.987 -25.080 1.00 66.00 187 VAL A CA 1
ATOM 1585 C C . VAL A 1 187 ? 5.738 7.422 -24.596 1.00 66.00 187 VAL A C 1
ATOM 1587 O O . VAL A 1 187 ? 6.475 7.826 -23.696 1.00 66.00 187 VAL A O 1
ATOM 1590 N N . GLU A 1 188 ? 4.848 8.204 -25.203 1.00 86.06 188 GLU A N 1
ATOM 1591 C CA . GLU A 1 188 ? 4.447 9.512 -24.693 1.00 86.06 188 GLU A CA 1
ATOM 1592 C C . GLU A 1 188 ? 4.182 9.405 -23.176 1.00 86.06 188 GLU A C 1
ATOM 1594 O O . GLU A 1 188 ? 3.466 8.497 -22.757 1.00 86.06 188 GLU A O 1
ATOM 1599 N N . PRO A 1 189 ? 4.716 10.299 -22.323 1.00 81.00 189 PRO A N 1
ATOM 1600 C CA . PRO A 1 189 ? 4.585 10.188 -20.864 1.00 81.00 189 PRO A CA 1
ATOM 1601 C C . PRO A 1 189 ? 3.149 9.957 -20.362 1.00 81.00 189 PRO A C 1
ATOM 1603 O O . PRO A 1 189 ? 2.937 9.320 -19.329 1.00 81.00 189 PRO A O 1
ATOM 1606 N N . GLU A 1 190 ? 2.159 10.454 -21.105 1.00 83.81 190 GLU A N 1
ATOM 1607 C CA . GLU A 1 190 ? 0.734 10.237 -20.854 1.00 83.81 190 GLU A CA 1
ATOM 1608 C C . GLU A 1 190 ? 0.317 8.764 -20.996 1.00 83.81 190 GLU A C 1
ATOM 1610 O O . GLU A 1 190 ? -0.396 8.225 -20.151 1.00 83.81 190 GLU A O 1
ATOM 1615 N N . GLU A 1 191 ? 0.818 8.078 -22.016 1.00 84.25 191 GLU A N 1
ATOM 1616 C CA . GLU A 1 191 ? 0.535 6.671 -22.278 1.00 84.25 191 GLU A CA 1
ATOM 1617 C C . GLU A 1 191 ? 1.238 5.757 -21.259 1.00 84.25 191 GLU A C 1
ATOM 1619 O O . GLU A 1 191 ? 0.662 4.761 -20.823 1.00 84.25 191 GLU A O 1
ATOM 1624 N N . LEU A 1 192 ? 2.421 6.137 -20.768 1.00 77.75 192 LEU A N 1
ATOM 1625 C CA . LEU A 1 192 ? 3.114 5.408 -19.699 1.00 77.75 192 LEU A CA 1
ATOM 1626 C C . LEU A 1 192 ? 2.347 5.540 -18.374 1.00 77.75 192 LEU A C 1
ATOM 1628 O O . LEU A 1 192 ? 2.154 4.560 -17.652 1.00 77.75 192 LEU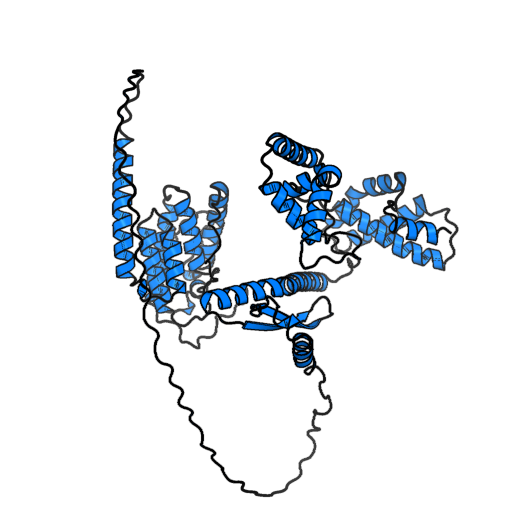 A O 1
ATOM 1632 N N . SER A 1 193 ? 1.809 6.734 -18.096 1.00 80.31 193 SER A N 1
ATOM 1633 C CA . SER A 1 193 ? 0.893 6.957 -16.974 1.00 80.31 193 SER A CA 1
ATOM 1634 C C . SER A 1 193 ? -0.392 6.130 -17.110 1.00 80.31 193 SER A C 1
ATOM 1636 O O . SER A 1 193 ? -0.842 5.526 -16.132 1.00 80.31 193 SER A O 1
ATOM 1638 N N . ARG A 1 194 ? -0.944 6.021 -18.328 1.00 86.62 194 ARG A N 1
ATOM 1639 C CA . ARG A 1 194 ? -2.104 5.169 -18.627 1.00 86.62 194 ARG A CA 1
ATOM 1640 C C . ARG A 1 194 ? -1.804 3.692 -18.379 1.00 86.62 194 ARG A C 1
ATOM 1642 O O . ARG A 1 194 ? -2.602 3.025 -17.726 1.00 86.62 194 ARG A O 1
ATOM 1649 N N . ARG A 1 195 ? -0.652 3.187 -18.832 1.00 83.31 195 ARG A N 1
ATOM 1650 C CA . ARG A 1 195 ? -0.215 1.799 -18.592 1.00 83.31 195 ARG A CA 1
ATOM 1651 C C . ARG A 1 195 ? -0.044 1.502 -17.110 1.00 83.31 195 ARG A C 1
ATOM 1653 O O . ARG A 1 195 ? -0.577 0.508 -16.633 1.00 83.31 195 ARG A O 1
ATOM 1660 N N . GLN A 1 196 ? 0.594 2.396 -16.357 1.00 80.12 196 GLN A N 1
ATOM 1661 C CA . GLN A 1 196 ? 0.721 2.246 -14.905 1.00 80.12 196 GLN A CA 1
ATOM 1662 C C . GLN A 1 196 ? -0.638 2.252 -14.193 1.00 80.12 196 GLN A C 1
ATOM 1664 O O . GLN A 1 196 ? -0.847 1.481 -13.256 1.00 80.12 196 GLN A O 1
ATOM 1669 N N . ALA A 1 197 ? -1.572 3.109 -14.617 1.00 84.81 197 ALA A N 1
ATOM 1670 C CA . ALA A 1 197 ? -2.928 3.126 -14.072 1.00 84.81 197 ALA A CA 1
ATOM 1671 C C . ALA A 1 197 ? -3.680 1.822 -14.385 1.00 84.81 197 ALA A C 1
ATOM 1673 O O . ALA A 1 197 ? -4.302 1.244 -13.495 1.00 84.81 197 ALA A O 1
ATOM 1674 N N . ASN A 1 198 ? -3.564 1.331 -15.619 1.00 87.38 198 ASN A N 1
ATOM 1675 C CA . ASN A 1 198 ? -4.141 0.070 -16.076 1.00 87.38 198 ASN A CA 1
ATOM 1676 C C . ASN A 1 198 ? -3.560 -1.137 -15.333 1.00 87.38 198 ASN A C 1
ATOM 1678 O O . ASN A 1 198 ? -4.312 -2.009 -14.917 1.00 87.38 198 ASN A O 1
ATOM 1682 N N . TRP A 1 199 ? -2.249 -1.166 -15.102 1.00 85.06 199 TRP A N 1
ATOM 1683 C CA . TRP A 1 199 ? -1.592 -2.224 -14.339 1.00 85.06 199 TRP A CA 1
ATOM 1684 C C . TRP A 1 199 ? -2.043 -2.235 -12.874 1.00 85.06 199 TRP A C 1
ATOM 1686 O O . TRP A 1 199 ? -2.456 -3.269 -12.352 1.00 85.06 199 TRP A O 1
ATOM 1696 N N . LYS A 1 200 ? -2.093 -1.063 -12.227 1.00 82.44 200 LYS A N 1
ATOM 1697 C CA . LYS A 1 200 ? -2.658 -0.937 -10.873 1.00 82.44 200 LYS A CA 1
ATOM 1698 C C . LYS A 1 200 ? -4.107 -1.412 -10.818 1.00 82.44 200 LYS A C 1
ATOM 1700 O O . LYS A 1 200 ? -4.494 -2.068 -9.854 1.00 82.44 200 LYS A O 1
ATOM 1705 N N . LEU A 1 201 ? -4.906 -1.088 -11.834 1.00 88.69 201 LEU A N 1
ATOM 1706 C CA . LEU A 1 201 ? -6.284 -1.554 -11.932 1.00 88.69 201 LEU A CA 1
ATOM 1707 C C . LEU A 1 201 ? -6.346 -3.076 -12.119 1.00 88.69 201 LEU A C 1
ATOM 1709 O O . LEU A 1 201 ? -7.164 -3.717 -11.470 1.00 88.69 201 LEU A O 1
ATOM 1713 N N . GLN A 1 202 ? -5.462 -3.657 -12.932 1.00 89.75 202 GLN A N 1
ATOM 1714 C CA . GLN A 1 202 ? -5.389 -5.100 -13.162 1.00 89.75 202 GLN A CA 1
ATOM 1715 C C . GLN A 1 202 ? -5.098 -5.868 -11.868 1.00 89.75 202 GLN A C 1
ATOM 1717 O O . GLN A 1 202 ? -5.818 -6.813 -11.559 1.00 89.75 202 GLN A O 1
ATOM 1722 N N . ILE A 1 203 ? -4.135 -5.408 -11.063 1.00 83.19 203 ILE A N 1
ATOM 1723 C CA . ILE A 1 203 ? -3.844 -5.997 -9.744 1.00 83.19 203 ILE A CA 1
ATOM 1724 C C . ILE A 1 203 ? -5.092 -5.985 -8.851 1.00 83.19 203 ILE A C 1
ATOM 1726 O O . ILE A 1 203 ? -5.394 -6.961 -8.168 1.00 83.19 203 ILE A O 1
ATOM 1730 N N . GLN A 1 204 ? -5.848 -4.884 -8.858 1.00 88.88 204 GLN A N 1
ATOM 1731 C CA . GLN A 1 204 ? -7.082 -4.774 -8.074 1.00 88.88 204 GLN A CA 1
ATOM 1732 C C . GLN A 1 204 ? -8.178 -5.714 -8.600 1.00 88.88 204 GLN A C 1
ATOM 1734 O O . GLN A 1 204 ? -8.887 -6.327 -7.803 1.00 88.88 204 GLN A O 1
ATOM 1739 N N . VAL A 1 205 ? -8.304 -5.861 -9.924 1.00 87.94 205 VAL A N 1
ATOM 1740 C CA . VAL A 1 205 ? -9.233 -6.809 -10.564 1.00 87.94 205 VAL A CA 1
ATOM 1741 C C . VAL A 1 205 ? -8.879 -8.253 -10.199 1.00 87.94 205 VAL A C 1
ATOM 1743 O O . VAL A 1 205 ? -9.779 -9.043 -9.923 1.00 87.94 205 VAL A O 1
ATOM 1746 N N . GLU A 1 206 ? -7.593 -8.592 -10.132 1.00 86.69 206 GLU A N 1
ATOM 1747 C CA . GLU A 1 206 ? -7.107 -9.933 -9.774 1.00 86.69 206 GLU A CA 1
ATOM 1748 C C . GLU A 1 206 ? -7.208 -10.236 -8.277 1.00 86.69 206 GLU A C 1
ATOM 1750 O O . GLU A 1 206 ? -7.429 -11.384 -7.899 1.00 86.69 206 GLU A O 1
ATOM 1755 N N . ALA A 1 207 ? -7.128 -9.217 -7.420 1.00 85.06 207 ALA A N 1
ATOM 1756 C CA . ALA A 1 207 ? -7.378 -9.352 -5.986 1.00 85.06 207 ALA A CA 1
ATOM 1757 C C . ALA A 1 207 ? -8.877 -9.468 -5.645 1.00 85.06 207 ALA A C 1
ATOM 1759 O O . ALA A 1 207 ? -9.241 -10.006 -4.593 1.00 85.06 207 ALA A O 1
ATOM 1760 N N . LEU A 1 208 ? -9.758 -8.981 -6.528 1.00 90.62 208 LEU A N 1
ATOM 1761 C CA . LEU A 1 208 ? -11.199 -8.903 -6.293 1.00 90.62 208 LEU A CA 1
ATOM 1762 C C . LEU A 1 208 ? -11.857 -10.250 -5.932 1.00 90.62 208 LEU A C 1
ATOM 1764 O O . LEU A 1 208 ? -12.599 -10.255 -4.950 1.00 90.62 208 LEU A O 1
ATOM 1768 N N . PRO A 1 209 ? -11.607 -11.390 -6.618 1.00 86.31 209 PRO A N 1
ATOM 1769 C CA . PRO A 1 209 ? -12.223 -12.672 -6.268 1.00 86.31 209 PRO A CA 1
ATOM 1770 C C . PRO A 1 209 ? -12.033 -13.037 -4.791 1.00 86.31 209 PRO A C 1
ATOM 1772 O O . PRO A 1 209 ? -12.996 -13.402 -4.117 1.00 86.31 209 PRO A O 1
ATOM 1775 N N . LEU A 1 210 ? -10.817 -12.854 -4.261 1.00 82.44 210 LEU A N 1
ATOM 1776 C CA . LEU A 1 210 ? -10.494 -13.153 -2.866 1.00 82.44 210 LEU A CA 1
ATOM 1777 C C . LEU A 1 210 ? -11.233 -12.217 -1.899 1.00 82.44 210 LEU A C 1
ATOM 1779 O O . LEU A 1 210 ? -11.720 -12.650 -0.854 1.00 82.44 210 LEU A O 1
ATOM 1783 N N . THR A 1 211 ? -11.341 -10.930 -2.236 1.00 88.75 211 THR A N 1
ATOM 1784 C CA . THR A 1 211 ? -12.119 -9.966 -1.446 1.00 88.75 211 THR A CA 1
ATOM 1785 C C . THR A 1 211 ? -13.603 -10.328 -1.422 1.00 88.75 211 THR A C 1
ATOM 1787 O O . THR A 1 211 ? -14.222 -10.299 -0.357 1.00 88.75 211 THR A O 1
ATOM 1790 N N . LEU A 1 212 ? -14.173 -10.702 -2.572 1.00 90.88 212 LEU A N 1
ATOM 1791 C CA . LEU A 1 212 ? -15.574 -11.112 -2.676 1.00 90.88 212 LEU A CA 1
ATOM 1792 C C . LEU A 1 212 ? -15.843 -12.398 -1.901 1.00 90.88 212 LEU A C 1
ATOM 1794 O O . LEU A 1 212 ? -16.856 -12.479 -1.209 1.00 90.88 212 LEU A O 1
ATOM 1798 N N . GLN A 1 213 ? -14.929 -13.366 -1.976 1.00 84.19 213 GLN A N 1
ATOM 1799 C CA . GLN A 1 213 ? -15.016 -14.604 -1.214 1.00 84.19 213 GLN A CA 1
ATOM 1800 C C . GLN A 1 213 ? -15.060 -14.316 0.291 1.00 84.19 213 GLN A C 1
ATOM 1802 O O . GLN A 1 213 ? -16.009 -14.721 0.952 1.00 84.19 213 GLN A O 1
ATOM 1807 N N . LYS A 1 214 ? -14.116 -13.527 0.822 1.00 86.38 214 LYS A N 1
ATOM 1808 C CA . LYS A 1 214 ? -14.090 -13.154 2.250 1.00 86.38 214 LYS A CA 1
ATOM 1809 C C . LYS A 1 214 ? -15.363 -12.436 2.702 1.00 86.38 214 LYS A C 1
ATOM 1811 O O . LYS A 1 214 ? -15.846 -12.662 3.809 1.00 86.38 214 LYS A O 1
ATOM 1816 N N . MET A 1 215 ? -15.909 -11.566 1.854 1.00 91.94 215 MET A N 1
ATOM 1817 C CA . MET A 1 215 ? -17.170 -10.883 2.140 1.00 91.94 215 MET A CA 1
ATOM 1818 C C . MET A 1 215 ? -18.338 -11.875 2.222 1.00 91.94 215 MET A C 1
ATOM 1820 O O . MET A 1 215 ? -19.145 -11.792 3.147 1.00 91.94 215 MET A O 1
ATOM 1824 N N . CYS A 1 216 ? -18.426 -12.819 1.282 1.00 89.12 216 CYS A N 1
ATOM 1825 C CA . CYS A 1 216 ? -19.477 -13.832 1.284 1.00 89.12 216 CYS A CA 1
ATOM 1826 C C . CYS A 1 216 ? -19.318 -14.800 2.478 1.00 89.12 216 CYS A C 1
ATOM 1828 O O . CYS A 1 216 ? -20.311 -15.069 3.148 1.00 89.12 216 CYS A O 1
ATOM 1830 N N . GLU A 1 217 ? -18.085 -15.196 2.825 1.00 84.88 217 GLU A N 1
ATOM 1831 C CA . GLU A 1 217 ? -17.745 -15.971 4.036 1.00 84.88 217 GLU A CA 1
ATOM 1832 C C . GLU A 1 217 ? -18.231 -15.302 5.317 1.00 84.88 217 GLU A C 1
ATOM 1834 O O . GLU A 1 217 ? -18.742 -15.958 6.228 1.00 84.88 217 GLU A O 1
ATOM 1839 N N . GLN A 1 218 ? -18.093 -13.981 5.402 1.00 86.38 218 GLN A N 1
ATOM 1840 C CA . GLN A 1 218 ? -18.590 -13.233 6.544 1.00 86.38 218 GLN A CA 1
ATOM 1841 C C . GLN A 1 218 ? -20.126 -13.225 6.598 1.00 86.38 218 GLN A C 1
ATOM 1843 O O . GLN A 1 218 ? -20.692 -13.458 7.665 1.00 86.38 218 GLN A O 1
ATOM 1848 N N . ILE A 1 219 ? -20.803 -13.014 5.464 1.00 87.19 219 ILE A N 1
ATOM 1849 C CA . ILE A 1 219 ? -22.275 -13.037 5.380 1.00 87.19 219 ILE A CA 1
ATOM 1850 C C . ILE A 1 219 ? -22.824 -14.419 5.759 1.00 87.19 219 ILE A C 1
ATOM 1852 O O . ILE A 1 219 ? -23.769 -14.507 6.544 1.00 87.19 219 ILE A O 1
ATOM 1856 N N . CYS A 1 220 ? -22.216 -15.497 5.258 1.00 85.00 220 CYS A N 1
ATOM 1857 C CA . CYS A 1 220 ? -22.619 -16.857 5.600 1.00 85.00 220 CYS A CA 1
ATOM 1858 C C . CYS A 1 220 ? -22.402 -17.146 7.085 1.00 85.00 220 CYS A C 1
ATOM 1860 O O . CYS A 1 220 ? -23.268 -17.723 7.736 1.00 85.00 220 CYS A O 1
ATOM 1862 N N . ARG A 1 221 ? -21.279 -16.703 7.657 1.00 83.06 221 ARG A N 1
ATOM 1863 C CA . ARG A 1 221 ? -20.983 -16.903 9.081 1.00 83.06 221 ARG A CA 1
ATOM 1864 C C . ARG A 1 221 ? -21.945 -16.159 10.002 1.00 83.06 221 ARG A C 1
ATOM 1866 O O . ARG A 1 221 ? -22.330 -16.704 11.030 1.00 83.06 221 ARG A O 1
ATOM 1873 N N . GLU A 1 222 ? -22.300 -14.922 9.665 1.00 87.06 222 GLU A N 1
ATOM 1874 C CA . GLU A 1 222 ? -23.145 -14.082 10.522 1.00 87.06 222 GLU A CA 1
ATOM 1875 C C . GLU A 1 222 ? -24.642 -14.370 10.348 1.00 87.06 222 GLU A C 1
ATOM 1877 O O . GLU A 1 222 ? -25.393 -14.278 11.317 1.00 87.06 222 GLU A O 1
ATOM 1882 N N . LEU A 1 223 ? -25.087 -14.718 9.135 1.00 89.62 223 LEU A N 1
ATOM 1883 C CA . LEU A 1 223 ? -26.514 -14.828 8.798 1.00 89.62 223 LEU A CA 1
ATOM 1884 C C . LEU A 1 223 ? -26.942 -16.227 8.333 1.00 89.62 223 LEU A C 1
ATOM 1886 O O . LEU A 1 223 ? -28.133 -16.463 8.141 1.00 89.62 223 LEU A O 1
ATOM 1890 N N . GLY A 1 224 ? -26.001 -17.145 8.103 1.00 82.69 224 GLY A N 1
ATOM 1891 C CA . GLY A 1 224 ? -26.272 -18.443 7.474 1.00 82.69 224 GLY A CA 1
ATOM 1892 C C . GLY A 1 224 ? -26.623 -18.345 5.986 1.00 82.69 224 GLY A C 1
ATOM 1893 O O . GLY A 1 224 ? -27.131 -19.303 5.408 1.00 82.69 224 GLY A O 1
ATOM 1894 N N . PHE A 1 225 ? -26.419 -17.181 5.360 1.00 84.25 225 PHE A N 1
ATOM 1895 C CA . PHE A 1 225 ? -26.814 -16.936 3.975 1.00 84.25 225 PHE A CA 1
ATOM 1896 C C . PHE A 1 225 ? -25.689 -17.309 3.010 1.00 84.25 225 PHE A C 1
ATOM 1898 O O . PHE A 1 225 ? -24.587 -16.774 3.086 1.00 84.25 225 PHE A O 1
ATOM 1905 N N . VAL A 1 226 ? -26.008 -18.172 2.050 1.00 83.75 226 VAL A N 1
ATOM 1906 C CA . VAL A 1 226 ? -25.149 -18.493 0.904 1.00 83.75 226 VAL A CA 1
ATOM 1907 C C . VAL A 1 226 ? -25.362 -17.421 -0.162 1.00 83.75 226 VAL A C 1
ATOM 1909 O O . VAL A 1 226 ? -26.473 -17.251 -0.667 1.00 83.75 226 VAL A O 1
ATOM 1912 N N . GLY A 1 227 ? -24.307 -16.672 -0.477 1.00 84.00 227 GLY A N 1
ATOM 1913 C CA . GLY A 1 227 ? -24.355 -15.536 -1.394 1.00 84.00 227 GLY A CA 1
ATOM 1914 C C . GLY A 1 227 ? -23.443 -15.723 -2.602 1.00 84.00 227 GLY A C 1
ATOM 1915 O O . GLY A 1 227 ? -22.348 -16.271 -2.491 1.00 84.00 227 GLY A O 1
ATOM 1916 N N . VAL A 1 228 ? -23.887 -15.216 -3.753 1.00 88.00 228 V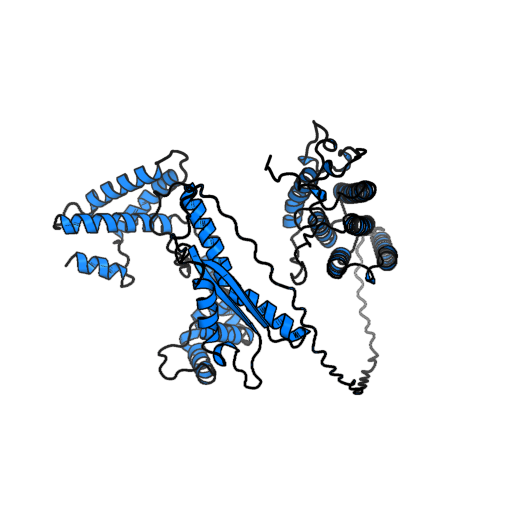AL A N 1
ATOM 1917 C CA . VAL A 1 228 ? -23.054 -15.042 -4.950 1.00 88.00 228 VAL A CA 1
ATOM 1918 C C . VAL A 1 228 ? -23.008 -13.565 -5.278 1.00 88.00 228 VAL A C 1
ATOM 1920 O O . VAL A 1 228 ? -24.048 -12.919 -5.405 1.00 88.00 228 VAL A O 1
ATOM 1923 N N . VAL A 1 229 ? -21.803 -13.040 -5.446 1.00 90.44 229 VAL A N 1
ATOM 1924 C CA . VAL A 1 229 ? -21.569 -11.658 -5.840 1.00 90.44 229 VAL A CA 1
ATOM 1925 C C . VAL A 1 229 ? -20.803 -11.645 -7.149 1.00 90.44 229 VAL A C 1
ATOM 1927 O O . VAL A 1 229 ? -19.774 -12.300 -7.302 1.00 90.44 229 VAL A O 1
ATOM 1930 N N . CYS A 1 230 ? -21.333 -10.887 -8.101 1.00 89.88 230 CYS A N 1
ATOM 1931 C CA . CYS A 1 230 ? -20.757 -10.715 -9.420 1.00 89.88 230 CYS A CA 1
ATOM 1932 C C . CYS A 1 230 ? -20.452 -9.240 -9.655 1.00 89.88 230 CYS A C 1
ATOM 1934 O O . CYS A 1 230 ? -21.332 -8.392 -9.505 1.00 89.88 230 CYS A O 1
ATOM 1936 N N . PHE A 1 231 ? -19.235 -8.959 -10.104 1.00 91.88 231 PHE A N 1
ATOM 1937 C CA . PHE A 1 231 ? -18.857 -7.667 -10.659 1.00 91.88 231 PHE A CA 1
ATOM 1938 C C . PHE A 1 231 ? -18.451 -7.851 -12.113 1.00 91.88 231 PHE A C 1
ATOM 1940 O O . PHE A 1 231 ? -17.761 -8.810 -12.443 1.00 91.88 231 PHE A O 1
ATOM 1947 N N . ALA A 1 232 ? -18.867 -6.927 -12.972 1.00 92.12 232 ALA A N 1
ATOM 1948 C CA . ALA A 1 232 ? -18.425 -6.878 -14.355 1.00 92.12 232 ALA A CA 1
ATOM 1949 C C . ALA A 1 232 ? -17.787 -5.521 -14.639 1.00 92.12 232 ALA A C 1
ATOM 1951 O O . ALA A 1 232 ? -18.296 -4.486 -14.202 1.00 92.12 232 ALA A O 1
ATOM 1952 N N . GLY A 1 233 ? -16.668 -5.527 -15.352 1.00 92.00 233 GLY A N 1
ATOM 1953 C CA . GLY A 1 233 ? -15.919 -4.317 -15.659 1.00 92.00 233 GLY A CA 1
ATOM 1954 C C . GLY A 1 233 ? -14.853 -4.550 -16.724 1.00 92.00 233 GLY A C 1
ATOM 1955 O O . GLY A 1 233 ? -14.589 -5.697 -17.087 1.00 92.00 233 GLY A O 1
ATOM 1956 N N . PRO A 1 234 ? -14.264 -3.471 -17.261 1.00 91.69 234 PRO A N 1
ATOM 1957 C CA . PRO A 1 234 ? -13.198 -3.578 -18.245 1.00 91.69 234 PRO A CA 1
ATOM 1958 C C . PRO A 1 234 ? -11.957 -4.217 -17.621 1.00 91.69 234 PRO A C 1
ATOM 1960 O O . PRO A 1 234 ? -11.534 -3.828 -16.533 1.00 91.69 234 PRO A O 1
ATOM 1963 N N . GLU A 1 235 ? -11.360 -5.167 -18.334 1.00 92.94 235 GLU A N 1
ATOM 1964 C CA . GLU A 1 235 ? -10.117 -5.818 -17.937 1.00 92.94 235 GLU A CA 1
ATOM 1965 C C . GLU A 1 235 ? -8.935 -5.273 -18.747 1.00 92.94 235 GLU A C 1
ATOM 1967 O O . GLU A 1 235 ? -8.863 -5.511 -19.959 1.00 92.94 235 GLU A O 1
ATOM 1972 N N . PRO A 1 236 ? -7.996 -4.556 -18.106 1.00 91.25 236 PRO A N 1
ATOM 1973 C CA . PRO A 1 236 ? -6.827 -4.004 -18.777 1.00 91.25 236 PRO A CA 1
ATOM 1974 C C . PRO A 1 236 ? -6.017 -5.014 -19.598 1.00 91.25 236 PRO A C 1
ATOM 1976 O O . PRO A 1 236 ? -5.692 -4.714 -20.747 1.00 91.25 236 PRO A O 1
ATOM 1979 N N . LYS A 1 237 ? -5.743 -6.217 -19.066 1.00 88.06 237 LYS A N 1
ATOM 1980 C CA . LYS A 1 237 ? -4.967 -7.243 -19.797 1.00 88.06 237 LYS A CA 1
ATOM 1981 C C . LYS A 1 237 ? -5.669 -7.776 -21.049 1.00 88.06 237 LYS A C 1
ATOM 1983 O O . LYS A 1 237 ? -5.008 -8.223 -21.978 1.00 88.06 237 LYS A O 1
ATOM 1988 N N . SER A 1 238 ? -6.995 -7.660 -21.105 1.00 86.56 238 SER A N 1
ATOM 1989 C CA . SER A 1 238 ? -7.818 -8.073 -22.247 1.00 86.56 238 SER A CA 1
ATOM 1990 C C . SER A 1 238 ? -8.206 -6.884 -23.137 1.00 86.56 238 SER A C 1
ATOM 1992 O O . SER A 1 238 ? -9.261 -6.880 -23.772 1.00 86.56 238 SER A O 1
ATOM 1994 N N . GLY A 1 239 ? -7.384 -5.828 -23.155 1.00 87.81 239 GLY A N 1
ATOM 1995 C CA . GLY A 1 239 ? -7.608 -4.648 -23.993 1.00 87.81 239 GLY A CA 1
ATOM 1996 C C . GLY A 1 239 ? -8.866 -3.857 -23.623 1.00 87.81 239 GLY A C 1
ATOM 1997 O O . GLY A 1 239 ? -9.458 -3.206 -24.481 1.00 87.81 239 GLY A O 1
ATOM 1998 N N . GLY A 1 240 ? -9.308 -3.933 -22.363 1.00 88.00 240 GLY A N 1
ATOM 1999 C CA . GLY A 1 240 ? -10.520 -3.270 -21.884 1.00 88.00 240 GLY A CA 1
ATOM 2000 C C . GLY A 1 240 ? -11.814 -4.036 -22.163 1.00 88.00 240 GLY A C 1
ATOM 2001 O O . GLY A 1 240 ? -12.894 -3.482 -21.953 1.00 88.00 240 GLY A O 1
ATOM 2002 N N . SER A 1 241 ? -11.744 -5.298 -22.605 1.00 86.50 241 SER A N 1
ATOM 2003 C CA . SER A 1 241 ? -12.939 -6.137 -22.732 1.00 86.50 241 SER A CA 1
ATOM 2004 C C . SER A 1 241 ? -13.646 -6.280 -21.383 1.00 86.50 241 SER A C 1
ATOM 2006 O O . SER A 1 241 ? -12.980 -6.423 -20.356 1.00 86.50 241 SER A O 1
ATOM 2008 N N . ILE A 1 242 ? -14.980 -6.278 -21.379 1.00 87.06 242 ILE A N 1
ATOM 2009 C CA . ILE A 1 242 ? -15.748 -6.498 -20.153 1.00 87.06 242 ILE A CA 1
ATOM 2010 C C . ILE A 1 242 ? -15.594 -7.956 -19.716 1.00 87.06 242 ILE A C 1
ATOM 2012 O O . ILE A 1 242 ? -16.034 -8.869 -20.417 1.00 87.06 242 ILE A O 1
ATOM 2016 N N . VAL A 1 243 ? -15.006 -8.160 -18.541 1.00 87.56 243 VAL A N 1
ATOM 2017 C CA . VAL A 1 243 ? -14.963 -9.457 -17.862 1.00 87.56 243 VAL A CA 1
ATOM 2018 C C . VAL A 1 243 ? -15.861 -9.433 -16.641 1.00 87.56 243 VAL A C 1
ATOM 2020 O O . VAL A 1 243 ? -16.088 -8.382 -16.040 1.00 87.56 243 VAL A O 1
ATOM 2023 N N . ALA A 1 244 ? -16.376 -10.604 -16.283 1.00 89.06 244 ALA A N 1
ATOM 2024 C CA . ALA A 1 244 ? -17.133 -10.800 -15.061 1.00 89.06 244 ALA A CA 1
ATOM 2025 C C . ALA A 1 244 ? -16.295 -11.613 -14.070 1.00 89.06 244 ALA A C 1
ATOM 2027 O O . ALA A 1 244 ? -15.790 -12.686 -14.402 1.00 89.06 244 ALA A O 1
ATOM 2028 N N . THR A 1 245 ? -16.174 -11.094 -12.854 1.00 87.88 245 THR A N 1
ATOM 2029 C CA . THR A 1 245 ? -15.516 -11.744 -11.724 1.00 87.88 245 THR A CA 1
ATOM 2030 C C . THR A 1 245 ? -16.565 -12.111 -10.687 1.00 87.88 245 THR A C 1
ATOM 2032 O O . THR A 1 245 ? -17.423 -11.299 -10.328 1.00 87.88 245 THR A O 1
ATOM 2035 N N . PHE A 1 246 ? -16.475 -13.338 -10.183 1.00 86.06 246 PHE A N 1
ATOM 2036 C CA . PHE A 1 246 ? -17.437 -13.907 -9.249 1.00 86.06 246 PHE A CA 1
ATOM 2037 C C . PHE A 1 246 ? -16.751 -14.251 -7.935 1.00 86.06 246 PHE A C 1
ATOM 2039 O O . PHE A 1 246 ? -15.687 -14.865 -7.933 1.00 86.06 246 PHE A O 1
ATOM 2046 N N . GLY A 1 247 ? -17.397 -13.902 -6.828 1.00 85.75 247 GLY A N 1
ATOM 2047 C CA . GLY A 1 247 ? -17.160 -14.524 -5.534 1.00 85.75 247 GLY A CA 1
ATOM 2048 C C . GLY A 1 247 ? -18.435 -15.223 -5.096 1.00 85.75 247 GLY A C 1
ATOM 2049 O O . GLY A 1 247 ? -19.515 -14.641 -5.156 1.00 85.75 247 GLY A O 1
ATOM 2050 N N . ALA A 1 248 ? -18.320 -16.474 -4.681 1.00 84.44 248 ALA A N 1
ATOM 2051 C CA . ALA A 1 248 ? -19.399 -17.194 -4.030 1.00 84.44 248 ALA A CA 1
ATOM 2052 C C . ALA A 1 248 ? -18.851 -17.753 -2.723 1.00 84.44 248 ALA A C 1
ATOM 2054 O O . ALA A 1 248 ? -17.717 -18.228 -2.693 1.00 84.44 248 ALA A O 1
ATOM 2055 N N . ASP A 1 249 ? -19.655 -17.697 -1.672 1.00 79.12 249 ASP A N 1
ATOM 2056 C CA . ASP A 1 249 ? -19.420 -18.508 -0.484 1.00 79.12 249 ASP A CA 1
ATOM 2057 C C . ASP A 1 249 ? -20.584 -19.470 -0.291 1.00 79.12 249 ASP A C 1
ATOM 2059 O O . ASP A 1 249 ? -21.693 -19.226 -0.769 1.00 79.12 249 ASP A O 1
ATOM 2063 N N . GLY A 1 250 ? -20.302 -20.571 0.389 1.00 68.25 250 GLY A N 1
ATOM 2064 C CA . GLY A 1 250 ? -21.226 -21.654 0.638 1.00 68.25 250 GLY A CA 1
ATOM 2065 C C . GLY A 1 250 ? -20.737 -22.936 -0.009 1.00 68.25 250 GLY A C 1
ATOM 2066 O O . GLY A 1 250 ? -20.607 -23.060 -1.231 1.00 68.25 250 GLY A O 1
ATOM 2067 N N . ARG A 1 251 ? -20.507 -23.926 0.847 1.00 77.75 251 ARG A N 1
ATOM 2068 C CA . ARG A 1 251 ? -20.417 -25.321 0.440 1.00 77.75 251 ARG A CA 1
ATOM 2069 C C . ARG A 1 251 ? -21.794 -25.944 0.626 1.00 77.75 251 ARG A C 1
ATOM 2071 O O . ARG A 1 251 ? -22.487 -25.658 1.598 1.00 77.75 251 ARG A O 1
ATOM 2078 N N . THR A 1 252 ? -22.195 -26.805 -0.300 1.00 74.50 252 THR A N 1
ATOM 2079 C CA . THR A 1 252 ? -23.320 -27.721 -0.052 1.00 74.50 252 THR A CA 1
ATOM 2080 C C . THR A 1 252 ? -23.041 -28.577 1.184 1.00 74.50 252 THR A C 1
ATOM 2082 O O . THR A 1 252 ? -21.892 -28.679 1.610 1.00 74.50 252 THR A O 1
ATOM 2085 N N . GLU A 1 253 ? -24.051 -29.267 1.724 1.00 72.06 253 GLU A N 1
ATOM 2086 C CA . GLU A 1 253 ? -23.844 -30.244 2.812 1.00 72.06 253 GLU A CA 1
ATOM 2087 C C . GLU A 1 253 ? -22.729 -31.260 2.491 1.00 72.06 253 GLU A C 1
ATOM 2089 O O . GLU A 1 253 ? -22.031 -31.727 3.383 1.00 72.06 253 GLU A O 1
ATOM 2094 N N . GLY A 1 254 ? -22.504 -31.555 1.204 1.00 79.38 254 GLY A N 1
ATOM 2095 C CA . GLY A 1 254 ? -21.418 -32.412 0.725 1.00 79.38 254 GLY A CA 1
ATOM 2096 C C . GLY A 1 254 ? -20.071 -31.714 0.500 1.00 79.38 254 GLY A C 1
ATOM 2097 O O . GLY A 1 254 ? -19.242 -32.253 -0.224 1.00 79.38 254 GLY A O 1
ATOM 2098 N N . GLY A 1 255 ? -19.855 -30.502 1.015 1.00 79.50 255 GLY A N 1
ATOM 2099 C CA . GLY A 1 255 ? -18.576 -29.792 0.912 1.00 79.50 255 GLY A CA 1
ATOM 2100 C C . GLY A 1 255 ? -18.276 -29.155 -0.453 1.00 79.50 255 GLY A C 1
ATOM 2101 O O . GLY A 1 255 ? -17.249 -28.489 -0.584 1.00 79.50 255 GLY A O 1
ATOM 2102 N N . ARG A 1 256 ? -19.151 -29.318 -1.455 1.00 80.62 256 ARG A N 1
ATOM 2103 C CA . ARG A 1 256 ? -18.939 -28.806 -2.822 1.00 80.62 256 ARG A CA 1
ATOM 2104 C C . ARG A 1 256 ? -19.306 -27.336 -2.960 1.00 80.62 256 ARG A C 1
ATOM 2106 O O . ARG A 1 256 ? -20.357 -26.940 -2.452 1.00 80.62 256 ARG A O 1
ATOM 2113 N N . MET A 1 257 ? -18.495 -26.565 -3.679 1.00 81.00 257 MET A N 1
ATOM 2114 C CA . MET A 1 257 ? -18.761 -25.155 -3.986 1.00 81.00 257 MET A CA 1
ATOM 2115 C C . MET A 1 257 ? -19.942 -25.002 -4.951 1.00 81.00 257 MET A C 1
ATOM 2117 O O . MET A 1 257 ? -20.232 -25.885 -5.758 1.00 81.00 257 MET A O 1
ATOM 2121 N N . LEU A 1 258 ? -20.613 -23.848 -4.928 1.00 81.69 258 LEU A N 1
ATOM 2122 C CA . LEU A 1 258 ? -21.757 -23.591 -5.810 1.00 81.69 258 LEU A CA 1
ATOM 2123 C C . LEU A 1 258 ? -21.411 -23.725 -7.306 1.00 81.69 258 LEU A C 1
ATOM 2125 O O . LEU A 1 258 ? -22.215 -24.237 -8.083 1.00 81.69 258 LEU A O 1
ATOM 2129 N N . THR A 1 259 ? -20.208 -23.313 -7.708 1.00 81.44 259 THR A N 1
ATOM 2130 C CA . THR A 1 259 ? -19.699 -23.449 -9.083 1.00 81.44 259 THR A CA 1
ATOM 2131 C C . THR A 1 259 ? -19.431 -24.900 -9.482 1.00 81.44 259 THR A C 1
ATOM 2133 O O . THR A 1 259 ? -19.541 -25.229 -10.658 1.00 81.44 259 THR A O 1
ATOM 2136 N N . GLU A 1 260 ? -19.134 -25.784 -8.529 1.00 82.75 260 GLU A N 1
ATOM 2137 C CA . GLU A 1 260 ? -18.982 -27.226 -8.771 1.00 82.75 260 GLU A CA 1
ATOM 2138 C C . GLU A 1 260 ? -20.345 -27.912 -8.918 1.00 82.75 260 GLU A C 1
ATOM 2140 O O . GLU A 1 260 ? -20.500 -28.856 -9.692 1.00 82.75 260 GLU A O 1
ATOM 2145 N N . VAL A 1 261 ? -21.347 -27.433 -8.178 1.00 85.75 261 VAL A N 1
ATOM 2146 C CA . VAL A 1 261 ? -22.724 -27.949 -8.227 1.00 85.75 261 VAL A CA 1
ATOM 2147 C C . VAL A 1 261 ? -23.440 -27.482 -9.491 1.00 85.75 261 VAL A C 1
ATOM 2149 O O . VAL A 1 261 ? -24.192 -28.249 -10.090 1.00 85.75 261 VAL A O 1
ATOM 2152 N N . TYR A 1 262 ? -23.165 -26.252 -9.930 1.00 86.88 262 TYR A N 1
ATOM 2153 C CA . TYR A 1 262 ? -23.690 -25.667 -11.160 1.00 86.88 262 TYR A CA 1
ATOM 2154 C C . TYR A 1 262 ? -22.544 -25.232 -12.087 1.00 86.88 262 TYR A C 1
ATOM 2156 O O . TYR A 1 262 ? -22.285 -24.032 -12.219 1.00 86.88 262 TYR A O 1
ATOM 2164 N N . PRO A 1 263 ? -21.885 -26.171 -12.797 1.00 84.12 263 PRO A N 1
ATOM 2165 C CA . PRO A 1 263 ? -20.747 -25.862 -13.670 1.00 84.12 263 PRO A CA 1
ATOM 2166 C C . PRO A 1 263 ? -21.069 -24.832 -14.758 1.00 84.12 263 PRO A C 1
ATOM 2168 O O . PRO A 1 263 ? -20.203 -24.079 -15.200 1.00 84.12 263 PRO A O 1
ATOM 2171 N N . SER A 1 264 ? -22.334 -24.766 -15.184 1.00 88.81 264 SER A N 1
ATOM 2172 C CA . SER A 1 264 ? -22.797 -23.808 -16.186 1.00 88.81 264 SER A CA 1
ATOM 2173 C C . SER A 1 264 ? -23.030 -22.402 -15.640 1.00 88.81 264 SER A C 1
ATOM 2175 O O . SER A 1 264 ? -23.161 -21.483 -16.441 1.00 88.81 264 SER A O 1
ATOM 2177 N N . LEU A 1 265 ? -23.102 -22.205 -14.318 1.00 83.31 265 LEU A N 1
ATOM 2178 C CA . LEU A 1 265 ? -23.453 -20.917 -13.712 1.00 83.31 265 LEU A CA 1
ATOM 2179 C C . LEU A 1 265 ? -22.455 -19.827 -14.106 1.00 83.31 265 LEU A C 1
ATOM 2181 O O . LEU A 1 265 ? -22.861 -18.746 -14.520 1.00 83.31 265 LEU A O 1
ATOM 2185 N N . ARG A 1 266 ? -21.153 -20.137 -14.061 1.00 81.81 266 ARG A N 1
ATOM 2186 C CA . ARG A 1 266 ? -20.100 -19.205 -14.485 1.00 81.81 266 ARG A CA 1
ATOM 2187 C C . ARG A 1 266 ? -20.273 -18.800 -15.947 1.00 81.81 266 ARG A C 1
ATOM 2189 O O . ARG A 1 266 ? -20.343 -17.615 -16.246 1.00 81.81 266 ARG A O 1
ATOM 2196 N N . ALA A 1 267 ? -20.418 -19.778 -16.840 1.00 84.50 267 ALA A N 1
ATOM 2197 C CA . ALA A 1 267 ? -20.598 -19.519 -18.266 1.00 84.50 267 ALA A CA 1
ATOM 2198 C C . ALA A 1 267 ? -21.890 -18.737 -18.563 1.00 84.50 267 ALA A C 1
ATOM 2200 O O . ALA A 1 267 ? -21.891 -17.865 -19.425 1.00 84.50 267 ALA A O 1
ATOM 2201 N N . GLN A 1 268 ? -22.984 -19.018 -17.847 1.00 86.31 268 GLN A N 1
ATOM 2202 C CA . GLN A 1 268 ? -24.256 -18.304 -17.992 1.00 86.31 268 GLN A CA 1
ATOM 2203 C C . GLN A 1 268 ? -24.151 -16.851 -17.530 1.00 86.31 268 GLN A C 1
ATOM 2205 O O . GLN A 1 268 ? -24.643 -15.956 -18.215 1.00 86.31 268 GLN A O 1
ATOM 2210 N N . LEU A 1 269 ? -23.486 -16.607 -16.401 1.00 80.31 269 LEU A N 1
ATOM 2211 C CA . LEU A 1 269 ? -23.279 -15.256 -15.903 1.00 80.31 269 LEU A CA 1
ATOM 2212 C C . LEU A 1 269 ? -22.325 -14.473 -16.813 1.00 80.31 269 LEU A C 1
ATOM 2214 O O . LEU A 1 269 ? -22.651 -13.359 -17.207 1.00 80.31 269 LEU A O 1
ATOM 2218 N N . GLU A 1 270 ? -21.202 -15.061 -17.231 1.00 80.44 270 GLU A N 1
ATOM 2219 C CA . GLU A 1 270 ? -20.299 -14.445 -18.215 1.00 80.44 270 GLU A CA 1
ATOM 2220 C C . GLU A 1 270 ? -21.025 -14.147 -19.538 1.00 80.44 270 GLU A C 1
ATOM 2222 O O . GLU A 1 270 ? -20.840 -13.077 -20.119 1.00 80.44 270 GLU A O 1
ATOM 2227 N N . ALA A 1 271 ? -21.895 -15.051 -20.001 1.00 85.06 271 ALA A N 1
ATOM 2228 C CA . ALA A 1 271 ? -22.706 -14.831 -21.194 1.00 85.06 271 ALA A CA 1
ATOM 2229 C C . ALA A 1 271 ? -23.676 -13.653 -21.024 1.00 85.06 271 ALA A C 1
ATOM 2231 O O . ALA A 1 271 ? -23.809 -12.855 -21.950 1.00 85.06 271 ALA A O 1
ATOM 2232 N N . ALA A 1 272 ? -24.297 -13.493 -19.850 1.00 84.19 272 ALA A N 1
ATOM 2233 C CA . ALA A 1 272 ? -25.203 -12.379 -19.572 1.00 84.19 272 ALA A CA 1
ATOM 2234 C C . ALA A 1 272 ? -24.512 -11.010 -19.724 1.00 84.19 272 ALA A C 1
ATOM 2236 O O . ALA A 1 272 ? -25.119 -10.075 -20.243 1.00 84.19 272 ALA A O 1
ATOM 2237 N N . PHE A 1 273 ? -23.226 -10.903 -19.368 1.00 80.56 273 PHE A N 1
ATOM 2238 C CA . PHE A 1 273 ? -22.457 -9.660 -19.525 1.00 80.56 273 PHE A CA 1
ATOM 2239 C C . PHE A 1 273 ? -21.906 -9.437 -20.940 1.00 80.56 273 PHE A C 1
ATOM 2241 O O . PHE A 1 273 ? -21.620 -8.300 -21.310 1.00 80.56 273 PHE A O 1
ATOM 2248 N N . ARG A 1 274 ? -21.808 -10.482 -21.772 1.00 75.81 274 ARG A N 1
ATOM 2249 C CA . ARG A 1 274 ? -21.380 -10.355 -23.180 1.00 75.81 274 ARG A CA 1
ATOM 2250 C C . ARG A 1 274 ? -22.474 -9.812 -24.105 1.00 75.81 274 ARG A C 1
ATOM 2252 O O . ARG A 1 274 ? -22.159 -9.312 -25.183 1.00 75.81 274 ARG A O 1
ATOM 2259 N N . PHE A 1 275 ? -23.747 -9.885 -23.711 1.00 61.84 275 PHE A N 1
ATOM 2260 C CA . PHE A 1 275 ? -24.873 -9.532 -24.586 1.00 61.84 275 PHE A CA 1
ATOM 2261 C C . PHE A 1 275 ? -25.063 -8.024 -24.837 1.00 61.84 275 PHE A C 1
ATOM 2263 O O . PHE A 1 275 ? -25.787 -7.665 -25.759 1.00 61.84 275 PHE A O 1
ATOM 2270 N N . GLY A 1 276 ? -24.379 -7.139 -24.103 1.00 56.84 276 GLY A N 1
ATOM 2271 C CA . GLY A 1 276 ? -24.484 -5.683 -24.298 1.00 56.84 276 GLY A CA 1
ATOM 2272 C C . GLY A 1 276 ? -23.607 -5.086 -25.410 1.00 56.84 276 GLY A C 1
ATOM 2273 O O . GLY A 1 276 ? -23.710 -3.895 -25.673 1.00 56.84 276 GLY A O 1
ATOM 2274 N N . GLY A 1 277 ? -22.726 -5.875 -26.041 1.00 51.56 277 GLY A N 1
ATOM 2275 C CA . GLY A 1 277 ? -21.703 -5.371 -26.974 1.00 51.56 277 GLY A CA 1
ATOM 2276 C C . GLY A 1 277 ? -22.056 -5.425 -28.463 1.00 51.56 277 GLY A C 1
ATOM 2277 O O . GLY A 1 277 ? -21.280 -4.943 -29.283 1.00 51.56 277 GLY A O 1
ATOM 2278 N N . LYS A 1 278 ? -23.201 -6.002 -28.841 1.00 54.59 278 LYS A N 1
ATOM 2279 C CA . LYS A 1 278 ? -23.739 -5.809 -30.191 1.00 54.59 278 LYS A CA 1
ATOM 2280 C C . LYS A 1 278 ? -24.617 -4.569 -30.154 1.00 54.59 278 LYS A C 1
ATOM 2282 O O . LYS A 1 278 ? -25.825 -4.675 -29.971 1.00 54.59 278 LYS A O 1
ATOM 2287 N N . SER A 1 279 ? -23.994 -3.401 -30.283 1.00 47.78 279 SER A N 1
ATOM 2288 C CA . SER A 1 279 ? -24.706 -2.255 -30.826 1.00 47.78 279 SER A CA 1
ATOM 2289 C C . SER A 1 279 ? -25.220 -2.682 -32.198 1.00 47.78 279 SER A C 1
ATOM 2291 O O . SER A 1 279 ? -24.453 -2.863 -33.143 1.00 47.78 279 SER A O 1
ATOM 2293 N N . ASP A 1 280 ? -26.522 -2.935 -32.278 1.00 47.56 280 ASP A N 1
ATOM 2294 C CA . ASP A 1 280 ? -27.242 -2.818 -33.534 1.00 47.56 280 ASP A CA 1
ATOM 2295 C C . ASP A 1 280 ? -27.055 -1.360 -33.975 1.00 47.56 280 ASP A C 1
ATOM 2297 O O . ASP A 1 280 ? -27.799 -0.463 -33.581 1.00 47.56 280 ASP A O 1
ATOM 2301 N N . ASP A 1 281 ? -26.028 -1.114 -34.789 1.00 48.59 281 ASP A N 1
ATOM 2302 C CA . ASP A 1 281 ? -25.797 0.145 -35.514 1.00 48.59 281 ASP A CA 1
ATOM 2303 C C . ASP A 1 281 ? -26.924 0.439 -36.535 1.00 48.59 281 ASP A C 1
ATOM 2305 O O . ASP A 1 281 ? -26.794 1.307 -37.392 1.00 48.59 281 ASP A O 1
ATOM 2309 N N . SER A 1 282 ? -28.060 -0.264 -36.456 1.00 45.06 282 SER A N 1
ATOM 2310 C CA . SER A 1 282 ? -29.236 -0.080 -37.306 1.00 45.06 282 SER A CA 1
ATOM 2311 C C . SER A 1 282 ? -30.364 0.733 -36.657 1.00 45.06 282 SER A C 1
ATOM 2313 O O . SER A 1 282 ? -31.464 0.755 -37.203 1.00 45.06 282 SER A O 1
ATOM 2315 N N . MET A 1 283 ? -30.144 1.370 -35.498 1.00 42.28 283 MET A N 1
ATOM 2316 C CA . MET A 1 283 ? -31.155 2.217 -34.832 1.00 42.28 283 MET A CA 1
ATOM 2317 C C . MET A 1 283 ? -30.860 3.725 -34.848 1.00 42.28 283 MET A C 1
ATOM 2319 O O . MET A 1 283 ? -31.547 4.485 -34.165 1.00 42.28 283 MET A O 1
ATOM 2323 N N . PHE A 1 284 ? -29.919 4.199 -35.671 1.00 43.41 284 PHE A N 1
ATOM 2324 C CA . PHE A 1 284 ? -29.968 5.598 -36.102 1.00 43.41 284 PHE A CA 1
ATOM 2325 C C . PHE A 1 284 ? -31.068 5.734 -37.154 1.00 43.41 284 PHE A C 1
ATOM 2327 O O . PHE A 1 284 ? -30.879 5.422 -38.326 1.00 43.41 284 PHE A O 1
ATOM 2334 N N . LEU A 1 285 ? -32.248 6.126 -36.678 1.00 42.97 285 LEU A N 1
ATOM 2335 C CA . LEU A 1 285 ? -33.361 6.568 -37.501 1.00 42.97 285 LEU A CA 1
ATOM 2336 C C . LEU A 1 285 ? -32.922 7.798 -38.304 1.00 42.97 285 LEU A C 1
ATOM 2338 O O . LEU A 1 285 ? -32.457 8.785 -37.733 1.00 42.97 285 LEU A O 1
ATOM 2342 N N . ASP A 1 286 ? -33.082 7.712 -39.622 1.00 38.84 286 ASP A N 1
ATOM 2343 C CA . ASP A 1 286 ? -33.125 8.859 -40.520 1.00 38.84 286 ASP A CA 1
ATOM 2344 C C . ASP A 1 286 ? -34.290 9.771 -40.086 1.00 38.84 286 ASP A C 1
ATOM 2346 O O . ASP A 1 286 ? -35.460 9.473 -40.331 1.00 38.84 286 ASP A O 1
ATOM 2350 N N . ASP A 1 287 ? -33.967 10.876 -39.413 1.00 45.81 287 ASP A N 1
ATOM 2351 C CA . ASP A 1 287 ? -34.891 11.955 -39.033 1.00 45.81 287 ASP A CA 1
ATOM 2352 C C . ASP A 1 287 ? -35.213 12.860 -40.242 1.00 45.81 287 ASP A C 1
ATOM 2354 O O . ASP A 1 287 ? -35.003 14.068 -40.213 1.00 45.81 287 ASP A O 1
ATOM 2358 N N . ASP A 1 288 ? -35.736 12.278 -41.323 1.00 47.59 288 ASP A N 1
ATOM 2359 C CA . ASP A 1 288 ? -36.276 13.021 -42.468 1.00 47.59 288 ASP A CA 1
ATOM 2360 C C . ASP A 1 288 ? -37.496 12.289 -43.059 1.00 47.59 288 ASP A C 1
ATOM 2362 O O . ASP A 1 288 ? -37.436 11.746 -44.159 1.00 47.59 288 ASP A O 1
ATOM 2366 N N . ASP A 1 289 ? -38.641 12.293 -42.360 1.00 42.69 289 ASP A N 1
ATOM 2367 C CA . ASP A 1 289 ? -39.928 12.356 -43.073 1.00 42.69 289 ASP A CA 1
ATOM 2368 C C . ASP A 1 289 ? -41.079 12.912 -42.214 1.00 42.69 289 ASP A C 1
ATOM 2370 O O . ASP A 1 289 ? -41.611 12.285 -41.295 1.00 42.69 289 ASP A O 1
ATOM 2374 N N . LEU A 1 290 ? -41.487 14.136 -42.551 1.00 45.06 290 LEU A N 1
ATOM 2375 C CA . LEU A 1 290 ? -42.697 14.791 -42.065 1.00 45.06 290 LEU A CA 1
ATOM 2376 C C . LEU A 1 290 ? -43.899 14.271 -42.866 1.00 45.06 290 LEU A C 1
ATOM 2378 O O . LEU A 1 290 ? -44.161 14.742 -43.972 1.00 45.06 290 LEU A O 1
ATOM 2382 N N . GLY 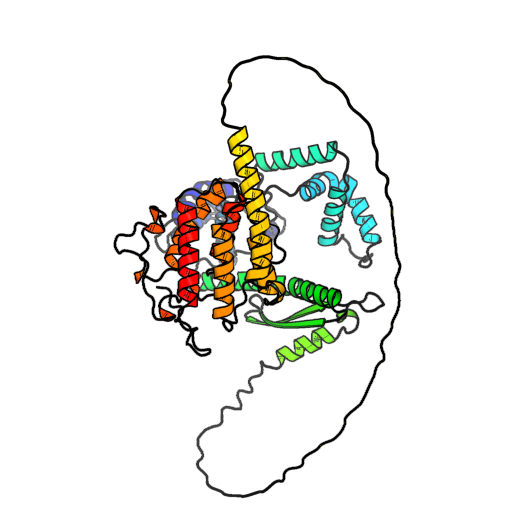A 1 291 ? -44.684 13.362 -42.282 1.00 35.91 291 GLY A N 1
ATOM 2383 C CA . GLY A 1 291 ? -45.864 12.787 -42.935 1.00 35.91 291 GLY A CA 1
ATOM 2384 C C . GLY A 1 291 ? -47.028 12.506 -41.987 1.00 35.91 291 GLY A C 1
ATOM 2385 O O . GLY A 1 291 ? -47.100 11.463 -41.356 1.00 35.91 291 GLY A O 1
ATOM 2386 N N . MET A 1 292 ? -47.960 13.455 -41.932 1.00 43.12 292 MET A N 1
ATOM 2387 C CA . MET A 1 292 ? -49.279 13.415 -41.283 1.00 43.12 292 MET A CA 1
ATOM 2388 C C . MET A 1 292 ? -50.077 12.103 -41.458 1.00 43.12 292 MET A C 1
ATOM 2390 O O . MET A 1 292 ? -50.351 11.714 -42.590 1.00 43.12 292 MET A O 1
ATOM 2394 N N . ALA A 1 293 ? -50.570 11.544 -40.345 1.00 38.31 293 ALA A N 1
ATOM 2395 C CA . ALA A 1 293 ? -51.890 10.909 -40.114 1.00 38.31 293 ALA A CA 1
ATOM 2396 C C . ALA A 1 293 ? -51.771 10.090 -38.806 1.00 38.31 293 ALA A C 1
ATOM 2398 O O . ALA A 1 293 ? -50.891 9.255 -38.691 1.00 38.31 293 ALA A O 1
ATOM 2399 N N . GLY A 1 294 ? -52.525 10.308 -37.729 1.00 38.69 294 GLY A N 1
ATOM 2400 C CA . GLY A 1 294 ? -53.972 10.448 -37.682 1.00 38.69 294 GLY A CA 1
ATOM 2401 C C . GLY A 1 294 ? -54.614 9.071 -37.503 1.00 38.69 294 GLY A C 1
ATOM 2402 O O . GLY A 1 294 ? -55.176 8.565 -38.467 1.00 38.69 294 GLY A O 1
ATOM 2403 N N . GLN A 1 295 ? -54.531 8.473 -36.306 1.00 36.91 295 GLN A N 1
ATOM 2404 C CA . GLN A 1 295 ? -55.480 7.439 -35.880 1.00 36.91 295 GLN A CA 1
ATOM 2405 C C . GLN A 1 295 ? -55.458 7.203 -34.364 1.00 36.91 295 GLN A C 1
ATOM 2407 O O . GLN A 1 295 ? -54.482 6.714 -33.799 1.00 36.91 295 GLN A O 1
ATOM 2412 N N . ASP A 1 296 ? -56.580 7.566 -33.749 1.00 39.25 296 ASP A N 1
ATOM 2413 C CA . ASP A 1 296 ? -57.013 7.182 -32.413 1.00 39.25 296 ASP A CA 1
ATOM 2414 C C . ASP A 1 296 ? -57.151 5.659 -32.310 1.00 39.25 296 ASP A C 1
ATOM 2416 O O . ASP A 1 296 ? -57.828 5.051 -33.144 1.00 39.25 296 ASP A O 1
ATOM 2420 N N . VAL A 1 297 ? -56.579 5.053 -31.264 1.00 39.19 297 VAL A N 1
ATOM 2421 C CA . VAL A 1 297 ? -57.066 3.773 -30.734 1.00 39.19 297 VAL A CA 1
ATOM 2422 C C . VAL A 1 297 ? -56.902 3.763 -29.214 1.00 39.19 297 VAL A C 1
ATOM 2424 O O . VAL A 1 297 ? -55.792 3.712 -28.687 1.00 39.19 297 VAL A O 1
ATOM 2427 N N . ASP A 1 298 ? -58.044 3.812 -28.534 1.00 42.47 298 ASP A N 1
ATOM 2428 C CA . ASP A 1 298 ? -58.237 3.433 -27.139 1.00 42.47 298 ASP A CA 1
ATOM 2429 C C . ASP A 1 298 ? -57.773 1.986 -26.901 1.00 42.47 298 ASP A C 1
ATOM 2431 O O . ASP A 1 298 ? -58.197 1.088 -27.627 1.00 42.47 298 ASP A O 1
ATOM 2435 N N . MET A 1 299 ? -56.979 1.732 -25.854 1.00 41.00 299 MET A N 1
ATOM 2436 C CA . MET A 1 299 ? -56.956 0.419 -25.194 1.00 41.00 299 MET A CA 1
ATOM 2437 C C . MET A 1 299 ? -56.737 0.548 -23.684 1.00 41.00 299 MET A C 1
ATOM 2439 O O . MET A 1 299 ? -55.636 0.777 -23.187 1.00 41.00 299 MET A O 1
ATOM 2443 N N . ASP A 1 300 ? -57.878 0.436 -23.014 1.00 39.34 300 ASP A N 1
ATOM 2444 C CA . ASP A 1 300 ? -58.202 -0.180 -21.731 1.00 39.34 300 ASP A CA 1
ATOM 2445 C C . ASP A 1 300 ? -57.092 -0.608 -20.755 1.00 39.34 300 ASP A C 1
ATOM 2447 O O . ASP A 1 300 ? -56.230 -1.449 -21.011 1.00 39.34 300 ASP A O 1
ATOM 2451 N N . MET A 1 301 ? -57.274 -0.085 -19.538 1.00 44.09 301 MET A N 1
ATOM 2452 C CA . MET A 1 301 ? -56.860 -0.668 -18.267 1.00 44.09 301 MET A CA 1
ATOM 2453 C C . MET A 1 301 ? -57.384 -2.103 -18.114 1.00 44.09 301 MET A C 1
ATOM 2455 O O . MET A 1 301 ? -58.593 -2.313 -18.058 1.00 44.09 301 MET A O 1
ATOM 2459 N N . GLU A 1 302 ? -56.490 -3.050 -17.837 1.00 43.44 302 GLU A N 1
ATOM 2460 C CA . GLU A 1 302 ? -56.834 -4.214 -17.020 1.00 43.44 302 GLU A CA 1
ATOM 2461 C C . GLU A 1 302 ? -55.887 -4.310 -15.823 1.00 43.44 302 GLU A C 1
ATOM 2463 O O . GLU A 1 302 ? -54.716 -4.677 -15.903 1.00 43.44 302 GLU A O 1
ATOM 2468 N N . SER A 1 303 ? -56.458 -3.948 -14.681 1.00 40.94 303 SER A N 1
ATOM 2469 C CA . SER A 1 303 ? -56.036 -4.311 -13.339 1.00 40.94 303 SER A CA 1
ATOM 2470 C C . SER A 1 303 ? -56.025 -5.829 -13.171 1.00 40.94 303 SER A C 1
ATOM 2472 O O . SER A 1 303 ? -57.046 -6.484 -13.384 1.00 40.94 303 SER A O 1
ATOM 2474 N N . ARG A 1 304 ? -54.905 -6.375 -12.696 1.00 35.72 304 ARG A N 1
ATOM 2475 C CA . ARG A 1 304 ? -54.852 -7.721 -12.126 1.00 35.72 304 ARG A CA 1
ATOM 2476 C C . ARG A 1 304 ? -54.285 -7.654 -10.714 1.00 35.72 304 ARG A C 1
ATOM 2478 O O . ARG A 1 304 ? -53.076 -7.624 -10.505 1.00 35.72 304 ARG A O 1
ATOM 2485 N N . GLU A 1 305 ? -55.210 -7.586 -9.766 1.00 44.50 305 GLU A N 1
ATOM 2486 C CA . GLU A 1 305 ? -55.037 -8.108 -8.416 1.00 44.50 305 GLU A CA 1
ATOM 2487 C C . GLU A 1 305 ? -55.035 -9.641 -8.496 1.00 44.50 305 GLU A C 1
ATOM 2489 O O . GLU A 1 305 ? -55.823 -10.209 -9.250 1.00 44.50 305 GLU A O 1
ATOM 2494 N N . ASP A 1 306 ? -54.130 -10.301 -7.772 1.00 35.81 306 ASP A N 1
ATOM 2495 C CA . ASP A 1 306 ? -54.457 -11.432 -6.892 1.00 35.81 306 ASP A CA 1
ATOM 2496 C C . ASP A 1 306 ? -53.191 -12.095 -6.340 1.00 35.81 306 ASP A C 1
ATOM 2498 O O . ASP A 1 306 ? -52.199 -12.286 -7.043 1.00 35.81 306 ASP A O 1
ATOM 2502 N N . GLY A 1 307 ? -53.287 -12.541 -5.085 1.00 35.62 307 GLY A N 1
ATOM 2503 C CA . GLY A 1 307 ? -52.525 -13.697 -4.618 1.00 35.62 307 GLY A CA 1
ATOM 2504 C C . GLY A 1 307 ? -51.653 -13.467 -3.394 1.00 35.62 307 GLY A C 1
ATOM 2505 O O . GLY A 1 307 ? -50.434 -13.586 -3.469 1.00 35.62 307 GLY A O 1
ATOM 2506 N N . GLY A 1 308 ? -52.279 -13.210 -2.245 1.00 35.38 308 GLY A N 1
ATOM 2507 C CA . GLY A 1 308 ? -51.639 -13.440 -0.954 1.00 35.38 308 GLY A CA 1
ATOM 2508 C C . GLY A 1 308 ? -51.338 -14.927 -0.738 1.00 35.38 308 GLY A C 1
ATOM 2509 O O . GLY A 1 308 ? -52.148 -15.788 -1.081 1.00 35.38 308 GLY A O 1
ATOM 2510 N N . SER A 1 309 ? -50.194 -15.226 -0.125 1.00 40.75 309 SER A N 1
ATOM 2511 C CA . SER A 1 309 ? -49.966 -16.510 0.534 1.00 40.75 309 SER A CA 1
ATOM 2512 C C . SER A 1 309 ? -49.393 -16.271 1.922 1.00 40.75 309 SER A C 1
ATOM 2514 O O . SER A 1 309 ? -48.224 -15.941 2.103 1.00 40.75 309 SER A O 1
ATOM 2516 N N . ASP A 1 310 ? -50.292 -16.455 2.877 1.00 38.91 310 ASP A N 1
ATOM 2517 C CA . ASP A 1 310 ? -50.077 -16.623 4.302 1.00 38.91 310 ASP A CA 1
ATOM 2518 C C . ASP A 1 310 ? -49.213 -17.872 4.547 1.00 38.91 310 ASP A C 1
ATOM 2520 O O . ASP A 1 310 ? -49.427 -18.921 3.934 1.00 38.91 310 ASP A O 1
ATOM 2524 N N . GLY A 1 311 ? -48.215 -17.766 5.419 1.00 37.72 311 GLY A N 1
ATOM 2525 C CA . GLY A 1 311 ? -47.224 -18.819 5.634 1.00 37.72 311 GLY A CA 1
ATOM 2526 C C . GLY A 1 311 ? -46.512 -18.650 6.964 1.00 37.72 311 GLY A C 1
ATOM 2527 O O . GLY A 1 311 ? -45.315 -18.386 7.012 1.00 37.72 311 GLY A O 1
ATOM 2528 N N . GLY A 1 312 ? -47.276 -18.756 8.051 1.00 36.97 312 GLY A N 1
ATOM 2529 C CA . GLY A 1 312 ? -46.758 -18.722 9.411 1.00 36.97 312 GLY A CA 1
ATOM 2530 C C . GLY A 1 312 ? -45.831 -19.898 9.728 1.00 36.97 312 GLY A C 1
ATOM 2531 O O . GLY A 1 312 ? -46.160 -21.057 9.477 1.00 36.97 312 GLY A O 1
ATOM 2532 N N . ALA A 1 313 ? -44.711 -19.595 10.381 1.00 35.06 313 ALA A N 1
ATOM 2533 C CA . ALA A 1 313 ? -43.912 -20.563 11.120 1.00 35.06 313 ALA A CA 1
ATOM 2534 C C . ALA A 1 313 ? -43.757 -20.083 12.570 1.00 35.06 313 ALA A C 1
ATOM 2536 O O . ALA A 1 313 ? -43.395 -18.941 12.846 1.00 35.06 313 ALA A O 1
ATOM 2537 N N . ARG A 1 314 ? -44.126 -20.978 13.487 1.00 37.97 314 ARG A N 1
ATOM 2538 C CA . ARG A 1 314 ? -44.106 -20.830 14.946 1.00 37.97 314 ARG A CA 1
ATOM 2539 C C . ARG A 1 314 ? -42.676 -20.865 15.516 1.00 37.97 314 ARG A C 1
ATOM 2541 O O . ARG A 1 314 ? -41.789 -21.420 14.874 1.00 37.97 314 ARG A O 1
ATOM 2548 N N . PRO A 1 315 ? -42.478 -20.338 16.740 1.00 42.78 315 PRO A N 1
ATOM 2549 C CA . PRO A 1 315 ? -41.173 -20.235 17.382 1.00 42.78 315 PRO A CA 1
ATOM 2550 C C . PRO A 1 315 ? -40.750 -21.561 18.027 1.00 42.78 315 PRO A C 1
ATOM 2552 O O . PRO A 1 315 ? -41.576 -22.253 18.627 1.00 42.78 315 PRO A O 1
ATOM 2555 N N . TYR A 1 316 ? -39.455 -21.872 17.956 1.00 36.25 316 TYR A N 1
ATOM 2556 C CA . TYR A 1 316 ? -38.828 -22.883 18.803 1.00 36.25 316 TYR A CA 1
ATOM 2557 C C . TYR A 1 316 ? -38.162 -22.218 20.007 1.00 36.25 316 TYR A C 1
ATOM 2559 O O . TYR A 1 316 ? -37.466 -21.213 19.890 1.00 36.25 316 TYR A O 1
ATOM 2567 N N . HIS A 1 317 ? -38.446 -22.808 21.161 1.00 34.28 317 HIS A N 1
ATOM 2568 C CA . HIS A 1 317 ? -38.040 -22.436 22.506 1.00 34.28 317 HIS A CA 1
ATOM 2569 C C . HIS A 1 317 ? -37.170 -23.580 23.058 1.00 34.28 317 HIS A C 1
ATOM 2571 O O . HIS A 1 317 ? -37.453 -24.743 22.766 1.00 34.28 317 HIS A O 1
ATOM 2577 N N . ASN A 1 318 ? -36.226 -23.212 23.929 1.00 35.03 318 ASN A N 1
ATOM 2578 C CA . ASN A 1 318 ? -35.477 -24.006 24.920 1.00 35.03 318 ASN A CA 1
ATOM 2579 C C . ASN A 1 318 ? -34.138 -24.644 24.534 1.00 35.03 318 ASN A C 1
ATOM 2581 O O . ASN A 1 318 ? -34.030 -25.434 23.603 1.00 35.03 318 ASN A O 1
ATOM 2585 N N . GLY A 1 319 ? -33.162 -24.350 25.399 1.00 33.78 319 GLY A N 1
ATOM 2586 C CA . GLY A 1 319 ? -31.872 -25.013 25.517 1.00 33.78 319 GLY A CA 1
ATOM 2587 C C . GLY A 1 319 ? -30.908 -24.223 26.403 1.00 33.78 319 GLY A C 1
ATOM 2588 O O . GLY A 1 319 ? -29.858 -23.821 25.923 1.00 33.78 319 GLY A O 1
ATOM 2589 N N . GLU A 1 320 ? -31.305 -23.932 27.647 1.00 38.00 320 GLU A N 1
ATOM 2590 C CA . GLU A 1 320 ? -30.398 -23.513 28.726 1.00 38.00 320 GLU A CA 1
ATOM 2591 C C . GLU A 1 320 ? -29.460 -24.684 29.057 1.00 38.00 320 GLU A C 1
ATOM 2593 O O . GLU A 1 320 ? -29.943 -25.787 29.310 1.00 38.00 320 GLU A O 1
ATOM 2598 N N . GLU A 1 321 ? -28.149 -24.449 29.090 1.00 39.31 321 GLU A N 1
ATOM 2599 C CA . GLU A 1 321 ? -27.215 -25.278 29.856 1.00 39.31 321 GLU A CA 1
ATOM 2600 C C . GLU A 1 321 ? -26.264 -24.373 30.642 1.00 39.31 321 GLU A C 1
ATOM 2602 O O . GLU A 1 321 ? -25.413 -23.667 30.096 1.00 39.31 321 GLU A O 1
ATOM 2607 N N . ASP A 1 322 ? -26.480 -24.405 31.954 1.00 38.66 322 ASP A N 1
ATOM 2608 C CA . ASP A 1 322 ? -25.633 -23.867 33.001 1.00 38.66 322 ASP A CA 1
ATOM 2609 C C . ASP A 1 322 ? -24.330 -24.671 33.096 1.00 38.66 322 ASP A C 1
ATOM 2611 O O . ASP A 1 322 ? -24.338 -25.901 33.172 1.00 38.66 322 ASP A O 1
ATOM 2615 N N . GLY A 1 323 ? -23.201 -23.968 33.159 1.00 37.81 323 GLY A N 1
ATOM 2616 C CA . GLY A 1 323 ? -21.878 -24.553 33.361 1.00 37.81 323 GLY A CA 1
ATOM 2617 C C . GLY A 1 323 ? -21.061 -23.736 34.352 1.00 37.81 323 GLY A C 1
ATOM 2618 O O . GLY A 1 323 ? -20.127 -23.040 33.963 1.00 37.81 323 GLY A O 1
ATOM 2619 N N . HIS A 1 324 ? -21.436 -23.810 35.631 1.00 40.16 324 HIS A N 1
ATOM 2620 C CA . HIS A 1 324 ? -20.619 -23.370 36.762 1.00 40.16 324 HIS A CA 1
ATOM 2621 C C . HIS A 1 324 ? -19.324 -24.195 36.831 1.00 40.16 324 HIS A C 1
ATOM 2623 O O . HIS A 1 324 ? -19.369 -25.419 36.943 1.00 40.16 324 HIS A O 1
ATOM 2629 N N . GLY A 1 325 ? -18.177 -23.516 36.804 1.00 35.62 325 GLY A N 1
ATOM 2630 C CA . GLY A 1 325 ? -16.862 -24.098 37.061 1.00 35.62 325 GLY A CA 1
ATOM 2631 C C . GLY A 1 325 ? -16.094 -23.237 38.054 1.00 35.62 325 GLY A C 1
ATOM 2632 O O . GLY A 1 325 ? -15.388 -22.316 37.652 1.00 35.62 325 GLY A O 1
ATOM 2633 N N . ASP A 1 326 ? -16.271 -23.538 39.339 1.00 37.81 326 ASP A N 1
ATOM 2634 C CA . ASP A 1 326 ? -15.459 -23.030 40.442 1.00 37.81 326 ASP A CA 1
ATOM 2635 C C . ASP A 1 326 ? -14.000 -23.488 40.284 1.00 37.81 326 ASP A C 1
ATOM 2637 O O . ASP A 1 326 ? -13.730 -24.672 40.067 1.00 37.81 326 ASP A O 1
ATOM 2641 N N . VAL A 1 327 ? -13.052 -22.562 40.442 1.00 41.28 327 VAL A N 1
ATOM 2642 C CA . VAL A 1 327 ? -11.626 -22.868 40.635 1.00 41.28 327 VAL A CA 1
ATOM 2643 C C . VAL A 1 327 ? -11.174 -22.180 41.927 1.00 41.28 327 VAL A C 1
ATOM 2645 O O . VAL A 1 327 ? -11.531 -21.018 42.132 1.00 41.28 327 VAL A O 1
ATOM 2648 N N . PRO A 1 328 ? -10.448 -22.876 42.823 1.00 52.72 328 PRO A N 1
ATOM 2649 C CA . PRO A 1 328 ? -10.281 -22.440 44.199 1.00 52.72 328 PRO A CA 1
ATOM 2650 C C . PRO A 1 328 ? -9.151 -21.429 44.389 1.00 52.72 328 PRO A C 1
ATOM 2652 O O . PRO A 1 328 ? -8.122 -21.466 43.713 1.00 52.72 328 PRO A O 1
ATOM 2655 N N . GLU A 1 329 ? -9.368 -20.585 45.396 1.00 47.44 329 GLU A N 1
ATOM 2656 C CA . GLU A 1 329 ? -8.388 -19.748 46.078 1.00 47.44 329 GLU A CA 1
ATOM 2657 C C . GLU A 1 329 ? -7.188 -20.586 46.549 1.00 47.44 329 GLU A C 1
ATOM 2659 O O . GLU A 1 329 ? -7.340 -21.597 47.241 1.00 47.44 329 GLU A O 1
ATOM 2664 N N . GLY A 1 330 ? -5.991 -20.154 46.150 1.00 38.34 330 GLY A N 1
ATOM 2665 C CA . GLY A 1 330 ? -4.710 -20.645 46.641 1.00 38.34 330 GLY A CA 1
ATOM 2666 C C . GLY A 1 330 ? -4.016 -19.538 47.422 1.00 38.34 330 GLY A C 1
ATOM 2667 O O . GLY A 1 330 ? -3.488 -18.599 46.830 1.00 38.34 330 GLY A O 1
ATOM 2668 N N . ASP A 1 331 ? -4.090 -19.681 48.738 1.00 41.50 331 ASP A N 1
ATOM 2669 C CA . ASP A 1 331 ? -3.403 -18.928 49.784 1.00 41.50 331 ASP A CA 1
ATOM 2670 C C . ASP A 1 331 ? -1.913 -19.333 49.884 1.00 41.50 331 ASP A C 1
ATOM 2672 O O . ASP A 1 331 ? -1.500 -20.370 49.357 1.00 41.50 331 ASP A O 1
ATOM 2676 N N . ASP A 1 332 ? -1.152 -18.538 50.638 1.00 42.38 332 ASP A N 1
ATOM 2677 C CA . ASP A 1 332 ? 0.189 -18.796 51.187 1.00 42.38 332 ASP A CA 1
ATOM 2678 C C . ASP A 1 332 ? 1.421 -18.689 50.253 1.00 42.38 332 ASP A C 1
ATOM 2680 O O . ASP A 1 332 ? 1.833 -19.647 49.596 1.00 42.38 332 ASP A O 1
ATOM 2684 N N . ARG A 1 333 ? 2.176 -17.583 50.370 1.00 42.25 333 ARG A N 1
ATOM 2685 C CA . ARG A 1 333 ? 3.412 -17.566 51.192 1.00 42.25 333 ARG A CA 1
ATOM 2686 C C . ARG A 1 333 ? 4.197 -16.258 51.109 1.00 42.25 333 ARG A C 1
ATOM 2688 O O . ARG A 1 333 ? 4.691 -15.851 50.062 1.00 42.25 333 ARG A O 1
ATOM 2695 N N . GLU A 1 334 ? 4.370 -15.698 52.298 1.00 46.25 334 GLU A N 1
ATOM 2696 C CA . GLU A 1 334 ? 5.450 -14.818 52.722 1.00 46.25 334 GLU A CA 1
ATOM 2697 C C . GLU A 1 334 ? 6.822 -15.425 52.374 1.00 46.25 334 GLU A C 1
ATOM 2699 O O . GLU A 1 334 ? 7.077 -16.589 52.694 1.00 46.25 334 GLU A O 1
ATOM 2704 N N . ASP A 1 335 ? 7.731 -14.630 51.805 1.00 48.22 335 ASP A N 1
ATOM 2705 C CA . ASP A 1 335 ? 9.153 -14.813 52.086 1.00 48.22 335 ASP A CA 1
ATOM 2706 C C . ASP A 1 335 ? 9.874 -13.466 52.165 1.00 48.22 335 ASP A C 1
ATOM 2708 O O . ASP A 1 335 ? 9.730 -12.583 51.315 1.00 48.22 335 ASP A O 1
ATOM 2712 N N . ASN A 1 336 ? 10.610 -13.328 53.262 1.00 43.50 336 ASN A N 1
ATOM 2713 C CA . ASN A 1 336 ? 11.370 -12.161 53.663 1.00 43.50 336 ASN A CA 1
ATOM 2714 C C . ASN A 1 336 ? 12.718 -12.168 52.942 1.00 43.50 336 ASN A C 1
ATOM 2716 O O . ASN A 1 336 ? 13.448 -13.155 52.980 1.00 43.50 336 ASN A O 1
ATOM 2720 N N . GLY A 1 337 ? 13.096 -11.029 52.373 1.00 39.03 337 GLY A N 1
ATOM 2721 C CA . GLY A 1 337 ? 14.416 -10.824 51.792 1.00 39.03 337 GLY A CA 1
ATOM 2722 C C . GLY A 1 337 ? 14.934 -9.432 52.099 1.00 39.03 337 GLY A C 1
ATOM 2723 O O . GLY A 1 337 ? 14.969 -8.582 51.215 1.00 39.03 337 GLY A O 1
ATOM 2724 N N . ASP A 1 338 ? 15.322 -9.215 53.357 1.00 43.50 338 ASP A N 1
ATOM 2725 C CA . ASP A 1 338 ? 16.178 -8.107 53.777 1.00 43.50 338 ASP A CA 1
ATOM 2726 C C . ASP A 1 338 ? 17.428 -8.045 52.889 1.00 43.50 338 ASP A C 1
ATOM 2728 O O . ASP A 1 338 ? 18.223 -8.989 52.857 1.00 43.50 338 ASP A O 1
ATOM 2732 N N . ASN A 1 339 ? 17.667 -6.904 52.241 1.00 42.91 339 ASN A N 1
ATOM 2733 C CA . ASN A 1 339 ? 19.037 -6.494 51.971 1.00 42.91 339 ASN A CA 1
ATOM 2734 C C . ASN A 1 339 ? 19.167 -4.968 51.974 1.00 42.91 339 ASN A C 1
ATOM 2736 O O . ASN A 1 339 ? 18.757 -4.275 51.045 1.00 42.91 339 ASN A O 1
ATOM 2740 N N . ASN A 1 340 ? 19.751 -4.474 53.065 1.00 40.09 340 ASN A N 1
ATOM 2741 C CA . ASN A 1 340 ? 20.209 -3.104 53.230 1.00 40.09 340 ASN A CA 1
ATOM 2742 C C . ASN A 1 340 ? 21.361 -2.800 52.267 1.00 40.09 340 ASN A C 1
ATOM 2744 O O . ASN A 1 340 ? 22.307 -3.578 52.141 1.00 40.09 340 ASN A O 1
ATOM 2748 N N . GLY A 1 341 ? 21.316 -1.608 51.685 1.00 37.41 341 GLY A N 1
ATOM 2749 C CA . GLY A 1 341 ? 22.411 -1.009 50.937 1.00 37.41 341 GLY A CA 1
ATOM 2750 C C . GLY A 1 341 ? 22.138 0.472 50.727 1.00 37.41 341 GLY A C 1
ATOM 2751 O O . GLY A 1 341 ? 21.680 0.863 49.661 1.00 37.41 341 GLY A O 1
ATOM 2752 N N . ASP A 1 342 ? 22.377 1.254 51.781 1.00 42.41 342 ASP A N 1
ATOM 2753 C CA . ASP A 1 342 ? 22.447 2.715 51.780 1.00 42.41 342 ASP A CA 1
ATOM 2754 C C . ASP A 1 342 ? 23.256 3.255 50.588 1.00 42.41 342 ASP A C 1
ATOM 2756 O O . ASP A 1 342 ? 24.439 2.935 50.479 1.00 42.41 342 ASP A O 1
ATOM 2760 N N . ASP A 1 343 ? 22.673 4.147 49.777 1.00 42.28 343 ASP A N 1
ATOM 2761 C CA . ASP A 1 343 ? 23.367 5.380 49.377 1.00 42.28 343 ASP A CA 1
ATOM 2762 C C . ASP A 1 343 ? 22.403 6.462 48.836 1.00 42.28 343 ASP A C 1
ATOM 2764 O O . ASP A 1 343 ? 21.764 6.315 47.799 1.00 42.28 343 ASP A O 1
ATOM 2768 N N . ASN A 1 344 ? 22.317 7.550 49.603 1.00 45.72 344 ASN A N 1
ATOM 2769 C CA . ASN A 1 344 ? 22.116 8.955 49.231 1.00 45.72 344 ASN A CA 1
ATOM 2770 C C . ASN A 1 344 ? 21.318 9.355 47.971 1.00 45.72 344 ASN A C 1
ATOM 2772 O O . ASN A 1 344 ? 21.800 9.282 46.843 1.00 45.72 344 ASN A O 1
ATOM 2776 N N . GLY A 1 345 ? 20.218 10.080 48.217 1.00 39.41 345 GLY A N 1
ATOM 2777 C CA . GLY A 1 345 ? 19.681 11.072 47.279 1.00 39.41 345 GLY A CA 1
ATOM 2778 C C . GLY A 1 345 ? 18.182 11.298 47.425 1.00 39.41 345 GLY A C 1
ATOM 2779 O O . GLY A 1 345 ? 17.429 10.945 46.530 1.00 39.41 345 GLY A O 1
ATOM 2780 N N . ASN A 1 346 ? 17.736 11.863 48.550 1.00 44.44 346 ASN A N 1
ATOM 2781 C CA . ASN A 1 346 ? 16.320 12.128 48.809 1.00 44.44 346 ASN A CA 1
ATOM 2782 C C . ASN A 1 346 ? 15.799 13.234 47.864 1.00 44.44 346 ASN A C 1
ATOM 2784 O O . ASN A 1 346 ? 15.883 14.421 48.185 1.00 44.44 346 ASN A O 1
ATOM 2788 N N . ALA A 1 347 ? 15.320 12.842 46.682 1.00 48.16 347 ALA A N 1
ATOM 2789 C CA . ALA A 1 347 ? 14.566 13.680 45.758 1.00 48.16 347 ALA A CA 1
ATOM 2790 C C . ALA A 1 347 ? 13.066 13.523 46.080 1.00 48.16 347 ALA A C 1
ATOM 2792 O O . ALA A 1 347 ? 12.513 12.448 45.855 1.00 48.16 347 ALA A O 1
ATOM 2793 N N . PRO A 1 348 ? 12.388 14.545 46.629 1.00 48.03 348 PRO A N 1
ATOM 2794 C CA . PRO A 1 348 ? 10.994 14.444 47.064 1.00 48.03 348 PRO A CA 1
ATOM 2795 C C . PRO A 1 348 ? 9.984 14.590 45.905 1.00 48.03 348 PRO A C 1
ATOM 2797 O O . PRO A 1 348 ? 8.964 15.246 46.072 1.00 48.03 348 PRO A O 1
ATOM 2800 N N . GLU A 1 349 ? 10.252 14.016 44.727 1.00 58.38 349 GLU A N 1
ATOM 2801 C CA . GLU A 1 349 ? 9.434 14.264 43.521 1.00 58.38 349 GLU A CA 1
ATOM 2802 C C . GLU A 1 349 ? 8.675 13.036 42.982 1.00 58.38 349 GLU A C 1
ATOM 2804 O O . GLU A 1 349 ? 7.733 13.204 42.209 1.00 58.38 349 GLU A O 1
ATOM 2809 N N . ASP A 1 350 ? 8.989 11.808 43.409 1.00 69.75 350 ASP A N 1
ATOM 2810 C CA . ASP A 1 350 ? 8.366 10.610 42.814 1.00 69.75 350 ASP A CA 1
ATOM 2811 C C . ASP A 1 350 ? 6.971 10.276 43.369 1.00 69.75 350 ASP A C 1
ATOM 2813 O O . ASP A 1 350 ? 6.127 9.753 42.634 1.00 69.75 350 ASP A O 1
ATOM 2817 N N . ASP A 1 351 ? 6.688 10.592 44.635 1.00 78.81 351 ASP A N 1
ATOM 2818 C CA . ASP A 1 351 ? 5.390 10.268 45.245 1.00 78.81 351 ASP A CA 1
ATOM 2819 C C . ASP A 1 351 ? 4.281 11.236 44.796 1.00 78.81 351 ASP A C 1
ATOM 2821 O O . ASP A 1 351 ? 3.169 10.795 44.497 1.00 78.81 351 ASP A O 1
ATOM 2825 N N . GLU A 1 352 ? 4.584 12.531 44.629 1.00 78.50 352 GLU A N 1
ATOM 2826 C CA . GLU A 1 352 ? 3.613 13.509 44.110 1.00 78.50 352 GLU A CA 1
ATOM 2827 C C . GLU A 1 352 ? 3.245 13.228 42.646 1.00 78.50 352 GLU A C 1
ATOM 2829 O O . GLU A 1 352 ? 2.076 13.329 42.268 1.00 78.50 352 GLU A O 1
ATOM 2834 N N . VAL A 1 353 ? 4.212 12.823 41.814 1.00 74.44 353 VAL A N 1
ATOM 2835 C CA . VAL A 1 353 ? 3.959 12.489 40.402 1.00 74.44 353 VAL A CA 1
ATOM 2836 C C . VAL A 1 353 ? 3.100 11.228 40.278 1.00 74.44 353 VAL A C 1
ATOM 2838 O O . VAL A 1 353 ? 2.186 11.196 39.449 1.00 74.44 353 VAL A O 1
ATOM 2841 N N . LYS A 1 354 ? 3.339 10.211 41.116 1.00 79.56 354 LYS A N 1
ATOM 2842 C CA . LYS A 1 354 ? 2.507 8.996 41.163 1.00 79.56 354 LYS A CA 1
ATOM 2843 C C . LYS A 1 354 ? 1.088 9.294 41.644 1.00 79.56 354 LYS A C 1
ATOM 2845 O O . LYS A 1 354 ? 0.136 8.794 41.046 1.00 79.56 354 LYS A O 1
ATOM 2850 N N . GLU A 1 355 ? 0.929 10.135 42.665 1.00 84.81 355 GLU A N 1
ATOM 2851 C CA . GLU A 1 355 ? -0.392 10.536 43.159 1.00 84.81 355 GLU A CA 1
ATOM 2852 C C . GLU A 1 355 ? -1.171 11.340 42.103 1.00 84.81 355 GLU A C 1
ATOM 2854 O O . GLU A 1 355 ? -2.363 11.104 41.895 1.00 84.81 355 GLU A O 1
ATOM 2859 N N . LEU A 1 356 ? -0.507 12.253 41.384 1.00 77.44 356 LEU A N 1
ATOM 2860 C CA . LEU A 1 356 ? -1.137 13.026 40.311 1.00 77.44 356 LEU A CA 1
ATOM 2861 C C . LEU A 1 356 ? -1.548 12.134 39.128 1.00 77.44 356 LEU A C 1
ATOM 2863 O O . LEU A 1 356 ? -2.620 12.326 38.553 1.00 77.44 356 LEU A O 1
ATOM 2867 N N . ALA A 1 357 ? -0.720 11.145 38.777 1.00 76.00 357 ALA A N 1
ATOM 2868 C CA . ALA A 1 357 ? -1.030 10.170 37.734 1.00 76.00 357 ALA A CA 1
ATOM 2869 C C . ALA A 1 357 ? -2.245 9.305 38.107 1.00 76.00 357 ALA A C 1
ATOM 2871 O O . ALA A 1 357 ? -3.148 9.152 37.286 1.00 76.00 357 ALA A O 1
ATOM 2872 N N . ALA A 1 358 ? -2.316 8.824 39.353 1.00 80.69 358 ALA A N 1
ATOM 2873 C CA . ALA A 1 358 ? -3.452 8.049 39.852 1.00 80.69 358 ALA A CA 1
ATOM 2874 C C . ALA A 1 358 ? -4.755 8.869 39.865 1.00 80.69 358 ALA A C 1
ATOM 2876 O O . ALA A 1 358 ? -5.787 8.397 39.389 1.00 80.69 358 ALA A O 1
ATOM 2877 N N . LYS A 1 359 ? -4.703 10.130 40.323 1.00 81.69 359 LYS A N 1
ATOM 2878 C CA . LYS A 1 359 ? -5.859 11.047 40.285 1.00 81.69 359 LYS A CA 1
ATOM 2879 C C . LYS A 1 359 ? -6.328 11.333 38.860 1.00 81.69 359 LYS A C 1
ATOM 2881 O O . LYS A 1 359 ? -7.530 11.410 38.611 1.00 81.69 359 LYS A O 1
ATOM 2886 N N . ASN A 1 360 ? -5.397 11.481 37.918 1.00 76.69 360 ASN A N 1
ATOM 2887 C CA . ASN A 1 360 ? -5.734 11.670 36.509 1.00 76.69 360 ASN A CA 1
ATOM 2888 C C . ASN A 1 360 ? -6.368 10.412 35.901 1.00 76.69 360 ASN A C 1
ATOM 2890 O O . ASN A 1 360 ? -7.310 10.534 35.122 1.00 76.69 360 ASN A O 1
ATOM 2894 N N . GLU A 1 361 ? -5.898 9.216 36.260 1.00 80.31 361 GLU A N 1
ATOM 2895 C CA . GLU A 1 361 ? -6.497 7.961 35.798 1.00 80.31 361 GLU A CA 1
ATOM 2896 C C . GLU A 1 361 ? -7.922 7.778 36.340 1.00 80.31 361 GLU A C 1
ATOM 2898 O O . GLU A 1 361 ? -8.833 7.483 35.565 1.00 80.31 361 GLU A O 1
ATOM 2903 N N . GLU A 1 362 ? -8.152 8.052 37.626 1.00 82.00 362 GLU A N 1
ATOM 2904 C CA . GLU A 1 362 ? -9.491 8.020 38.228 1.00 82.00 362 GLU A CA 1
ATOM 2905 C C . GLU A 1 362 ? -10.441 9.024 37.550 1.00 82.00 362 GLU A C 1
ATOM 2907 O O . GLU A 1 362 ? -11.557 8.670 37.158 1.00 82.00 362 GLU A O 1
ATOM 2912 N N . LEU A 1 363 ? -9.975 10.256 37.311 1.00 80.88 363 LEU A N 1
ATOM 2913 C CA . LEU A 1 363 ? -10.743 11.282 36.603 1.00 80.88 363 LEU A CA 1
ATOM 2914 C C . LEU A 1 363 ? -11.098 10.857 35.166 1.00 80.88 363 LEU A C 1
ATOM 2916 O O . LEU A 1 363 ? -12.199 11.143 34.692 1.00 80.88 363 LEU A O 1
ATOM 2920 N N . LEU A 1 364 ? -10.191 10.167 34.468 1.00 78.25 364 LEU A N 1
ATOM 2921 C CA . LEU A 1 364 ? -10.423 9.666 33.111 1.00 78.25 364 LEU A CA 1
ATOM 2922 C C . LEU A 1 364 ? -11.456 8.534 33.073 1.00 78.25 364 LEU A C 1
ATOM 2924 O O . LEU A 1 364 ? -12.263 8.487 32.144 1.00 78.25 364 LEU A O 1
ATOM 2928 N N . VAL A 1 365 ? -11.460 7.636 34.062 1.00 78.19 365 VAL A N 1
ATOM 2929 C CA . VAL A 1 365 ? -12.477 6.575 34.168 1.00 78.19 365 VAL A CA 1
ATOM 2930 C C . VAL A 1 365 ? -13.862 7.190 34.363 1.00 78.19 365 VAL A C 1
ATOM 2932 O O . VAL A 1 365 ? -14.776 6.884 33.598 1.00 78.19 365 VAL A O 1
ATOM 2935 N N . VAL A 1 366 ? -13.996 8.131 35.305 1.00 77.69 366 VAL A N 1
ATOM 2936 C CA . VAL A 1 366 ? -15.265 8.836 35.557 1.00 77.69 366 VAL A CA 1
ATOM 2937 C C . VAL A 1 366 ? -15.752 9.555 34.298 1.00 77.69 366 VAL A C 1
ATOM 2939 O O . VAL A 1 366 ? -16.918 9.428 33.921 1.00 77.69 366 VAL A O 1
ATOM 2942 N N . LYS A 1 367 ? -14.855 10.251 33.590 1.00 80.25 367 LYS A N 1
ATOM 2943 C CA . LYS A 1 367 ? -15.217 10.953 32.354 1.00 80.25 367 LYS A CA 1
ATOM 2944 C C . LYS A 1 367 ? -15.614 10.025 31.211 1.00 80.25 367 LYS A C 1
ATOM 2946 O O . LYS A 1 367 ? -16.451 10.425 30.412 1.00 80.25 367 LYS A O 1
ATOM 2951 N N . ASN A 1 368 ? -15.075 8.811 31.115 1.00 79.81 368 ASN A N 1
ATOM 2952 C CA . ASN A 1 368 ? -15.507 7.851 30.092 1.00 79.81 368 ASN A CA 1
ATOM 2953 C C . ASN A 1 368 ? -16.942 7.355 30.332 1.00 79.81 368 ASN A C 1
ATOM 2955 O O . ASN A 1 368 ? -17.730 7.259 29.390 1.00 79.81 368 ASN A O 1
ATOM 2959 N N . ASP A 1 369 ? -17.318 7.111 31.586 1.00 83.06 369 ASP A N 1
ATOM 2960 C CA . ASP A 1 369 ? -18.693 6.734 31.930 1.00 83.06 369 ASP A CA 1
ATOM 2961 C C . ASP A 1 369 ? -19.676 7.896 31.722 1.00 83.06 369 ASP A C 1
ATOM 2963 O O . ASP A 1 369 ? -20.817 7.704 31.284 1.00 83.06 369 ASP A O 1
ATOM 2967 N N . GLU A 1 370 ? -19.246 9.121 32.034 1.00 86.62 370 GLU A N 1
ATOM 2968 C CA . GLU A 1 370 ? -19.999 10.332 31.711 1.00 86.62 370 GLU A CA 1
ATOM 2969 C C . GLU A 1 370 ? -20.117 10.529 30.201 1.00 86.62 370 GLU A C 1
ATOM 2971 O O . GLU A 1 370 ? -21.203 10.848 29.719 1.00 86.62 370 GLU A O 1
ATOM 2976 N N . LEU A 1 371 ? -19.048 10.270 29.445 1.00 86.38 371 LEU A N 1
ATOM 2977 C CA . LEU A 1 371 ? -19.021 10.375 27.992 1.00 86.38 371 LEU A CA 1
ATOM 2978 C C . LEU A 1 371 ? -20.094 9.484 27.368 1.00 86.38 371 LEU A C 1
ATOM 2980 O O . LEU A 1 371 ? -20.906 9.991 26.597 1.00 86.38 371 LEU A O 1
ATOM 2984 N N . ASP A 1 372 ? -20.171 8.205 27.751 1.00 87.94 372 ASP A N 1
ATOM 2985 C CA . ASP A 1 372 ? -21.171 7.258 27.234 1.00 87.94 372 ASP A CA 1
ATOM 2986 C C . ASP A 1 372 ? -22.613 7.747 27.468 1.00 87.94 372 ASP A C 1
ATOM 2988 O O . ASP A 1 372 ? -23.481 7.586 26.596 1.00 87.94 372 ASP A O 1
ATOM 2992 N N . LYS A 1 373 ? -22.863 8.393 28.617 1.00 90.25 373 LYS A N 1
ATOM 2993 C CA . LYS A 1 373 ? -24.156 9.010 28.956 1.00 90.25 373 LYS A CA 1
ATOM 2994 C C . LYS A 1 373 ? -24.413 10.280 28.144 1.00 90.25 373 LYS A C 1
ATOM 2996 O O . LYS A 1 373 ? -25.502 10.422 27.590 1.00 90.25 373 LYS A O 1
ATOM 3001 N N . VAL A 1 374 ? -23.430 11.176 28.045 1.00 89.62 374 VAL A N 1
ATOM 3002 C CA . VAL A 1 374 ? -23.528 12.471 27.347 1.00 89.62 374 VAL A CA 1
ATOM 3003 C C . VAL A 1 374 ? -23.743 12.269 25.850 1.00 89.62 374 VAL A C 1
ATOM 3005 O O . VAL A 1 374 ? -24.639 12.871 25.256 1.00 89.62 374 VAL A O 1
ATOM 3008 N N . ILE A 1 375 ? -22.968 11.381 25.228 1.00 90.69 375 ILE A N 1
ATOM 3009 C CA . ILE A 1 375 ? -23.091 11.110 23.795 1.00 90.69 375 ILE A CA 1
ATOM 3010 C C . ILE A 1 375 ? -24.215 10.126 23.493 1.00 90.69 375 ILE A C 1
ATOM 3012 O O . ILE A 1 375 ? -24.568 9.976 22.329 1.00 90.69 375 ILE A O 1
ATOM 3016 N N . GLY A 1 376 ? -24.791 9.450 24.490 1.00 92.38 376 GLY A N 1
ATOM 3017 C CA . GLY A 1 376 ? -25.803 8.418 24.281 1.00 92.38 376 GLY A CA 1
ATOM 3018 C C . GLY A 1 376 ? -25.309 7.338 23.318 1.00 92.38 376 GLY A C 1
ATOM 3019 O O . GLY A 1 376 ? -25.953 7.090 22.298 1.00 92.38 376 GLY A O 1
ATOM 3020 N N . LEU A 1 377 ? -24.154 6.731 23.619 1.00 89.69 377 LEU A N 1
ATOM 3021 C CA . LEU A 1 377 ? -23.396 5.864 22.703 1.00 89.69 377 LEU A CA 1
ATOM 3022 C C . LEU A 1 377 ? -24.271 4.789 22.034 1.00 89.69 377 LEU A C 1
ATOM 3024 O O . LEU A 1 377 ? -24.221 4.614 20.820 1.00 89.69 377 LEU A O 1
ATOM 3028 N N . LYS A 1 378 ? -25.151 4.134 22.802 1.00 90.12 378 LYS A N 1
ATOM 3029 C CA . LYS A 1 378 ? -26.062 3.081 22.306 1.00 90.12 378 LYS A CA 1
ATOM 3030 C C . LYS A 1 378 ? -27.052 3.559 21.235 1.00 90.12 378 LYS A C 1
ATOM 3032 O O . LYS A 1 378 ? -27.533 2.745 20.455 1.00 90.12 378 LYS A O 1
ATOM 3037 N N . ALA A 1 379 ? -27.367 4.854 21.201 1.00 91.00 379 ALA A N 1
ATOM 3038 C CA . ALA A 1 379 ? -28.278 5.455 20.228 1.00 91.00 379 ALA A CA 1
ATOM 3039 C C . ALA A 1 379 ? -27.565 5.942 18.953 1.00 91.00 379 ALA A C 1
ATOM 3041 O O . ALA A 1 379 ? -28.228 6.382 18.012 1.00 91.00 379 ALA A O 1
ATOM 3042 N N . LEU A 1 380 ? -26.228 5.905 18.905 1.00 89.62 380 LEU A N 1
ATOM 3043 C CA . LEU A 1 380 ? -25.470 6.288 17.714 1.00 89.62 380 LEU A CA 1
ATOM 3044 C C . LEU A 1 380 ? -25.562 5.197 16.634 1.00 89.62 380 LEU A C 1
ATOM 3046 O O . LEU A 1 380 ? -25.716 4.021 16.958 1.00 89.62 380 LEU A O 1
ATOM 3050 N N . PRO A 1 381 ? -25.419 5.533 15.342 1.00 89.62 381 PRO A N 1
ATOM 3051 C CA . PRO A 1 381 ? -25.242 4.527 14.300 1.00 89.62 381 PRO A CA 1
ATOM 3052 C C . PRO A 1 381 ? -24.052 3.606 14.604 1.00 89.62 381 PRO A C 1
ATOM 3054 O O . PRO A 1 381 ? -23.014 4.070 15.071 1.00 89.62 381 PRO A O 1
ATOM 3057 N N . HIS A 1 382 ? -24.167 2.314 14.284 1.00 88.50 382 HIS A N 1
ATOM 3058 C CA . HIS A 1 382 ? -23.161 1.296 14.629 1.00 88.50 382 HIS A CA 1
ATOM 3059 C C . HIS A 1 382 ? -21.723 1.650 14.194 1.00 88.50 382 HIS A C 1
ATOM 3061 O O . HIS A 1 382 ? -20.768 1.388 14.921 1.00 88.50 382 HIS A O 1
ATOM 3067 N N . TRP A 1 383 ? -21.547 2.287 13.033 1.00 87.56 383 TRP A N 1
ATOM 3068 C CA . TRP A 1 383 ? -20.222 2.717 12.574 1.00 87.56 383 TRP A CA 1
ATOM 3069 C C . TRP A 1 383 ? -19.621 3.814 13.469 1.00 87.56 383 TRP A C 1
ATOM 3071 O O . TRP A 1 383 ? -18.429 3.775 13.761 1.00 87.56 383 TRP A O 1
ATOM 3081 N N . LEU A 1 384 ? -20.445 4.753 13.944 1.00 88.94 384 LEU A N 1
ATOM 3082 C CA . LEU A 1 384 ? -20.012 5.844 14.813 1.00 88.94 384 LEU A CA 1
ATOM 3083 C C . LEU A 1 384 ? -19.737 5.321 16.224 1.00 88.94 384 LEU A C 1
ATOM 3085 O O . LEU A 1 384 ? -18.782 5.759 16.851 1.00 88.94 384 LEU A O 1
ATOM 3089 N N . GLN A 1 385 ? -20.494 4.316 16.684 1.00 91.50 385 GLN A N 1
ATOM 3090 C CA . GLN A 1 385 ? -20.163 3.586 17.913 1.00 91.50 385 GLN A CA 1
ATOM 3091 C C . GLN A 1 385 ? -18.761 2.974 17.830 1.00 91.50 385 GLN A C 1
ATOM 3093 O O . GLN A 1 385 ? -17.960 3.152 18.741 1.00 91.50 385 GLN A O 1
ATOM 3098 N N . LYS A 1 386 ? -18.435 2.296 16.719 1.00 89.00 386 LYS A N 1
ATOM 3099 C CA . LYS A 1 386 ? -17.092 1.738 16.492 1.00 89.00 386 LYS A CA 1
ATOM 3100 C C . LYS A 1 386 ? -16.016 2.822 16.461 1.00 89.00 386 LYS A C 1
ATOM 3102 O O . LYS A 1 386 ? -14.981 2.640 17.090 1.00 89.00 386 LYS A O 1
ATOM 3107 N N . ALA A 1 387 ? -16.266 3.939 15.777 1.00 88.25 387 ALA A N 1
ATOM 3108 C CA . ALA A 1 387 ? -15.332 5.061 15.721 1.00 88.25 387 ALA A CA 1
ATOM 3109 C C . ALA A 1 387 ? -15.076 5.659 17.112 1.00 88.25 387 ALA A C 1
ATOM 3111 O O . ALA A 1 387 ? -13.925 5.800 17.503 1.00 88.25 387 ALA A O 1
ATOM 3112 N N . VAL A 1 388 ? -16.122 5.935 17.894 1.00 91.56 388 VAL A N 1
ATOM 3113 C CA . VAL A 1 388 ? -15.985 6.440 19.269 1.00 91.56 388 VAL A CA 1
ATOM 3114 C C . VAL A 1 388 ? -15.262 5.431 20.158 1.00 91.56 388 VAL A C 1
ATOM 3116 O O . VAL A 1 388 ? -14.360 5.812 20.895 1.00 91.56 388 VAL A O 1
ATOM 3119 N N . ASN A 1 389 ? -15.607 4.144 20.062 1.00 90.81 389 ASN A N 1
ATOM 3120 C CA . ASN A 1 389 ? -14.944 3.088 20.827 1.00 90.81 389 ASN A CA 1
ATOM 3121 C C . ASN A 1 389 ? -13.454 2.971 20.492 1.00 90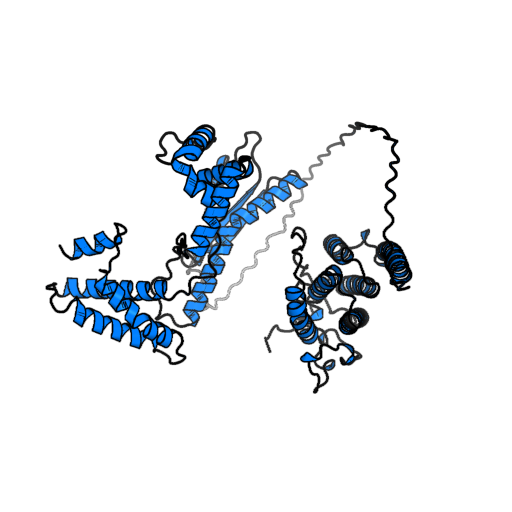.81 389 ASN A C 1
ATOM 3123 O O . ASN A 1 389 ? -12.656 2.682 21.378 1.00 90.81 389 ASN A O 1
ATOM 3127 N N . TYR A 1 390 ? -13.092 3.201 19.231 1.00 88.75 390 TYR A N 1
ATOM 3128 C CA . TYR A 1 390 ? -11.705 3.258 18.796 1.00 88.75 390 TYR A CA 1
ATOM 3129 C C . TYR A 1 390 ? -10.995 4.497 19.352 1.00 88.75 390 TYR A C 1
ATOM 3131 O O . TYR A 1 390 ? -9.941 4.371 19.961 1.00 88.75 390 TYR A O 1
ATOM 3139 N N . LEU A 1 391 ? -11.588 5.686 19.208 1.00 89.94 391 LEU A N 1
ATOM 3140 C CA . LEU A 1 391 ? -10.974 6.937 19.663 1.00 89.94 391 LEU A CA 1
ATOM 3141 C C . LEU A 1 391 ? -10.830 6.993 21.192 1.00 89.94 391 LEU A C 1
ATOM 3143 O O . LEU A 1 391 ? -9.811 7.441 21.697 1.00 89.94 391 LEU A O 1
ATOM 3147 N N . ARG A 1 392 ? -11.791 6.473 21.962 1.00 89.19 392 ARG A N 1
ATOM 3148 C CA . ARG A 1 392 ? -11.691 6.449 23.434 1.00 89.19 392 ARG A CA 1
ATOM 3149 C C . ARG A 1 392 ? -10.655 5.455 23.970 1.00 89.19 392 ARG A C 1
ATOM 3151 O O . ARG A 1 392 ? -10.326 5.510 25.150 1.00 89.19 392 ARG A O 1
ATOM 3158 N N . ALA A 1 393 ? -10.171 4.525 23.139 1.00 86.81 393 ALA A N 1
ATOM 3159 C CA . ALA A 1 393 ? -9.125 3.588 23.549 1.00 86.81 393 ALA A CA 1
ATOM 3160 C C . ALA A 1 393 ? -7.800 4.315 23.848 1.00 86.81 393 ALA A C 1
ATOM 3162 O O . ALA A 1 393 ? -6.992 3.825 24.637 1.00 86.81 393 ALA A O 1
ATOM 3163 N N . TYR A 1 394 ? -7.612 5.507 23.273 1.00 83.38 394 TYR A N 1
ATOM 3164 C CA . TYR A 1 394 ? -6.490 6.390 23.554 1.00 83.38 394 TYR A CA 1
ATOM 3165 C C . TYR A 1 394 ? -6.676 7.065 24.922 1.00 83.38 394 TYR A C 1
ATOM 3167 O O . TYR A 1 394 ? -7.405 8.047 25.071 1.00 83.38 394 TYR A O 1
ATOM 3175 N N . LYS A 1 395 ? -6.036 6.503 25.953 1.00 73.44 395 LYS A N 1
ATOM 3176 C CA . LYS A 1 395 ? -6.032 7.062 27.313 1.00 73.44 395 LYS A CA 1
ATOM 3177 C C . LYS A 1 395 ? -5.186 8.344 27.361 1.00 73.44 395 LYS A C 1
ATOM 3179 O O . LYS A 1 395 ? -4.162 8.422 26.693 1.00 73.44 395 LYS A O 1
ATOM 3184 N N . GLY A 1 396 ? -5.555 9.307 28.214 1.00 70.44 396 GLY A N 1
ATOM 3185 C CA . GLY A 1 396 ? -4.582 10.281 28.736 1.00 70.44 396 GLY A CA 1
ATOM 3186 C C . GLY A 1 396 ? -4.900 11.772 28.614 1.00 70.44 396 GLY A C 1
ATOM 3187 O O . GLY A 1 396 ? -4.129 12.563 29.149 1.00 70.44 396 GLY A O 1
ATOM 3188 N N . HIS A 1 397 ? -6.000 12.198 27.976 1.00 81.62 397 HIS A N 1
ATOM 3189 C CA . HIS A 1 397 ? -6.279 13.636 27.857 1.00 81.62 397 HIS A CA 1
ATOM 3190 C C . HIS A 1 397 ? -7.762 14.002 27.930 1.00 81.62 397 HIS A C 1
ATOM 3192 O O . HIS A 1 397 ? -8.573 13.595 27.102 1.00 81.62 397 HIS A O 1
ATOM 3198 N N . VAL A 1 398 ? -8.107 14.839 28.908 1.00 85.75 398 VAL A N 1
ATOM 3199 C CA . VAL A 1 398 ? -9.484 15.288 29.146 1.00 85.75 398 VAL A CA 1
ATOM 3200 C C . VAL A 1 398 ? -10.029 16.100 27.970 1.00 85.75 398 VAL A C 1
ATOM 3202 O O . VAL A 1 398 ? -11.130 15.821 27.505 1.00 85.75 398 VAL A O 1
ATOM 3205 N N . GLY A 1 399 ? -9.241 17.040 27.437 1.00 88.19 399 GLY A N 1
ATOM 3206 C CA . GLY A 1 399 ? -9.662 17.843 26.285 1.00 88.19 399 GLY A CA 1
ATOM 3207 C C . GLY A 1 399 ? -9.891 17.004 25.024 1.00 88.19 399 GLY A C 1
ATOM 3208 O O . GLY A 1 399 ? -10.696 17.367 24.176 1.00 88.19 399 GLY A O 1
ATOM 3209 N N . TYR A 1 400 ? -9.242 15.839 24.913 1.00 91.19 400 TYR A N 1
ATOM 3210 C CA . TYR A 1 400 ? -9.468 14.930 23.788 1.00 91.19 400 TYR A CA 1
ATOM 3211 C C . TYR A 1 400 ? -10.825 14.224 23.890 1.00 91.19 400 TYR A C 1
ATOM 3213 O O . TYR A 1 400 ? -11.513 14.071 22.883 1.00 91.19 400 TYR A O 1
ATOM 3221 N N . LEU A 1 401 ? -11.263 13.861 25.101 1.00 90.81 401 LEU A N 1
ATOM 3222 C CA . LEU A 1 401 ? -12.621 13.348 25.314 1.00 90.81 401 LEU A CA 1
ATOM 3223 C C . LEU A 1 401 ? -13.675 14.413 24.978 1.00 90.81 401 LEU A C 1
ATOM 3225 O O . LEU A 1 401 ? -14.669 14.101 24.323 1.00 90.81 401 LEU A O 1
ATOM 3229 N N . ASP A 1 402 ? -13.428 15.675 25.340 1.00 91.12 402 ASP A N 1
ATOM 3230 C CA . ASP A 1 402 ? -14.303 16.793 24.964 1.00 91.12 402 ASP A CA 1
ATOM 3231 C C . ASP A 1 402 ? -14.336 16.988 23.433 1.00 91.12 402 ASP A C 1
ATOM 3233 O O . ASP A 1 402 ? -15.405 17.198 22.850 1.00 91.12 402 ASP A O 1
ATOM 3237 N N . ALA A 1 403 ? -13.199 16.808 22.752 1.00 93.38 403 ALA A N 1
ATOM 3238 C CA . ALA A 1 403 ? -13.134 16.807 21.292 1.00 93.38 403 ALA A CA 1
ATOM 3239 C C . ALA A 1 403 ? -13.983 15.674 20.689 1.00 93.38 403 ALA A C 1
ATOM 3241 O O . ALA A 1 403 ? -14.720 15.906 19.730 1.00 93.38 403 ALA A O 1
ATOM 3242 N N . ILE A 1 404 ? -13.950 14.465 21.268 1.00 93.81 404 ILE A N 1
ATOM 3243 C CA . ILE A 1 404 ? -14.787 13.334 20.830 1.00 93.81 404 ILE A CA 1
ATOM 3244 C C . ILE A 1 404 ? -16.280 13.674 20.970 1.00 93.81 404 ILE A C 1
ATOM 3246 O O . ILE A 1 404 ? -17.062 13.355 20.072 1.00 93.81 404 ILE A O 1
ATOM 3250 N N . ILE A 1 405 ? -16.691 14.361 22.044 1.00 93.81 405 ILE A N 1
ATOM 3251 C CA . ILE A 1 405 ? -18.073 14.858 22.192 1.00 93.81 405 ILE A CA 1
ATOM 3252 C C . ILE A 1 405 ? -18.414 15.817 21.048 1.00 93.81 405 ILE A C 1
ATOM 3254 O O . ILE A 1 405 ? -19.456 15.664 20.402 1.00 93.81 405 ILE A O 1
ATOM 3258 N N . GLY A 1 406 ? -17.524 16.776 20.770 1.00 93.69 406 GLY A N 1
ATOM 3259 C CA . GLY A 1 406 ? -17.649 17.702 19.643 1.00 93.69 406 GLY A CA 1
ATOM 3260 C C . GLY A 1 406 ? -17.805 16.971 18.308 1.00 93.69 406 GLY A C 1
ATOM 3261 O O . GLY A 1 406 ? -18.691 17.305 17.523 1.00 93.69 406 GLY A O 1
ATOM 3262 N N . PHE A 1 407 ? -17.023 15.914 18.087 1.00 93.50 407 PHE A N 1
ATOM 3263 C CA . PHE A 1 407 ? -17.075 15.093 16.879 1.00 93.50 407 PHE A CA 1
ATOM 3264 C C . PHE A 1 407 ? -18.411 14.356 16.742 1.00 93.50 407 PHE A C 1
ATOM 3266 O O . PHE A 1 407 ? -19.031 14.397 15.682 1.00 93.50 407 PHE A O 1
ATOM 3273 N N . VAL A 1 408 ? -18.917 13.742 17.816 1.00 93.19 408 VAL A N 1
ATOM 3274 C CA . VAL A 1 408 ? -20.232 13.080 17.790 1.00 93.19 408 VAL A CA 1
ATOM 3275 C C . VAL A 1 408 ? -21.352 14.082 17.504 1.00 93.19 408 VAL A C 1
ATOM 3277 O O . VAL A 1 408 ? -22.270 13.781 16.737 1.00 93.19 408 VAL A O 1
ATOM 3280 N N . ASN A 1 409 ? -21.293 15.272 18.102 1.00 92.94 409 ASN A N 1
ATOM 3281 C CA . ASN A 1 409 ? -22.274 16.327 17.854 1.00 92.94 409 ASN A CA 1
ATOM 3282 C C . ASN A 1 409 ? -22.205 16.842 16.415 1.00 92.94 409 ASN A C 1
ATOM 3284 O O . ASN A 1 409 ? -23.247 17.044 15.795 1.00 92.94 409 ASN A O 1
ATOM 3288 N N . PHE A 1 410 ? -21.001 16.977 15.865 1.00 91.81 410 PHE A N 1
ATOM 3289 C CA . PHE A 1 410 ? -20.778 17.301 14.463 1.00 91.81 410 PHE A CA 1
ATOM 3290 C C . PHE A 1 410 ? -21.364 16.238 13.525 1.00 91.81 410 PHE A C 1
ATOM 3292 O O . PHE A 1 410 ? -22.172 16.565 12.661 1.00 91.81 410 PHE A O 1
ATOM 3299 N N . GLU A 1 411 ? -21.087 14.954 13.740 1.00 90.44 411 GLU A N 1
ATOM 3300 C CA . GLU A 1 411 ? -21.650 13.875 12.914 1.00 90.44 411 GLU A CA 1
ATOM 3301 C C . GLU A 1 411 ? -23.187 13.819 13.001 1.00 90.44 411 GLU A C 1
ATOM 3303 O O . GLU A 1 411 ? -23.896 13.641 12.003 1.00 90.44 411 GLU A O 1
ATOM 3308 N N . ARG A 1 412 ? -23.738 14.063 14.196 1.00 89.81 412 ARG A N 1
ATOM 3309 C CA . ARG A 1 412 ? -25.184 14.227 14.404 1.00 89.81 412 ARG A CA 1
ATOM 3310 C C . ARG A 1 412 ? -25.756 15.457 13.729 1.00 89.81 412 ARG A C 1
ATOM 3312 O O . ARG A 1 412 ? -26.950 15.457 13.453 1.00 89.81 412 ARG A O 1
ATOM 3319 N N . HIS A 1 413 ? -24.968 16.504 13.546 1.00 88.56 413 HIS A N 1
ATOM 3320 C CA . HIS A 1 413 ? -25.385 17.719 12.870 1.00 88.56 413 HIS A CA 1
ATOM 3321 C C . HIS A 1 413 ? -25.415 17.498 11.352 1.00 88.56 413 HIS A C 1
ATOM 3323 O O . HIS A 1 413 ? -26.373 17.881 10.685 1.00 88.56 413 HIS A O 1
ATOM 3329 N N . VAL A 1 414 ? -24.420 16.786 10.817 1.00 84.94 414 VAL A N 1
ATOM 3330 C CA . VAL A 1 414 ? -24.243 16.604 9.374 1.00 84.94 414 VAL A CA 1
ATOM 3331 C C . VAL A 1 414 ? -25.243 15.618 8.757 1.00 84.94 414 VAL A C 1
ATOM 3333 O O . VAL A 1 414 ? -25.554 15.812 7.588 1.00 84.94 414 VAL A O 1
ATOM 3336 N N . LYS A 1 415 ? -25.759 14.622 9.514 1.00 69.12 415 LYS A N 1
ATOM 3337 C CA . LYS A 1 415 ? -26.792 13.561 9.253 1.00 69.12 415 LYS A CA 1
ATOM 3338 C C . LYS A 1 415 ? -26.884 12.864 7.880 1.00 69.12 415 LYS A C 1
ATOM 3340 O O . LYS A 1 415 ? -27.309 11.714 7.835 1.00 69.12 415 LYS A O 1
ATOM 3345 N N . ASN A 1 416 ? -26.509 13.501 6.779 1.00 64.50 416 ASN A N 1
ATOM 3346 C CA . ASN A 1 416 ? -26.874 13.153 5.412 1.00 64.50 416 ASN A CA 1
ATOM 3347 C C . ASN A 1 416 ? -25.686 13.130 4.430 1.00 64.50 416 ASN A C 1
ATOM 3349 O O . ASN A 1 416 ? -25.880 12.858 3.247 1.00 64.50 416 ASN A O 1
ATOM 3353 N N . TYR A 1 417 ? -24.446 13.357 4.877 1.00 62.97 417 TYR A N 1
ATOM 3354 C CA . TYR A 1 417 ? -23.280 13.123 4.019 1.00 62.97 417 TYR A CA 1
ATOM 3355 C C . TYR A 1 417 ? -22.973 11.620 3.965 1.00 62.97 417 TYR A C 1
ATOM 3357 O O . TYR A 1 417 ? -22.313 11.055 4.828 1.00 62.97 417 TYR A O 1
ATOM 3365 N N . HIS A 1 418 ? -23.464 10.950 2.920 1.00 55.50 418 HIS A N 1
ATOM 3366 C CA . HIS A 1 418 ? -23.423 9.489 2.743 1.00 55.50 418 HIS A CA 1
ATOM 3367 C C . HIS A 1 418 ? -22.028 8.842 2.619 1.00 55.50 418 HIS A C 1
ATOM 3369 O O . HIS A 1 418 ? -21.933 7.640 2.360 1.00 55.50 418 HIS A O 1
ATOM 3375 N N . ARG A 1 419 ? -20.930 9.586 2.792 1.00 60.00 419 ARG A N 1
ATOM 3376 C CA . ARG A 1 419 ? -19.586 9.000 2.788 1.00 60.00 419 ARG A CA 1
ATOM 3377 C C . ARG A 1 419 ? -19.208 8.602 4.202 1.00 60.00 419 ARG A C 1
ATOM 3379 O O . ARG A 1 419 ? -18.625 9.380 4.940 1.00 60.00 419 ARG A O 1
ATOM 3386 N N . LYS A 1 420 ? -19.567 7.364 4.539 1.00 61.84 420 LYS A N 1
ATOM 3387 C CA . LYS A 1 420 ? -19.133 6.694 5.764 1.00 61.84 420 LYS A CA 1
ATOM 3388 C C . LYS A 1 420 ? -17.595 6.661 5.781 1.00 61.84 420 LYS A C 1
ATOM 3390 O O . LYS A 1 420 ? -17.018 6.326 4.739 1.00 61.84 420 LYS A O 1
ATOM 3395 N N . PRO A 1 421 ? -16.927 6.977 6.901 1.00 57.81 421 PRO A N 1
ATOM 3396 C CA . PRO A 1 421 ? -15.501 6.710 7.021 1.00 57.81 421 PRO A CA 1
ATOM 3397 C C . PRO A 1 421 ? -15.248 5.224 6.739 1.00 57.81 421 PRO A C 1
ATOM 3399 O O . PRO A 1 421 ? -16.067 4.371 7.099 1.00 57.81 421 PRO A O 1
ATOM 3402 N N . LEU A 1 422 ? -14.151 4.925 6.028 1.00 53.28 422 LEU A N 1
ATOM 3403 C CA . LEU A 1 422 ? -13.724 3.546 5.787 1.00 53.28 422 LEU A CA 1
ATOM 3404 C C . LEU A 1 422 ? -13.724 2.807 7.123 1.00 53.28 422 LEU A C 1
ATOM 3406 O O . LEU A 1 422 ? -13.259 3.343 8.128 1.00 53.28 422 LEU A O 1
ATOM 3410 N N . ALA A 1 423 ? -14.290 1.602 7.137 1.00 54.75 423 ALA A N 1
ATOM 3411 C CA . ALA A 1 423 ? -14.350 0.795 8.338 1.00 54.75 423 ALA A CA 1
ATOM 3412 C C . ALA A 1 423 ? -12.919 0.519 8.826 1.00 54.75 423 ALA A C 1
ATOM 3414 O O . ALA A 1 423 ? -12.273 -0.408 8.358 1.00 54.75 423 ALA A O 1
ATOM 3415 N N . ALA A 1 424 ? -12.451 1.285 9.815 1.00 51.28 424 ALA A N 1
ATOM 3416 C CA . ALA A 1 424 ? -11.222 1.010 10.562 1.00 51.28 424 ALA A CA 1
ATOM 3417 C C . ALA A 1 424 ? -11.328 -0.284 11.404 1.00 51.28 424 ALA A C 1
ATOM 3419 O O . ALA A 1 424 ? -10.427 -0.639 12.159 1.00 51.28 424 ALA A O 1
ATOM 3420 N N . ALA A 1 425 ? -12.447 -1.006 11.295 1.00 45.44 425 ALA A N 1
ATOM 3421 C CA . ALA A 1 425 ? -12.699 -2.245 12.000 1.00 45.44 425 ALA A CA 1
ATOM 3422 C C . ALA A 1 425 ? -11.809 -3.364 11.437 1.00 45.44 425 ALA A C 1
ATOM 3424 O O . ALA A 1 425 ? -12.111 -3.934 10.393 1.00 45.44 425 ALA A O 1
ATOM 3425 N N . GLY A 1 426 ? -10.734 -3.686 12.158 1.00 52.88 426 GLY A N 1
ATOM 3426 C CA . GLY A 1 426 ? -9.930 -4.892 11.935 1.00 52.88 426 GLY A CA 1
ATOM 3427 C C . GLY A 1 426 ? -8.440 -4.657 11.697 1.00 52.88 426 GLY A C 1
ATOM 3428 O O . GLY A 1 426 ? -7.681 -5.624 11.719 1.00 52.88 426 GLY A O 1
ATOM 3429 N N . GLN A 1 427 ? -7.988 -3.414 11.517 1.00 56.22 427 GLN A N 1
ATOM 3430 C CA . GLN A 1 427 ? -6.552 -3.140 11.486 1.00 56.22 427 GLN A CA 1
ATOM 3431 C C . GLN A 1 427 ? -6.016 -3.098 12.919 1.00 56.22 427 GLN A C 1
ATOM 3433 O O . GLN A 1 427 ? -6.458 -2.295 13.739 1.00 56.22 427 GLN A O 1
ATOM 3438 N N . LYS A 1 428 ? -5.089 -4.012 13.234 1.00 62.34 428 LYS A N 1
ATOM 3439 C CA . LYS A 1 428 ? -4.327 -3.963 14.487 1.00 62.34 428 LYS A CA 1
ATOM 3440 C C . LYS A 1 428 ? -3.608 -2.615 14.557 1.00 62.34 428 LYS A C 1
ATOM 3442 O O . LYS A 1 428 ? -3.055 -2.178 13.550 1.00 62.34 428 LYS A O 1
ATOM 3447 N N . HIS A 1 429 ? -3.615 -1.988 15.734 1.00 61.38 429 HIS A N 1
ATOM 3448 C CA . HIS A 1 429 ? -2.850 -0.772 15.999 1.00 61.38 429 HIS A CA 1
ATOM 3449 C C . HIS A 1 429 ? -1.382 -1.034 15.651 1.00 61.38 429 HIS A C 1
ATOM 3451 O O . HIS A 1 429 ? -0.710 -1.816 16.325 1.00 61.38 429 HIS A O 1
ATOM 3457 N N . VAL A 1 430 ? -0.901 -0.424 14.568 1.00 73.12 430 VAL A N 1
ATOM 3458 C CA . VAL A 1 430 ? 0.535 -0.334 14.327 1.00 73.12 430 VAL A CA 1
ATOM 3459 C C . VAL A 1 430 ? 1.028 0.713 15.311 1.00 73.12 430 VAL A C 1
ATOM 3461 O O . VAL A 1 430 ? 0.655 1.879 15.209 1.00 73.12 430 VAL A O 1
ATOM 3464 N N . LYS A 1 431 ? 1.797 0.280 16.310 1.00 78.12 431 LYS A N 1
ATOM 3465 C CA . LYS A 1 431 ? 2.461 1.207 17.222 1.00 78.12 431 LYS A CA 1
ATOM 3466 C C . LYS A 1 431 ? 3.528 1.942 16.424 1.00 78.12 431 LYS A C 1
ATOM 3468 O O . LYS A 1 431 ? 4.517 1.322 16.041 1.00 78.12 431 LYS A O 1
ATOM 3473 N N . LEU A 1 432 ? 3.288 3.221 16.156 1.00 80.88 432 LEU A N 1
ATOM 3474 C CA . LEU A 1 432 ? 4.278 4.094 15.539 1.00 80.88 432 LEU A CA 1
ATOM 3475 C C . LEU A 1 432 ? 5.439 4.317 16.510 1.00 80.88 432 LEU A C 1
ATOM 3477 O O . LEU A 1 432 ? 5.235 4.401 17.727 1.00 80.88 432 LEU A O 1
ATOM 3481 N N . THR A 1 433 ? 6.655 4.403 15.979 1.00 82.38 433 THR A N 1
ATOM 3482 C CA . THR A 1 433 ? 7.821 4.805 16.768 1.00 82.38 433 THR A CA 1
ATOM 3483 C C . THR A 1 433 ? 7.743 6.286 17.130 1.00 82.38 433 THR A C 1
ATOM 3485 O O . THR A 1 433 ? 6.964 7.061 16.572 1.00 82.38 433 THR A O 1
ATOM 3488 N N . VAL A 1 434 ? 8.568 6.700 18.090 1.00 77.31 434 VAL A N 1
ATOM 3489 C CA . VAL A 1 434 ? 8.650 8.098 18.530 1.00 77.31 434 VAL A CA 1
ATOM 3490 C C . VAL A 1 434 ? 9.075 9.012 17.374 1.00 77.31 434 VAL A C 1
ATOM 3492 O O . VAL A 1 434 ? 8.538 10.106 17.222 1.00 77.31 434 VAL A O 1
ATOM 3495 N N . GLU A 1 435 ? 9.996 8.545 16.535 1.00 80.75 435 GLU A N 1
ATOM 3496 C CA . GLU A 1 435 ? 10.495 9.260 15.361 1.00 80.75 435 GLU A CA 1
ATOM 3497 C C . GLU A 1 435 ? 9.435 9.356 14.255 1.00 80.75 435 GLU A C 1
ATOM 3499 O O . GLU A 1 435 ? 9.265 10.417 13.656 1.00 80.75 435 GLU A O 1
ATOM 3504 N N . GLU A 1 436 ? 8.686 8.274 14.011 1.00 83.88 436 GLU A N 1
ATOM 3505 C CA . GLU A 1 436 ? 7.569 8.264 13.056 1.00 83.88 436 GLU A CA 1
ATOM 3506 C C . GLU A 1 436 ? 6.463 9.232 13.487 1.00 83.88 436 GLU A C 1
ATOM 3508 O O . GLU A 1 436 ? 5.903 9.949 12.659 1.00 83.88 436 GLU A O 1
ATOM 3513 N N . LEU A 1 437 ? 6.183 9.301 14.790 1.00 82.75 437 LEU A N 1
ATOM 3514 C CA . LEU A 1 437 ? 5.239 10.260 15.355 1.00 82.75 437 LEU A CA 1
ATOM 3515 C C . LEU A 1 437 ? 5.719 11.702 15.180 1.00 82.75 437 LEU A C 1
ATOM 3517 O O . LEU A 1 437 ? 4.911 12.558 14.822 1.00 82.75 437 LEU A O 1
ATOM 3521 N N . ASP A 1 438 ? 7.003 11.985 15.413 1.00 80.50 438 ASP A N 1
ATOM 3522 C CA . ASP A 1 438 ? 7.562 13.331 15.241 1.00 80.50 438 ASP A CA 1
ATOM 3523 C C . ASP A 1 438 ? 7.493 13.787 13.774 1.00 80.50 438 ASP A C 1
ATOM 3525 O O . ASP A 1 438 ? 7.118 14.926 13.514 1.00 80.50 438 ASP A O 1
ATOM 3529 N N . GLN A 1 439 ? 7.763 12.907 12.805 1.00 84.56 439 GLN A N 1
ATOM 3530 C CA . GLN A 1 439 ? 7.568 13.232 11.387 1.00 84.56 439 GLN A CA 1
ATOM 3531 C C . GLN A 1 439 ? 6.083 13.441 11.053 1.00 84.56 439 GLN A C 1
ATOM 3533 O O . GLN A 1 439 ? 5.714 14.405 10.379 1.00 84.56 439 GLN A O 1
ATOM 3538 N N . MET A 1 440 ? 5.216 12.567 11.566 1.00 85.56 440 MET A N 1
ATOM 3539 C CA . MET A 1 440 ? 3.771 12.675 11.379 1.00 85.56 440 MET A CA 1
ATOM 3540 C C . MET A 1 440 ? 3.201 13.952 12.014 1.00 85.56 440 MET A C 1
ATOM 3542 O O . MET A 1 440 ? 2.186 14.456 11.544 1.00 85.56 440 MET A O 1
ATOM 3546 N N . CYS A 1 441 ? 3.831 14.504 13.055 1.00 84.62 441 CYS A N 1
ATOM 3547 C CA . CYS A 1 441 ? 3.430 15.776 13.656 1.00 84.62 441 CYS A CA 1
ATOM 3548 C C . CYS A 1 441 ? 3.449 16.907 12.626 1.00 84.62 441 CYS A C 1
ATOM 3550 O O . CYS A 1 441 ? 2.452 17.612 12.472 1.00 84.62 441 CYS A O 1
ATOM 3552 N N . ASP A 1 442 ? 4.563 17.082 11.919 1.00 85.06 442 ASP A N 1
ATOM 3553 C CA . ASP A 1 442 ? 4.719 18.159 10.939 1.00 85.06 442 ASP A CA 1
ATOM 3554 C C . ASP A 1 442 ? 3.658 18.044 9.833 1.00 85.06 442 ASP A C 1
ATOM 3556 O O . ASP A 1 442 ? 3.009 19.028 9.463 1.00 85.06 442 ASP A O 1
ATOM 3560 N N . GLU A 1 443 ? 3.409 16.812 9.386 1.00 89.44 443 GLU A N 1
ATOM 3561 C CA . GLU A 1 443 ? 2.374 16.489 8.407 1.00 89.44 443 GLU A CA 1
ATOM 3562 C C . GLU A 1 443 ? 0.958 16.725 8.953 1.00 89.44 443 GLU A C 1
ATOM 3564 O O . GLU A 1 443 ? 0.117 17.273 8.243 1.00 89.44 443 GLU A O 1
ATOM 3569 N N . LEU A 1 444 ? 0.689 16.384 10.219 1.00 90.94 444 LEU A N 1
ATOM 3570 C CA . LEU A 1 444 ? -0.602 16.593 10.876 1.00 90.94 444 LEU A CA 1
ATOM 3571 C C . LEU A 1 444 ? -0.943 18.079 10.974 1.00 90.94 444 LEU A C 1
ATOM 3573 O O . LEU A 1 444 ? -2.077 18.452 10.681 1.00 90.94 444 LEU A O 1
ATOM 3577 N N . PHE A 1 445 ? 0.004 18.928 11.379 1.00 92.38 445 PHE A N 1
ATOM 3578 C CA . PHE A 1 445 ? -0.237 20.369 11.476 1.00 92.38 445 PHE A CA 1
ATOM 3579 C C . PHE A 1 445 ? -0.439 20.995 10.096 1.00 92.38 445 PHE A C 1
ATOM 3581 O O . PHE A 1 445 ? -1.426 21.704 9.902 1.00 92.38 445 PHE A O 1
ATOM 3588 N N . SER A 1 446 ? 0.427 20.686 9.125 1.00 91.00 446 SER A N 1
ATOM 3589 C CA . SER A 1 446 ? 0.261 21.171 7.748 1.00 91.00 446 SER A CA 1
ATOM 3590 C C . SER A 1 446 ? -1.082 20.721 7.162 1.00 91.00 446 SER A C 1
ATOM 3592 O O . SER A 1 446 ? -1.835 21.516 6.592 1.00 91.00 446 SER A O 1
ATOM 3594 N N . TRP A 1 447 ? -1.459 19.463 7.401 1.00 92.00 447 TRP A N 1
ATOM 3595 C CA . TRP A 1 447 ? -2.756 18.952 6.992 1.00 92.00 447 TRP A CA 1
ATOM 3596 C C . TRP A 1 447 ? -3.908 19.659 7.714 1.00 92.00 447 TRP A C 1
ATOM 3598 O O . TRP A 1 447 ? -4.835 20.115 7.044 1.00 92.00 447 TRP A O 1
ATOM 3608 N N . TRP A 1 448 ? -3.845 19.837 9.037 1.00 94.12 448 TRP A N 1
ATOM 3609 C CA . TRP A 1 448 ? -4.858 20.567 9.804 1.00 94.12 448 TRP A CA 1
ATOM 3610 C C . TRP A 1 448 ? -5.062 21.982 9.270 1.00 94.12 448 TRP A C 1
ATOM 3612 O O . TRP A 1 448 ? -6.209 22.385 9.072 1.00 94.12 448 TRP A O 1
ATOM 3622 N N . PHE A 1 449 ? -3.978 22.706 8.974 1.00 93.44 449 PHE A N 1
ATOM 3623 C CA . PHE A 1 449 ? -4.029 24.045 8.388 1.00 93.44 449 PHE A CA 1
ATOM 3624 C C . PHE A 1 449 ? -4.653 24.031 6.990 1.00 93.44 449 PHE A C 1
ATOM 3626 O O . PHE A 1 449 ? -5.521 24.855 6.712 1.00 93.44 449 PHE A O 1
ATOM 3633 N N . SER A 1 450 ? -4.341 23.037 6.154 1.00 91.44 450 SER A N 1
ATOM 3634 C CA . SER A 1 450 ? -4.962 22.880 4.826 1.00 91.44 450 SER A CA 1
ATOM 3635 C C . SER A 1 450 ? -6.479 22.619 4.869 1.00 91.44 450 SER A C 1
ATOM 3637 O O . SER A 1 450 ? -7.200 22.866 3.895 1.00 91.44 450 SER A O 1
ATOM 3639 N N . LEU A 1 451 ? -6.988 22.112 5.999 1.00 91.38 451 LEU A N 1
ATOM 3640 C CA . LEU A 1 451 ? -8.418 21.905 6.215 1.00 91.38 451 LEU A CA 1
ATOM 3641 C C . LEU A 1 451 ? -9.140 23.187 6.661 1.00 91.38 451 LEU A C 1
ATOM 3643 O O . LEU A 1 451 ? -10.371 23.233 6.575 1.00 91.38 451 LEU A O 1
ATOM 3647 N N . GLN A 1 452 ? -8.408 24.210 7.114 1.00 92.25 452 GLN A N 1
ATOM 3648 C CA . GLN A 1 452 ? -8.989 25.450 7.619 1.00 92.25 452 GLN A CA 1
ATOM 3649 C C . GLN A 1 452 ? -9.450 26.386 6.486 1.00 92.25 452 GLN A C 1
ATOM 3651 O O . GLN A 1 452 ? -8.843 26.426 5.414 1.00 92.25 452 GLN A O 1
ATOM 3656 N N . PRO A 1 453 ? -10.494 27.200 6.723 1.00 90.88 453 PRO A N 1
ATOM 3657 C CA . PRO A 1 453 ? -10.837 28.329 5.875 1.00 90.88 453 PRO A CA 1
ATOM 3658 C C . PRO A 1 453 ? -9.641 29.275 5.766 1.00 90.88 453 PRO A C 1
ATOM 3660 O O . PRO A 1 453 ? -9.008 29.596 6.773 1.00 90.88 453 PRO A O 1
ATOM 3663 N N . THR A 1 454 ? -9.382 29.814 4.575 1.00 90.06 454 THR A N 1
ATOM 3664 C CA . THR A 1 454 ? -8.282 30.773 4.359 1.00 90.06 454 THR A CA 1
ATOM 3665 C C . THR A 1 454 ? -8.403 32.011 5.248 1.00 90.06 454 THR A C 1
ATOM 3667 O O . THR A 1 454 ? -7.396 32.541 5.698 1.00 90.06 454 THR A O 1
ATOM 3670 N N . GLY A 1 455 ? -9.628 32.431 5.590 1.00 90.06 455 GLY A N 1
ATOM 3671 C CA . GLY A 1 455 ? -9.876 33.535 6.523 1.00 90.06 455 GLY A CA 1
ATOM 3672 C C . GLY A 1 455 ? -9.426 33.276 7.969 1.00 90.06 455 GLY A C 1
ATOM 3673 O O . GLY A 1 455 ? -9.315 34.230 8.736 1.00 90.06 455 GLY A O 1
ATOM 3674 N N . ARG A 1 456 ? -9.157 32.019 8.357 1.00 92.31 456 ARG A N 1
ATOM 3675 C CA . ARG A 1 456 ? -8.590 31.682 9.675 1.00 92.31 456 ARG A CA 1
ATOM 3676 C C . ARG A 1 456 ? -7.077 31.809 9.734 1.00 92.31 456 ARG A C 1
ATOM 3678 O O . ARG A 1 456 ? -6.544 31.920 10.835 1.00 92.31 456 ARG A O 1
ATOM 3685 N N . ILE A 1 457 ? -6.401 31.750 8.591 1.00 91.25 457 ILE A N 1
ATOM 3686 C CA . ILE A 1 457 ? -4.942 31.714 8.508 1.00 91.25 457 ILE A CA 1
ATOM 3687 C C . ILE A 1 457 ? -4.450 33.156 8.306 1.00 91.25 457 ILE A C 1
ATOM 3689 O O . ILE A 1 457 ? -4.746 33.750 7.266 1.00 91.25 457 ILE A O 1
ATOM 3693 N N . PRO A 1 458 ? -3.737 33.758 9.282 1.00 90.50 458 PRO A N 1
ATOM 3694 C CA . PRO A 1 458 ? -3.126 35.071 9.094 1.00 90.50 458 PRO A CA 1
ATOM 3695 C C . PRO A 1 458 ? -2.250 35.122 7.826 1.00 90.50 458 PRO A C 1
ATOM 3697 O O . PRO A 1 458 ? -1.579 34.139 7.517 1.00 90.50 458 PRO A O 1
ATOM 3700 N N . PRO A 1 459 ? -2.194 36.247 7.091 1.00 91.12 459 PRO A N 1
ATOM 3701 C CA . PRO A 1 459 ? -1.351 36.358 5.894 1.00 91.12 459 PRO A CA 1
ATOM 3702 C C . PRO A 1 459 ? 0.147 36.128 6.149 1.00 91.12 459 PRO A C 1
ATOM 3704 O O . PRO A 1 459 ? 0.883 35.779 5.233 1.00 91.12 459 PRO A O 1
ATOM 3707 N N . ASP A 1 460 ? 0.593 36.358 7.382 1.00 90.62 460 ASP A N 1
ATOM 3708 C CA . ASP A 1 460 ? 1.949 36.163 7.892 1.00 90.62 460 ASP A CA 1
ATOM 3709 C C . ASP A 1 460 ? 2.089 34.884 8.738 1.00 90.62 460 ASP A C 1
ATOM 3711 O O . ASP A 1 460 ? 3.056 34.736 9.486 1.00 90.62 460 ASP A O 1
ATOM 3715 N N . PHE A 1 461 ? 1.127 33.961 8.641 1.00 91.25 461 PHE A N 1
ATOM 3716 C CA . PHE A 1 461 ? 1.153 32.704 9.375 1.00 91.25 461 PHE A CA 1
ATOM 3717 C C . PHE A 1 461 ? 2.302 31.815 8.898 1.00 91.25 461 PHE A C 1
ATOM 3719 O O . PHE A 1 461 ? 2.344 31.377 7.749 1.00 91.25 461 PHE A O 1
ATOM 3726 N N . ASP A 1 462 ? 3.222 31.528 9.810 1.00 91.75 462 ASP A N 1
ATOM 3727 C CA . ASP A 1 462 ? 4.307 30.584 9.587 1.00 91.75 462 ASP A CA 1
ATOM 3728 C C . ASP A 1 462 ? 3.881 29.188 10.060 1.00 91.75 462 ASP A C 1
ATOM 3730 O O . ASP A 1 462 ? 3.850 28.900 11.261 1.00 91.75 462 ASP A O 1
ATOM 3734 N N . GLU A 1 463 ? 3.550 28.316 9.102 1.00 88.81 463 GLU A N 1
ATOM 3735 C CA . GLU A 1 463 ? 3.145 26.929 9.367 1.00 88.81 463 GLU A CA 1
ATOM 3736 C C . GLU A 1 463 ? 4.209 26.145 10.150 1.00 88.81 463 GLU A C 1
ATOM 3738 O O . GLU A 1 463 ? 3.862 25.264 10.942 1.00 88.81 463 GLU A O 1
ATOM 3743 N N . SER A 1 464 ? 5.495 26.496 10.004 1.00 87.50 464 SER A N 1
ATOM 3744 C CA . SER A 1 464 ? 6.595 25.807 10.692 1.00 87.50 464 SER A CA 1
ATOM 3745 C C . SER A 1 464 ? 6.570 25.999 12.211 1.00 87.50 464 SER A C 1
ATOM 3747 O O . SER A 1 464 ? 7.142 25.195 12.948 1.00 87.50 464 SER A O 1
ATOM 3749 N N . LEU A 1 465 ? 5.852 27.016 12.705 1.00 87.31 465 LEU A N 1
ATOM 3750 C CA . LEU A 1 465 ? 5.688 27.265 14.138 1.00 87.31 465 LEU A CA 1
ATOM 3751 C C . LEU A 1 465 ? 4.695 26.309 14.810 1.00 87.31 465 LEU A C 1
ATOM 3753 O O . LEU A 1 465 ? 4.683 26.240 16.040 1.00 87.31 465 LEU A O 1
ATOM 3757 N N . GLN A 1 466 ? 3.847 25.611 14.039 1.00 87.94 466 GLN A N 1
ATOM 3758 C CA . GLN A 1 466 ? 2.875 24.619 14.537 1.00 87.94 466 GLN A CA 1
ATOM 3759 C C . GLN A 1 466 ? 2.032 25.117 15.723 1.00 87.94 466 GLN A C 1
ATOM 3761 O O . GLN A 1 466 ? 1.740 24.391 16.674 1.00 87.94 466 GLN A O 1
ATOM 3766 N N . ASN A 1 467 ? 1.671 26.400 15.711 1.00 88.12 467 ASN A N 1
ATOM 3767 C CA . ASN A 1 467 ? 1.029 27.051 16.845 1.00 88.12 467 ASN A CA 1
ATOM 3768 C C . ASN A 1 467 ? -0.418 27.411 16.508 1.00 88.12 467 ASN A C 1
ATOM 3770 O O . ASN A 1 467 ? -0.701 28.513 16.038 1.00 88.12 467 ASN A O 1
ATOM 3774 N N . CYS A 1 468 ? -1.346 26.500 16.811 1.00 88.12 468 CYS A N 1
ATOM 3775 C CA . CYS A 1 468 ? -2.779 26.701 16.575 1.00 88.12 468 CYS A CA 1
ATOM 3776 C C . CYS A 1 468 ? -3.362 27.930 17.292 1.00 88.12 468 CYS A C 1
ATOM 3778 O O . CYS A 1 468 ? -4.354 28.475 16.826 1.00 88.12 468 CYS A O 1
ATOM 3780 N N . SER A 1 469 ? -2.735 28.443 18.361 1.00 85.81 469 SER A N 1
ATOM 3781 C CA . SER A 1 469 ? -3.187 29.689 19.010 1.00 85.81 469 SER A CA 1
ATOM 3782 C C . SER A 1 469 ? -3.056 30.935 18.132 1.00 85.81 469 SER A C 1
ATOM 3784 O O . SER A 1 469 ? -3.599 31.975 18.489 1.00 85.81 469 SER A O 1
ATOM 3786 N N . LEU A 1 470 ? -2.304 30.860 17.030 1.00 88.00 470 LEU A N 1
ATOM 3787 C CA . LEU A 1 470 ? -2.191 31.950 16.059 1.00 88.00 470 LEU A CA 1
ATOM 3788 C C . LEU A 1 470 ? -3.315 31.916 15.011 1.00 88.00 470 LEU A C 1
ATOM 3790 O O . LEU A 1 470 ? -3.455 32.875 14.254 1.00 88.00 470 LEU A O 1
ATOM 3794 N N . LEU A 1 471 ? -4.119 30.846 14.958 1.00 88.00 471 LEU A N 1
ATOM 3795 C CA . LEU A 1 471 ? -5.274 30.780 14.068 1.00 88.00 471 LEU A CA 1
ATOM 3796 C C . LEU A 1 471 ? -6.362 31.738 14.550 1.00 88.00 471 LEU A C 1
ATOM 3798 O O . LEU A 1 471 ? -6.717 31.780 15.730 1.00 88.00 471 LEU A O 1
ATOM 3802 N N . LEU A 1 472 ? -6.936 32.490 13.615 1.00 85.19 472 LEU A N 1
ATOM 3803 C CA . LEU A 1 472 ? -8.009 33.421 13.921 1.00 85.19 472 LEU A CA 1
ATOM 3804 C C . LEU A 1 472 ? -9.301 32.647 14.199 1.00 85.19 472 LEU A C 1
ATOM 3806 O O . LEU A 1 472 ? -9.728 31.782 13.426 1.00 85.19 472 LEU A O 1
ATOM 3810 N N . GLN A 1 473 ? -9.948 32.982 15.312 1.00 88.69 473 GLN A N 1
ATOM 3811 C CA . GLN A 1 473 ? -11.316 32.563 15.586 1.00 88.69 473 GLN A CA 1
ATOM 3812 C C . GLN A 1 473 ? -12.258 33.481 14.809 1.00 88.69 473 GLN A C 1
ATOM 3814 O O . GLN A 1 473 ? -12.490 34.628 15.190 1.00 88.69 473 GLN A O 1
ATOM 3819 N N . ILE A 1 474 ? -12.759 32.992 13.679 1.00 85.19 474 ILE A N 1
ATOM 3820 C CA . ILE A 1 474 ? -13.681 33.737 12.821 1.00 85.19 474 ILE A CA 1
ATOM 3821 C C . ILE A 1 474 ? -15.127 33.338 13.130 1.00 85.19 474 ILE A C 1
ATOM 3823 O O . ILE A 1 474 ? -15.422 32.171 13.379 1.00 85.19 474 ILE A O 1
ATOM 3827 N N . SER A 1 475 ? -16.045 34.305 13.084 1.00 78.75 475 SER A N 1
ATOM 3828 C CA . SER A 1 475 ? -17.483 34.026 13.098 1.00 78.75 475 SER A CA 1
ATOM 3829 C C . SER A 1 475 ? -17.900 33.580 11.699 1.00 78.75 475 SER A C 1
ATOM 3831 O O . SER A 1 475 ? -18.245 34.413 10.863 1.00 78.75 475 SER A O 1
ATOM 3833 N N . THR A 1 476 ? -17.839 32.280 11.422 1.00 74.19 476 THR A N 1
ATOM 3834 C CA . THR A 1 476 ? -18.367 31.726 10.168 1.00 74.19 476 THR A CA 1
ATOM 3835 C C . THR A 1 476 ? -19.887 31.735 10.194 1.00 74.19 476 THR A C 1
ATOM 3837 O O . THR A 1 476 ? -20.494 31.383 11.206 1.00 74.19 476 THR A O 1
ATOM 3840 N N . THR A 1 477 ? -20.503 32.148 9.089 1.00 75.69 477 THR A N 1
ATOM 3841 C CA . THR A 1 477 ? -21.973 32.223 8.967 1.00 75.69 477 THR A CA 1
ATOM 3842 C C . THR A 1 477 ? -22.540 31.153 8.041 1.00 75.69 477 THR A C 1
ATOM 3844 O O . THR A 1 477 ? -23.748 30.919 8.063 1.00 75.69 477 THR A O 1
ATOM 3847 N N . GLY A 1 478 ? -21.675 30.476 7.277 1.00 80.69 478 GLY A N 1
ATOM 3848 C CA . GLY A 1 478 ? -22.061 29.488 6.281 1.00 80.69 478 GLY A CA 1
ATOM 3849 C C . GLY A 1 478 ? -21.219 28.217 6.332 1.00 80.69 478 GLY A C 1
ATOM 3850 O O . GLY A 1 478 ? -20.142 28.152 6.924 1.00 80.69 478 GLY A O 1
ATOM 3851 N N . HIS A 1 479 ? -21.740 27.168 5.704 1.00 78.94 479 HIS A N 1
ATOM 3852 C CA . HIS A 1 479 ? -21.056 25.879 5.581 1.00 78.94 479 HIS A CA 1
ATOM 3853 C C . HIS A 1 479 ? -19.990 25.917 4.476 1.00 78.94 479 HIS A C 1
ATOM 3855 O O . HIS A 1 479 ? -19.020 25.160 4.523 1.00 78.94 479 HIS A O 1
ATOM 3861 N N . GLU A 1 480 ? -20.157 26.825 3.511 1.00 80.75 480 GLU A N 1
ATOM 3862 C CA . GLU A 1 480 ? -19.213 27.140 2.442 1.00 80.75 480 GLU A CA 1
ATOM 3863 C C . GLU A 1 480 ? -17.850 27.616 2.952 1.00 80.75 480 GLU A C 1
ATOM 3865 O O . GLU A 1 480 ? -16.864 27.492 2.229 1.00 80.75 480 GLU A O 1
ATOM 3870 N N . ASP A 1 481 ? -17.783 28.087 4.200 1.00 83.31 481 ASP A N 1
ATOM 3871 C CA . ASP A 1 481 ? -16.535 28.482 4.845 1.00 83.31 481 ASP A CA 1
ATOM 3872 C C . ASP A 1 481 ? -15.669 27.254 5.195 1.00 83.31 481 ASP A C 1
ATOM 3874 O O . ASP A 1 481 ? -14.447 27.355 5.238 1.00 83.31 481 ASP A O 1
ATOM 3878 N N . TRP A 1 482 ? -16.268 26.066 5.370 1.00 86.56 482 TRP A N 1
ATOM 3879 C CA . TRP A 1 482 ? -15.599 24.854 5.876 1.00 86.56 482 TRP A CA 1
ATOM 3880 C C . TRP A 1 482 ? -15.646 23.635 4.926 1.00 86.56 482 TRP A C 1
ATOM 3882 O O . TRP A 1 482 ? -15.860 22.498 5.367 1.00 86.56 482 TRP A O 1
ATOM 3892 N N . PRO A 1 483 ? -15.426 23.796 3.609 1.00 82.81 483 PRO A N 1
ATOM 3893 C CA . PRO A 1 483 ? -15.750 22.773 2.612 1.00 82.81 483 PRO A CA 1
ATOM 3894 C C . PRO A 1 483 ? -14.895 21.503 2.738 1.00 82.81 483 PRO A C 1
ATOM 3896 O O . PRO A 1 483 ? -15.300 20.427 2.287 1.00 82.81 483 PRO A O 1
ATOM 3899 N N . ASN A 1 484 ? -13.703 21.616 3.328 1.00 84.06 484 ASN A N 1
ATOM 3900 C CA . ASN A 1 484 ? -12.784 20.499 3.521 1.00 84.06 484 ASN A CA 1
ATOM 3901 C C . ASN A 1 484 ? -13.107 19.695 4.789 1.00 84.06 484 ASN A C 1
ATOM 3903 O O . ASN A 1 484 ? -12.998 18.471 4.757 1.00 84.06 484 ASN A O 1
ATOM 3907 N N . LEU A 1 485 ? -13.576 20.343 5.862 1.00 85.81 485 LEU A N 1
ATOM 3908 C CA . LEU A 1 485 ? -13.916 19.663 7.118 1.00 85.81 485 LEU A CA 1
ATOM 3909 C C . LEU A 1 485 ? -15.242 18.906 7.062 1.00 85.81 485 LEU A C 1
ATOM 3911 O O . LEU A 1 485 ? -15.358 17.848 7.675 1.00 85.81 485 LEU A O 1
ATOM 3915 N N . TYR A 1 486 ? -16.204 19.360 6.254 1.00 82.69 486 TYR A N 1
ATOM 3916 C CA . TYR A 1 486 ? -17.447 18.614 6.004 1.00 82.69 486 TYR A CA 1
ATOM 3917 C C . TYR A 1 486 ? -17.245 17.307 5.206 1.00 82.69 486 TYR A C 1
ATOM 3919 O O . TYR A 1 486 ? -18.192 16.550 4.980 1.00 82.69 486 TYR A O 1
ATOM 3927 N N . ARG A 1 487 ? -16.014 16.982 4.786 1.00 75.81 487 ARG A N 1
ATOM 3928 C CA . ARG A 1 487 ? -15.682 15.696 4.160 1.00 75.81 487 ARG A CA 1
ATOM 3929 C C . ARG A 1 487 ? -15.502 14.635 5.256 1.00 75.81 487 ARG A C 1
ATOM 3931 O O . ARG A 1 487 ? -14.378 14.345 5.639 1.00 75.81 487 ARG A O 1
ATOM 3938 N N . GLY A 1 488 ? -16.594 14.036 5.739 1.00 60.94 488 GLY A N 1
ATOM 3939 C CA . GLY A 1 488 ? -16.636 13.053 6.848 1.00 60.94 488 GLY A CA 1
ATOM 3940 C C . GLY A 1 488 ? -15.911 11.701 6.649 1.00 60.94 488 GLY A C 1
ATOM 3941 O O . GLY A 1 488 ? -16.320 10.691 7.210 1.00 60.94 488 GLY A O 1
ATOM 3942 N N . ALA A 1 489 ? -14.853 11.640 5.836 1.00 67.75 489 ALA A N 1
ATOM 3943 C CA . ALA A 1 489 ? -14.049 10.438 5.598 1.00 67.75 489 ALA A CA 1
ATOM 3944 C C . ALA A 1 489 ? -12.632 10.571 6.200 1.00 67.75 489 ALA A C 1
ATOM 3946 O O . ALA A 1 489 ? -12.325 11.537 6.894 1.00 67.75 489 ALA A O 1
ATOM 3947 N N . THR A 1 490 ? -11.744 9.617 5.898 1.00 64.62 490 THR A N 1
ATOM 3948 C CA . THR A 1 490 ? -10.324 9.604 6.322 1.00 64.62 490 THR A CA 1
ATOM 3949 C C . THR A 1 490 ? -9.555 10.875 5.957 1.00 64.62 490 THR A C 1
ATOM 3951 O O . THR A 1 490 ? -8.583 11.208 6.618 1.00 64.62 490 THR A O 1
ATOM 3954 N N . ASN A 1 491 ? -10.016 11.606 4.939 1.00 72.31 491 ASN A N 1
ATOM 3955 C CA . ASN A 1 491 ? -9.394 12.841 4.454 1.00 72.31 491 ASN A CA 1
ATOM 3956 C C . ASN A 1 491 ? -9.992 14.111 5.087 1.00 72.31 491 ASN A C 1
ATOM 3958 O O . ASN A 1 491 ? -9.791 15.202 4.555 1.00 72.31 491 ASN A O 1
ATOM 3962 N N . GLY A 1 492 ? -10.762 13.975 6.167 1.00 82.50 492 GLY A N 1
ATOM 3963 C CA . GLY A 1 492 ? -11.319 15.093 6.924 1.00 82.50 492 GLY A CA 1
ATOM 3964 C C . GLY A 1 492 ? -11.090 14.933 8.421 1.00 82.50 492 GLY A C 1
ATOM 3965 O O . GLY A 1 492 ? -10.114 14.325 8.854 1.00 82.50 492 GLY A O 1
ATOM 3966 N N . ILE A 1 493 ? -12.016 15.462 9.220 1.00 89.06 493 ILE A N 1
ATOM 3967 C CA . ILE A 1 493 ? -11.845 15.595 10.671 1.00 89.06 493 ILE A CA 1
ATOM 3968 C C . ILE A 1 493 ? -11.541 14.268 11.385 1.00 89.06 493 ILE A C 1
ATOM 3970 O O . ILE A 1 493 ? -10.767 14.244 12.334 1.00 89.06 493 ILE A O 1
ATOM 3974 N N . TYR A 1 494 ? -12.075 13.144 10.899 1.00 88.69 494 TYR A N 1
ATOM 3975 C CA . TYR A 1 494 ? -11.847 11.839 11.520 1.00 88.69 494 TYR A CA 1
ATOM 3976 C C . TYR A 1 494 ? -10.368 11.419 11.513 1.00 88.69 494 TYR A C 1
ATOM 3978 O O . TYR A 1 494 ? -9.886 10.896 12.514 1.00 88.69 494 TYR A O 1
ATOM 3986 N N . GLY A 1 495 ? -9.623 11.683 10.433 1.00 88.75 495 GLY A N 1
ATOM 3987 C CA . GLY A 1 495 ? -8.193 11.359 10.407 1.00 88.75 495 GLY A CA 1
ATOM 3988 C C . GLY A 1 495 ? -7.391 12.210 11.399 1.00 88.75 495 GLY A C 1
ATOM 3989 O O . GLY A 1 495 ? -6.464 11.698 12.016 1.00 88.75 495 GLY A O 1
ATOM 3990 N N . VAL A 1 496 ? -7.813 13.457 11.656 1.00 91.38 496 VAL A N 1
ATOM 3991 C CA . VAL A 1 496 ? -7.200 14.326 12.680 1.00 91.38 496 VAL A CA 1
ATOM 3992 C C . VAL A 1 496 ? -7.330 13.678 14.061 1.00 91.38 496 VAL A C 1
ATOM 3994 O O . VAL A 1 496 ? -6.358 13.613 14.809 1.00 91.38 496 VAL A O 1
ATOM 3997 N N . PHE A 1 497 ? -8.500 13.113 14.377 1.00 91.88 497 PHE A N 1
ATOM 3998 C CA . PHE A 1 497 ? -8.725 12.383 15.628 1.00 91.88 497 PHE A CA 1
ATOM 3999 C C . PHE A 1 497 ? -7.878 11.118 15.765 1.00 91.88 497 PHE A C 1
ATOM 4001 O O . PHE A 1 497 ? -7.437 10.821 16.876 1.00 91.88 497 PHE A O 1
ATOM 4008 N N . ILE A 1 498 ? -7.655 10.382 14.670 1.00 90.50 498 ILE A N 1
ATOM 4009 C CA . ILE A 1 498 ? -6.783 9.198 14.671 1.00 90.50 498 ILE A CA 1
ATOM 4010 C C . ILE A 1 498 ? -5.346 9.612 14.991 1.00 90.50 498 ILE A C 1
ATOM 4012 O O . ILE A 1 498 ? -4.750 9.055 15.908 1.00 90.50 498 ILE A O 1
ATOM 4016 N N . CYS A 1 499 ? -4.814 10.618 14.291 1.00 90.12 499 CYS A N 1
ATOM 4017 C CA . CYS A 1 499 ? -3.451 11.097 14.516 1.00 90.12 499 CYS A CA 1
ATOM 4018 C C . CYS A 1 499 ? -3.259 11.642 15.940 1.00 90.12 499 CYS A C 1
ATOM 4020 O O . CYS A 1 499 ? -2.255 11.338 16.582 1.00 90.12 499 CYS A O 1
ATOM 4022 N N . LEU A 1 500 ? -4.239 12.390 16.464 1.00 90.00 500 LEU A N 1
ATOM 4023 C CA . LEU A 1 500 ? -4.245 12.835 17.862 1.00 90.00 500 LEU A CA 1
ATOM 4024 C C . LEU A 1 500 ? -4.264 11.649 18.837 1.00 90.00 500 LEU A C 1
ATOM 4026 O O . LEU A 1 500 ? -3.549 11.666 19.833 1.00 90.00 500 LEU A O 1
ATOM 4030 N N . GLY A 1 501 ? -5.040 10.606 18.535 1.00 89.56 501 GLY A N 1
ATOM 4031 C CA . GLY A 1 501 ? -5.096 9.380 19.326 1.00 89.56 501 GLY A CA 1
ATOM 4032 C C . GLY A 1 501 ? -3.749 8.658 19.402 1.00 89.56 501 GLY A C 1
ATOM 4033 O O . GLY A 1 501 ? -3.274 8.357 20.495 1.00 89.56 501 GLY A O 1
ATOM 4034 N N . TRP A 1 502 ? -3.087 8.457 18.259 1.00 88.19 502 TRP A N 1
ATOM 4035 C CA . TRP A 1 502 ? -1.744 7.861 18.209 1.00 88.19 502 TRP A CA 1
ATOM 4036 C C . TRP A 1 502 ? -0.717 8.669 18.999 1.00 88.19 502 TRP A C 1
ATOM 4038 O O . TRP A 1 502 ? 0.131 8.096 19.681 1.00 88.19 502 TRP A O 1
ATOM 4048 N N . TRP A 1 503 ? -0.823 9.998 18.962 1.00 84.81 503 TRP A N 1
ATOM 4049 C CA . TRP A 1 503 ? 0.051 10.860 19.747 1.00 84.81 503 TRP A CA 1
ATOM 4050 C C . TRP A 1 503 ? -0.149 10.685 21.260 1.00 84.81 503 TRP A C 1
ATOM 4052 O O . TRP A 1 503 ? 0.825 10.638 22.013 1.00 84.81 503 TRP A O 1
ATOM 4062 N N . LEU A 1 504 ? -1.401 10.554 21.708 1.00 84.56 504 LEU A N 1
ATOM 4063 C CA . LEU A 1 504 ? -1.728 10.272 23.109 1.00 84.56 504 LEU A CA 1
ATOM 4064 C C . LEU A 1 504 ? -1.215 8.896 23.552 1.00 84.56 504 LEU A C 1
ATOM 4066 O O . LEU A 1 504 ? -0.661 8.772 24.644 1.00 84.56 504 LEU A O 1
ATOM 4070 N N . GLU A 1 505 ? -1.349 7.876 22.698 1.00 85.19 505 GLU A N 1
ATOM 4071 C CA . GLU A 1 505 ? -0.888 6.511 22.994 1.00 85.19 505 GLU A CA 1
ATOM 4072 C C . GLU A 1 505 ? 0.623 6.442 23.237 1.00 85.19 505 GLU A C 1
ATOM 4074 O O . GLU A 1 505 ? 1.090 5.672 24.076 1.00 85.19 505 GLU A O 1
ATOM 4079 N N . ALA A 1 506 ? 1.392 7.281 22.544 1.00 82.88 506 ALA A N 1
ATOM 4080 C CA . ALA A 1 506 ? 2.845 7.323 22.640 1.00 82.88 506 ALA A CA 1
ATOM 4081 C C . ALA A 1 506 ? 3.384 7.790 24.004 1.00 82.88 506 ALA A C 1
ATOM 4083 O O . ALA A 1 506 ? 4.598 7.840 24.202 1.00 82.88 506 ALA A O 1
ATOM 4084 N N . GLY A 1 507 ? 2.511 8.176 24.944 1.00 68.94 507 GLY A N 1
ATOM 4085 C CA . GLY A 1 507 ? 2.901 8.545 26.306 1.00 68.94 507 GLY A CA 1
ATOM 4086 C C . GLY A 1 507 ? 3.719 9.836 26.390 1.00 68.94 507 GLY A C 1
ATOM 4087 O O . GLY A 1 507 ? 4.334 10.124 27.419 1.00 68.94 507 GLY A O 1
ATOM 4088 N N . ARG A 1 508 ? 3.740 10.642 25.321 1.00 68.81 508 ARG A N 1
ATOM 4089 C CA . ARG A 1 508 ? 4.312 11.990 25.350 1.00 68.81 508 ARG A CA 1
ATOM 4090 C C . ARG A 1 508 ? 3.461 12.825 26.312 1.00 68.81 508 ARG A C 1
ATOM 4092 O O . ARG A 1 508 ? 2.253 12.942 26.117 1.00 68.81 508 ARG A O 1
ATOM 4099 N N . LYS A 1 509 ? 4.081 13.460 27.319 1.00 67.31 509 LYS A N 1
ATOM 4100 C CA . LYS A 1 509 ? 3.443 14.598 28.007 1.00 67.31 509 LYS A CA 1
ATOM 4101 C C . LYS A 1 509 ? 3.030 15.563 26.901 1.00 67.31 509 LYS A C 1
ATOM 4103 O O . LYS A 1 509 ? 3.913 15.978 26.145 1.00 67.31 509 LYS A O 1
ATOM 4108 N N . LEU A 1 510 ? 1.732 15.837 26.741 1.00 60.72 510 LEU A N 1
ATOM 4109 C CA . LEU A 1 510 ? 1.295 16.740 25.683 1.00 60.72 510 LEU A CA 1
ATOM 4110 C C . LEU A 1 510 ? 2.061 18.049 25.861 1.00 60.72 510 LEU A C 1
ATOM 4112 O O . LEU A 1 510 ? 1.993 18.712 26.892 1.00 60.72 510 LEU A O 1
ATOM 4116 N N . GLY A 1 511 ? 2.913 18.355 24.886 1.00 66.94 511 GLY A N 1
ATOM 4117 C CA . GLY A 1 511 ? 3.527 19.665 24.819 1.00 66.94 511 GLY A CA 1
ATOM 4118 C C . GLY A 1 511 ? 2.432 20.689 24.546 1.00 66.94 511 GLY A C 1
ATOM 4119 O O . GLY A 1 511 ? 1.425 20.373 23.912 1.00 66.94 511 GLY A O 1
ATOM 4120 N N . THR A 1 512 ? 2.680 21.940 24.927 1.00 72.12 512 THR A N 1
ATOM 4121 C CA . THR A 1 512 ? 1.725 23.050 24.780 1.00 72.12 512 THR A CA 1
ATOM 4122 C C . THR A 1 512 ? 1.156 23.209 23.365 1.00 72.12 512 THR A C 1
ATOM 4124 O O . THR A 1 512 ? 0.091 23.793 23.216 1.00 72.12 512 THR A O 1
ATOM 4127 N N . LYS A 1 513 ? 1.826 22.705 22.316 1.00 85.31 513 LYS A N 1
ATOM 4128 C CA . LYS A 1 513 ? 1.331 22.740 20.929 1.00 85.31 513 LYS A CA 1
ATOM 4129 C C . LYS A 1 513 ? 0.172 21.773 20.648 1.00 85.31 513 LYS A C 1
ATOM 4131 O O . LYS A 1 513 ? -0.715 22.122 19.877 1.00 85.31 513 LYS A O 1
ATOM 4136 N N . TYR A 1 514 ? 0.141 20.600 21.282 1.00 85.06 514 TYR A N 1
ATOM 4137 C CA . TYR A 1 514 ? -0.919 19.610 21.057 1.00 85.06 514 TYR A CA 1
ATOM 4138 C C . TYR A 1 514 ? -2.185 19.942 21.817 1.00 85.06 514 TYR A C 1
ATOM 4140 O O . TYR A 1 514 ? -3.264 19.818 21.251 1.00 85.06 514 TYR A O 1
ATOM 4148 N N . ASP A 1 515 ? -2.051 20.440 23.045 1.00 86.56 515 ASP A N 1
ATOM 4149 C CA . ASP A 1 515 ? -3.192 20.949 23.806 1.00 86.56 515 ASP A CA 1
ATOM 4150 C C . ASP A 1 515 ? -3.905 22.037 23.003 1.00 86.56 515 ASP A C 1
ATOM 4152 O O . ASP A 1 515 ? -5.112 21.984 22.806 1.00 86.56 515 ASP A O 1
ATOM 4156 N N . LYS A 1 516 ? -3.130 22.945 22.396 1.00 90.50 516 LYS A N 1
ATOM 4157 C CA . LYS A 1 516 ? -3.657 23.979 21.500 1.00 90.50 516 LYS A CA 1
ATOM 4158 C C . LYS A 1 516 ? -4.322 23.423 20.243 1.00 90.50 516 LYS A C 1
ATOM 4160 O O . LYS A 1 516 ? -5.277 24.028 19.771 1.00 90.50 516 LYS A O 1
ATOM 4165 N N . LEU A 1 517 ? -3.815 22.328 19.670 1.00 92.69 517 LEU A N 1
ATOM 4166 C CA . LEU A 1 517 ? -4.453 21.673 18.525 1.00 92.69 517 LEU A CA 1
ATOM 4167 C C . LEU A 1 517 ? -5.773 21.015 18.943 1.00 92.69 517 LEU A C 1
ATOM 4169 O O . LEU A 1 517 ? -6.770 21.172 18.249 1.00 92.69 517 LEU A O 1
ATOM 4173 N N . VAL A 1 518 ? -5.802 20.326 20.085 1.00 92.75 518 VAL A N 1
ATOM 4174 C CA . VAL A 1 518 ? -7.021 19.730 20.649 1.00 92.75 518 VAL A CA 1
ATOM 4175 C C . VAL A 1 518 ? -8.056 20.815 20.956 1.00 92.75 518 VAL A C 1
ATOM 4177 O O . VAL A 1 518 ? -9.209 20.680 20.554 1.00 92.75 518 VAL A O 1
ATOM 4180 N N . ASP A 1 519 ? -7.644 21.917 21.584 1.00 92.75 519 ASP A N 1
ATOM 4181 C CA . ASP A 1 519 ? -8.500 23.071 21.868 1.00 92.75 519 ASP A CA 1
ATOM 4182 C C . ASP A 1 519 ? -9.051 23.701 20.581 1.00 92.75 519 ASP A C 1
ATOM 4184 O O . ASP A 1 519 ? -10.238 24.030 20.507 1.00 92.75 519 ASP A O 1
ATOM 4188 N N . ASP A 1 520 ? -8.215 23.838 19.545 1.00 95.00 520 ASP A N 1
ATOM 4189 C CA . ASP A 1 520 ? -8.644 24.352 18.245 1.00 95.00 520 ASP A CA 1
ATOM 4190 C C . ASP A 1 520 ? -9.648 23.411 17.571 1.00 95.00 520 ASP A C 1
ATOM 4192 O O . ASP A 1 520 ? -10.702 23.858 17.128 1.00 95.00 520 ASP A O 1
ATOM 4196 N N . VAL A 1 521 ? -9.383 22.100 17.560 1.00 94.56 521 VAL A N 1
ATOM 4197 C CA . VAL A 1 521 ? -10.307 21.080 17.039 1.00 94.56 521 VAL A CA 1
ATOM 4198 C C . VAL A 1 521 ? -11.651 21.139 17.771 1.00 94.56 521 VAL A C 1
ATOM 4200 O O . VAL A 1 521 ? -12.700 21.165 17.124 1.00 94.56 521 VAL A O 1
ATOM 4203 N N . CYS A 1 522 ? -11.641 21.225 19.105 1.00 94.12 522 CYS A N 1
ATOM 4204 C CA . CYS A 1 522 ? -12.841 21.415 19.921 1.00 94.12 522 CYS A CA 1
ATOM 4205 C C . CYS A 1 522 ? -13.615 22.670 19.508 1.00 94.12 522 CYS A C 1
ATOM 4207 O O . CYS A 1 522 ? -14.830 22.618 19.296 1.00 94.12 522 CYS A O 1
ATOM 4209 N N . TRP A 1 523 ? -12.922 23.804 19.387 1.00 94.62 523 TRP A N 1
ATOM 4210 C CA . TRP A 1 523 ? -13.531 25.070 18.991 1.00 94.62 523 TRP A CA 1
ATOM 4211 C C . TRP A 1 523 ? -14.145 24.993 17.588 1.00 94.62 523 TRP A C 1
ATOM 4213 O O . TRP A 1 523 ? -15.286 25.422 17.398 1.00 94.62 523 TRP A O 1
ATOM 4223 N N . VAL A 1 524 ? -13.433 24.402 16.624 1.00 94.19 524 VAL A N 1
ATOM 4224 C CA . VAL A 1 524 ? -13.900 24.233 15.243 1.00 94.19 524 VAL A CA 1
ATOM 4225 C C . VAL A 1 524 ? -15.163 23.381 15.199 1.00 94.19 524 VAL A C 1
ATOM 4227 O O . VAL A 1 524 ? -16.163 23.803 14.623 1.00 94.19 524 VAL A O 1
ATOM 4230 N N . LEU A 1 525 ? -15.161 22.218 15.854 1.00 93.81 525 LEU A N 1
ATOM 4231 C CA . LEU A 1 525 ? -16.314 21.316 15.887 1.00 93.81 525 LEU A CA 1
ATOM 4232 C C . LEU A 1 525 ? -17.542 21.982 16.509 1.00 93.81 525 LEU A C 1
ATOM 4234 O O . LEU A 1 525 ? -18.636 21.913 15.949 1.00 93.81 525 LEU A O 1
ATOM 4238 N N . ASN A 1 526 ? -17.355 22.679 17.632 1.00 93.12 526 ASN A N 1
ATOM 4239 C CA . ASN A 1 526 ? -18.434 23.413 18.286 1.00 93.12 526 ASN A CA 1
ATOM 4240 C C . ASN A 1 526 ? -18.975 24.531 17.388 1.00 93.12 526 ASN A C 1
ATOM 4242 O O . ASN A 1 526 ? -20.189 24.684 17.268 1.00 93.12 526 ASN A O 1
ATOM 4246 N N . SER A 1 527 ? -18.095 25.263 16.704 1.00 92.75 527 SER A N 1
ATOM 4247 C CA . SER A 1 527 ? -18.481 26.320 15.764 1.00 92.75 527 SER A CA 1
ATOM 4248 C C . SER A 1 527 ? -19.272 25.759 14.582 1.00 92.75 527 SER A C 1
ATOM 4250 O O . SER A 1 527 ? -20.339 26.278 14.263 1.00 92.75 527 SER A O 1
ATOM 4252 N N . MET A 1 528 ? -18.822 24.652 13.986 1.00 91.19 528 MET A N 1
ATOM 4253 C CA . MET A 1 528 ? -19.500 24.010 12.856 1.00 91.19 528 MET A CA 1
ATOM 4254 C C . MET A 1 528 ? -20.908 23.527 13.220 1.00 91.19 528 MET A C 1
ATOM 4256 O O . MET A 1 528 ? -21.821 23.679 12.418 1.00 91.19 528 MET A O 1
ATOM 4260 N N . VAL A 1 529 ? -21.116 23.015 14.437 1.00 92.00 529 VAL A N 1
ATOM 4261 C CA . VAL A 1 529 ? -22.442 22.563 14.905 1.00 92.00 529 VAL A CA 1
ATOM 4262 C C . VAL A 1 529 ? -23.438 23.721 15.079 1.00 92.00 529 VAL A C 1
ATOM 4264 O O . VAL A 1 529 ? -24.650 23.493 15.030 1.00 92.00 529 VAL A O 1
ATOM 4267 N N . THR A 1 530 ? -22.964 24.959 15.269 1.00 91.56 530 THR A N 1
ATOM 4268 C CA . THR A 1 530 ? -23.840 26.145 15.364 1.00 91.56 530 THR A CA 1
ATOM 4269 C C . THR A 1 530 ? -24.292 26.697 14.013 1.00 91.56 530 THR A C 1
ATOM 4271 O O . THR A 1 530 ? -25.287 27.422 13.954 1.00 91.56 530 THR A O 1
ATOM 4274 N N . ILE A 1 531 ? -23.599 26.349 12.930 1.00 88.94 531 ILE A N 1
ATOM 4275 C CA . ILE A 1 531 ? -23.956 26.757 11.569 1.00 88.94 531 ILE A CA 1
ATOM 4276 C C . ILE A 1 531 ? -25.096 25.847 11.100 1.00 88.94 531 ILE A C 1
ATOM 4278 O O . ILE A 1 531 ? -25.018 24.650 11.336 1.00 88.94 531 ILE A O 1
ATOM 4282 N N . PRO A 1 532 ? -26.165 26.335 10.448 1.00 86.38 532 PRO A N 1
ATOM 4283 C CA . PRO A 1 532 ? -27.188 25.452 9.894 1.00 86.38 532 PRO A CA 1
ATOM 4284 C C . PRO A 1 532 ? -26.590 24.431 8.914 1.00 86.38 532 PRO A C 1
ATOM 4286 O O . PRO A 1 532 ? -25.814 24.800 8.031 1.00 86.38 532 PRO A O 1
ATOM 4289 N N . ALA A 1 533 ? -26.982 23.160 9.049 1.00 79.31 533 ALA A N 1
ATOM 4290 C CA . ALA A 1 533 ? -26.473 22.089 8.198 1.00 79.31 533 ALA A CA 1
ATOM 4291 C C . ALA A 1 533 ? -26.731 22.394 6.707 1.00 79.31 533 ALA A C 1
ATOM 4293 O O . ALA A 1 533 ? -27.803 22.920 6.375 1.00 79.31 533 ALA A O 1
ATOM 4294 N N . PRO A 1 534 ? -25.804 22.030 5.799 1.00 77.19 534 PRO A N 1
ATOM 4295 C CA . PRO A 1 534 ? -26.020 22.188 4.366 1.00 77.19 534 PRO A CA 1
ATOM 4296 C C . PRO A 1 534 ? -27.324 21.496 3.934 1.00 77.19 534 PRO A C 1
ATOM 4298 O O . PRO A 1 534 ? -27.608 20.386 4.403 1.00 77.19 534 PRO A O 1
ATOM 4301 N N . PRO A 1 535 ? -28.124 22.089 3.029 1.00 79.69 535 PRO A N 1
ATOM 4302 C CA . PRO A 1 535 ? -29.269 21.390 2.463 1.00 79.69 535 PRO A CA 1
ATOM 4303 C C . PRO A 1 535 ? -28.803 20.124 1.729 1.00 79.69 535 PRO A C 1
ATOM 4305 O O . PRO A 1 535 ? -27.732 20.100 1.128 1.00 79.69 535 PRO A O 1
ATOM 4308 N N . LEU A 1 536 ? -29.642 19.083 1.727 1.00 71.12 536 LEU A N 1
ATOM 4309 C CA . LEU A 1 536 ? -29.374 17.771 1.105 1.00 71.12 536 LEU A CA 1
ATOM 4310 C C . LEU A 1 536 ? -28.858 17.843 -0.344 1.00 71.12 536 LEU A C 1
ATOM 4312 O O . LEU A 1 536 ? -28.117 16.967 -0.779 1.00 71.12 536 LEU A O 1
ATOM 4316 N N . ASN A 1 537 ? -29.249 18.892 -1.068 1.00 76.00 537 ASN A N 1
ATOM 4317 C CA . ASN A 1 537 ? -28.939 19.094 -2.480 1.00 76.00 537 ASN A CA 1
ATOM 4318 C C . ASN A 1 537 ? -27.845 20.148 -2.710 1.00 76.00 537 ASN A C 1
ATOM 4320 O O . ASN A 1 537 ? -27.692 20.602 -3.841 1.00 76.00 537 ASN A O 1
ATOM 4324 N N . ALA A 1 538 ? -27.129 20.588 -1.668 1.00 73.12 538 ALA A N 1
ATOM 4325 C CA . ALA A 1 538 ? -26.013 21.511 -1.838 1.00 73.12 538 ALA A CA 1
ATOM 4326 C C . ALA A 1 538 ? -25.002 20.893 -2.814 1.00 73.12 538 ALA A C 1
ATOM 4328 O O . ALA A 1 538 ? -24.485 19.794 -2.583 1.00 73.12 538 ALA A O 1
ATOM 4329 N N . GLU A 1 539 ? -24.763 21.577 -3.937 1.00 65.25 539 GLU A N 1
ATOM 4330 C CA . GLU A 1 539 ? -23.770 21.142 -4.911 1.00 65.25 539 GLU A CA 1
ATOM 4331 C C . GLU A 1 539 ? -22.429 20.976 -4.204 1.00 65.25 539 GLU A C 1
ATOM 4333 O O . GLU A 1 539 ? -21.998 21.829 -3.424 1.00 65.25 539 GLU A O 1
ATOM 4338 N N . LYS A 1 540 ? -21.768 19.842 -4.454 1.00 61.88 540 LYS A N 1
ATOM 4339 C CA . LYS A 1 540 ? -20.449 19.598 -3.877 1.00 61.88 540 LYS A CA 1
ATOM 4340 C C . LYS A 1 540 ? -19.538 20.754 -4.287 1.00 61.88 540 LYS A C 1
ATOM 4342 O O . LYS A 1 540 ? -19.447 21.014 -5.490 1.00 61.88 540 LYS A O 1
ATOM 4347 N N . PRO A 1 541 ? -18.822 21.393 -3.344 1.00 58.00 541 PRO A N 1
ATOM 4348 C CA . PRO A 1 541 ? -17.806 22.365 -3.714 1.00 58.00 541 PRO A CA 1
ATOM 4349 C C . PRO A 1 541 ? -16.857 21.688 -4.706 1.00 58.00 541 PRO A C 1
ATOM 4351 O O . PRO A 1 541 ? -16.332 20.604 -4.423 1.00 58.00 541 PRO A O 1
ATOM 4354 N N . SER A 1 542 ? -16.743 22.259 -5.913 1.00 50.75 542 SER A N 1
ATOM 4355 C CA . SER A 1 542 ? -16.046 21.607 -7.024 1.00 50.75 542 SER A CA 1
ATOM 4356 C C . SER A 1 542 ? -14.631 21.258 -6.572 1.00 50.75 542 SER A C 1
ATOM 4358 O O . SER A 1 542 ? -13.913 22.117 -6.062 1.00 50.75 542 SER A O 1
ATOM 4360 N N . SER A 1 543 ? -14.216 20.004 -6.751 1.00 46.50 543 SER A N 1
ATOM 4361 C CA . SER A 1 543 ? -12.905 19.514 -6.317 1.00 46.50 543 SER A CA 1
ATOM 4362 C C . SER A 1 543 ? -11.756 20.024 -7.193 1.00 46.50 543 SER A C 1
ATOM 4364 O O . SER A 1 543 ? -10.772 19.306 -7.376 1.00 46.50 543 SER A O 1
ATOM 4366 N N . ARG A 1 544 ? -11.878 21.216 -7.795 1.00 37.12 544 ARG A N 1
ATOM 4367 C CA . ARG A 1 544 ? -10.781 21.839 -8.532 1.00 37.12 544 ARG A CA 1
ATOM 4368 C C . ARG A 1 544 ? -9.614 21.982 -7.562 1.00 37.12 544 ARG A C 1
ATOM 4370 O O . ARG A 1 544 ? -9.677 22.791 -6.644 1.00 37.12 544 ARG A O 1
ATOM 4377 N N . ARG A 1 545 ? -8.593 21.142 -7.755 1.00 37.28 545 ARG A N 1
ATOM 4378 C CA . ARG A 1 545 ? -7.280 21.290 -7.128 1.00 37.28 545 ARG A CA 1
ATOM 4379 C C . ARG A 1 545 ? -6.813 22.716 -7.432 1.00 37.28 545 ARG A C 1
ATOM 4381 O O . ARG A 1 545 ? -6.627 23.034 -8.608 1.00 37.28 545 ARG A O 1
ATOM 4388 N N . GLN A 1 546 ? -6.763 23.556 -6.403 1.00 35.16 546 GLN A N 1
ATOM 4389 C CA . GLN A 1 546 ? -6.023 24.815 -6.425 1.00 35.16 546 GLN A CA 1
ATOM 4390 C C . GLN A 1 546 ? -4.569 24.532 -6.086 1.00 35.16 546 GLN A C 1
ATOM 4392 O O . GLN A 1 546 ? -4.344 23.597 -5.281 1.00 35.16 546 GLN A O 1
#

Sequence (546 aa):
MARLAWAKAARDSRLWTSDVQRDWLMDRMGGYMEARNSKRRGALGAFRRKVMDDFILEFWKNMKTSEVERTDALETLEQCIWEWFSNHSRKAGPKKRLAAWQVYSRLYYDDILKPLVEEQWREDPSYDPNAREVLFEFRNNVVYQLWHIEKDEEVKEEVAAYIEEVYQRGDDTEEEDDIDDDDDDNVEPEELSRRQANWKLQIQVEALPLTLQKMCEQICRELGFVGVVCFAGPEPKSGGSIVATFGADGRTEGGRMLTEVYPSLRAQLEAAFRFGGKSDDSMFLDDDDLGMAGQDVDMDMESREDGGSDGGARPYHNGEEDGHGDVPEGDDREDNGDNNGDDNGNAPEDDEVKELAAKNEELLVVKNDELDKVIGLKALPHWLQKAVNYLRAYKGHVGYLDAIIGFVNFERHVKNYHRKPLAAAGQKHVKLTVEELDQMCDELFSWWFSLQPTGRIPPDFDESLQNCSLLLQISTTGHEDWPNLYRGATNGIYGVFICLGWWLEAGRKLGTKYDKLVDDVCWVLNSMVTIPAPPLNAEKPSSRRQ

Foldseek 3Di:
DVVCVQVVCVVPVHDSDDPVRLVVLVVCLVQCVCQVPDPDPCSNVVSLVVVLVVCCVPPVPPPDDDPVVVVVVSVVVSQSSVVSSVVVVPPLPLQDQDDLLVLLCVPPVVPPLVVVLVVVLVVDPPRDPPDPDDDPVSSSVSSVVVVVVDPPVVSSVVSVVVSVVCSVVVPNPPPPPPPCPDDPPVDDVVVVVVVVVLVVVQVVVVCVQVVLQVVQVVCCVVPVDWDKDKDWWFRSVVVGDIFIHIHTDDDDVVRHGPCRVVVCPRVVVRVVVVVVPPPPPVPPDPPDDDDDDDDDDDDDDDDDDDDDDDDDDDDDDDDDDDDDDDDDDDDDDDDDDDDDDDDDDPDPPPVVVVVVVVVLVVVLVVLVVVLCVLLVLVPDPPQLNQLLVVLSVQDDDPLLSLLNSLVSLLCVQQVQPPDRADRPPPDDDPQDDPVRLVVVLLVLQVLVVVQAQPQQAPPPHDSVVLALVSGDDDQDQAPVSRLQQSPNYCSHDSVSSVSLSSVSNNVPPDDPSSVSVSVNSSSVSVSSSPHRHDPNPPDRPPPPDD

Organism: Pleurotus eryngii (NCBI:txid5323)

Secondary structure (DSSP, 8-state):
-HHHHHHHHTTTT--SS-HHHHHHHHTTHHHHHHHHH--STTHHHHHHHHHHHHHIIIIITT----HHHHHHHHHHHHHHHHHHHHHHHS---S-PPPPHHHHHHHHHIIIIIHHHHHHHHHHSTT--TT-SS--HHHHHHHHHHHHHH---HHHHHHHHHHHHHHHHHT------------S-TTS-HHHHHHHHHHHHHHHHHHHHHHHHHHHHHHHHHHH----EEEEEEEEGGGTTEEEEEEEE--B-TTS-BHHHH-HHHHHHHHHHHHGGG---TT-------------------------------PPP-------------------------------TTHHHHHHHHHHHHHHHHHHHHHHHHHHTGGGS-HHHHHHHHHHTTS-S-HHHHHHHHHHHHHHHHH-----PPP--TT-------HHHHHHHHHHHHHHHHHHS-GGGS-TT--GGG--GGGS------SGGG-TTTT--STTSHHHHHHHHHHHHHTT----HHHHHHHHHHHHHHHHHHHSPPPPTTPPPPP----

Radius of gyration: 34.73 Å; chains: 1; bounding box: 92×76×99 Å